Protein AF-A0A7C3DYE5-F1 (afdb_monomer)

Foldseek 3Di:
DPLVLLVLLVVLLVQLVVLLVVCVVVDDFFDPVLLVVLLVVLLVQLQPLVADQDPQGGDGLSVLSLLLCLVGHDLNSSLSSQLSNLVSNQVNVDPDDRPVSVSSSLSSLQSQLSVQLSVQLVVCCVVCVPCHLVVSLLRSLQSSLCSNVLSVLVSVCSVVVHDSVCSCVRGRPVCSVVSNVSSVVSVVVNVLVVDDPVVNCVPVVVVVVVVVVVVVVVVVVVVVVVVVVVVVVVVLVVVLVVLLVVCVVLVQDDPLLLLLLLLQLLVLCVVVPHDPLLNVLLSSLSSQLQSLCLLQDSCLSVPPDDDDPVSVVSVLCSLVSSLVVVVVVVPPHRNSLLSNCLQAFQQQPGDDRSDHHPSRPPSSLLSNLSVQLSVQQPDDPNDHHDDNVVSLVVSCVRDNTGHPVVSSVSCVVCVVVSVVVSVVDDDDDDPPPPDPPDPDPDDDPDDDDPPSVVVSVVVVVVVVLVVVLVVLCVPDPDPQSNVVVVVVSVCVVDPDQKDFDWDDDPQKTQGPDIDHDCCQLRHGQIAGQPWFPVNVCVNVVHDDDPGDNCRSPSVPRDPVPD

Sequence (562 aa):
MTNWATIYRIAILILGAGFALRQMIHWTGGNQAVFIVYLTLNTLTSLLRFGVPTAAGTISIGFVFILASIAQLTLSQTLVIGVAGVLAFHLREIKGRPDPLNLAFQAAVVVLGIESAHAVYERMIILLPAEGLAAALPMAATMLFLVTAFPVAATAALTEGELLRRVWQQRFLWSLPYYLAGSALAGLLVGVQQMPVWQTALMVVPMLFLVYRAYGLQIDFISSEKKHAEELASLQMGMIEALALTIERKDITGIDQLHRMAVYCVGLGRASGLSEEALKALRAAAVLHDIGQIAVPDHIIMKPGRLTPEEFDRLKLHPDVGAEIVERARFGYPVAPIIRAHHERWDGAGYPRGLAGEHIPLEARILAAVDTFVALTSNRHYRRALPLERAIEILREEAGRSLDPRVVHLLGEMYPALEQEALSTPPANQRLHWREPAAGSGEPALAQPPEFLSSIAAARREEQEVLEFSRILGNSLNLHESLSALARNLRKAIPFNTMVLYMMRDRRLEASFIEGDNYALFKGLELALGRGVTGRAVQERKPLINADPNEDGFGGRHPEKA

Mean predicted aligned error: 19.03 Å

pLDDT: mean 79.0, std 16.26, range [24.77, 98.19]

Structure (mmCIF, N/CA/C/O backbone):
data_AF-A0A7C3DYE5-F1
#
_entry.id   AF-A0A7C3DYE5-F1
#
loop_
_atom_site.group_PDB
_atom_site.id
_atom_site.type_symbol
_atom_site.label_atom_id
_atom_site.label_alt_id
_atom_site.label_comp_id
_atom_site.label_asym_id
_atom_site.label_entity_id
_atom_site.label_seq_id
_atom_site.pdbx_PDB_ins_code
_atom_site.Cartn_x
_atom_site.Cartn_y
_atom_site.Cartn_z
_atom_site.occupancy
_atom_site.B_iso_or_equiv
_atom_site.auth_seq_id
_atom_site.auth_comp_id
_atom_site.auth_asym_id
_atom_site.auth_atom_id
_atom_site.pdbx_PDB_model_num
ATOM 1 N N . MET A 1 1 ? -37.403 8.871 -5.510 1.00 43.56 1 MET A N 1
ATOM 2 C CA . MET A 1 1 ? -37.230 7.535 -4.901 1.00 43.56 1 MET A CA 1
ATOM 3 C C . MET A 1 1 ? -37.255 7.717 -3.395 1.00 43.56 1 MET A C 1
ATOM 5 O O . MET A 1 1 ? -36.415 8.439 -2.874 1.00 43.56 1 MET A O 1
ATOM 9 N N . THR A 1 2 ? -38.272 7.198 -2.714 1.00 51.72 2 THR A N 1
ATOM 10 C CA . THR A 1 2 ? -38.405 7.288 -1.253 1.00 51.72 2 THR A CA 1
ATOM 11 C C . THR A 1 2 ? -37.213 6.605 -0.594 1.00 51.72 2 THR A C 1
ATOM 13 O O . THR A 1 2 ? -36.991 5.413 -0.788 1.00 51.72 2 THR A O 1
ATOM 16 N N . ASN A 1 3 ? -36.419 7.371 0.152 1.00 82.00 3 ASN A N 1
ATOM 17 C CA . ASN A 1 3 ? -35.263 6.842 0.858 1.00 82.00 3 ASN A CA 1
ATOM 18 C C . ASN A 1 3 ? -35.772 6.035 2.064 1.00 82.00 3 ASN A C 1
ATOM 20 O O . ASN A 1 3 ? -36.046 6.595 3.127 1.00 82.00 3 ASN A O 1
ATOM 24 N N . TRP A 1 4 ? -35.990 4.730 1.873 1.00 85.00 4 TRP A N 1
ATOM 25 C CA . TRP A 1 4 ? -36.517 3.814 2.894 1.00 85.00 4 TRP A CA 1
ATOM 26 C C . TRP A 1 4 ? -35.721 3.879 4.206 1.00 85.00 4 TRP A C 1
ATOM 28 O O . TRP A 1 4 ? -36.308 3.772 5.281 1.00 85.00 4 TRP A O 1
ATOM 38 N N . ALA A 1 5 ? -34.415 4.163 4.135 1.00 84.69 5 ALA A N 1
ATOM 39 C CA . ALA A 1 5 ? -33.576 4.407 5.305 1.00 84.69 5 ALA A CA 1
ATOM 40 C C . ALA A 1 5 ? -34.018 5.647 6.106 1.00 84.69 5 ALA A C 1
ATOM 42 O O . ALA A 1 5 ? -34.065 5.605 7.333 1.00 84.69 5 ALA A O 1
ATOM 43 N N . THR A 1 6 ? -34.383 6.744 5.436 1.00 86.81 6 THR A N 1
ATOM 44 C CA . THR A 1 6 ? -34.881 7.968 6.084 1.00 86.81 6 THR A CA 1
ATOM 45 C C . THR A 1 6 ? -36.228 7.728 6.762 1.00 86.81 6 THR A C 1
ATOM 47 O O . THR A 1 6 ? -36.407 8.131 7.908 1.00 86.81 6 THR A O 1
ATOM 50 N N . ILE A 1 7 ? -37.150 7.023 6.096 1.00 88.69 7 ILE A N 1
ATOM 51 C CA . ILE A 1 7 ? -38.465 6.677 6.663 1.00 88.69 7 ILE A CA 1
ATOM 52 C C . ILE A 1 7 ? -38.290 5.809 7.915 1.00 88.69 7 ILE A C 1
ATOM 54 O O . ILE A 1 7 ? -38.891 6.088 8.951 1.00 88.69 7 ILE A O 1
ATOM 58 N N . TYR A 1 8 ? -37.416 4.802 7.845 1.00 90.50 8 TYR A N 1
ATOM 59 C CA . TYR A 1 8 ? -37.104 3.939 8.981 1.00 90.50 8 TYR A CA 1
ATOM 60 C C . TYR A 1 8 ? -36.507 4.722 10.163 1.00 90.50 8 TYR A C 1
ATOM 62 O O . TYR A 1 8 ? -36.966 4.568 11.295 1.00 90.50 8 TYR A O 1
ATOM 70 N N . ARG A 1 9 ? -35.544 5.623 9.915 1.00 89.69 9 ARG A N 1
ATOM 71 C CA . ARG A 1 9 ? -34.963 6.487 10.962 1.00 89.69 9 ARG A CA 1
ATOM 72 C C . ARG A 1 9 ? -36.016 7.372 11.630 1.00 89.69 9 ARG A C 1
ATOM 74 O O . ARG A 1 9 ? -36.008 7.491 12.851 1.00 89.69 9 ARG A O 1
ATOM 81 N N . ILE A 1 10 ? -36.932 7.955 10.853 1.00 90.50 10 ILE A N 1
ATOM 82 C CA . ILE A 1 10 ? -38.024 8.789 11.379 1.00 90.50 10 ILE A CA 1
ATOM 83 C C . ILE A 1 10 ? -38.993 7.954 12.229 1.00 90.50 10 ILE A C 1
ATOM 85 O O . ILE A 1 10 ? -39.403 8.406 13.294 1.00 90.50 10 ILE A O 1
ATOM 89 N N . ALA A 1 11 ? -39.322 6.727 11.816 1.00 90.94 11 ALA A N 1
ATOM 90 C CA . ALA A 1 11 ? -40.189 5.844 12.597 1.00 90.94 11 ALA A CA 1
ATOM 91 C C . ALA A 1 11 ? -39.584 5.512 13.976 1.00 90.94 11 ALA A C 1
ATOM 93 O O . ALA A 1 11 ? -40.268 5.617 14.995 1.00 90.94 11 ALA A O 1
ATOM 94 N N . ILE A 1 12 ? -38.287 5.184 14.018 1.00 91.88 12 ILE A N 1
ATOM 95 C CA . ILE A 1 12 ? -37.556 4.941 15.273 1.00 91.88 12 ILE A CA 1
ATOM 96 C C . ILE A 1 12 ? -37.462 6.215 16.122 1.00 91.88 12 ILE A C 1
ATOM 98 O O . ILE A 1 12 ? -37.624 6.150 17.340 1.00 91.88 12 ILE A O 1
ATOM 102 N N . LEU A 1 13 ? -37.262 7.376 15.491 1.00 92.12 13 LEU A N 1
ATOM 103 C CA . LEU A 1 13 ? -37.236 8.668 16.173 1.00 92.12 13 LEU A CA 1
ATOM 104 C C . LEU A 1 13 ? -38.566 8.976 16.872 1.00 92.12 13 LEU A C 1
ATOM 106 O O . LEU A 1 13 ? -38.554 9.355 18.040 1.00 92.12 13 LEU A O 1
ATOM 110 N N . ILE A 1 14 ? -39.701 8.791 16.189 1.00 90.69 14 ILE A N 1
ATOM 111 C CA . ILE A 1 14 ? -41.037 9.018 16.767 1.00 90.69 14 ILE A CA 1
ATOM 112 C C . ILE A 1 14 ? -41.262 8.090 17.964 1.00 90.69 14 ILE A C 1
ATOM 114 O O . ILE A 1 14 ? -41.725 8.541 19.013 1.00 90.69 14 ILE A O 1
ATOM 118 N N . LEU A 1 15 ? -40.891 6.813 17.825 1.00 91.62 15 LEU A N 1
ATOM 119 C CA . LEU A 1 15 ? -41.006 5.831 18.900 1.00 91.62 15 LEU A CA 1
ATOM 120 C C . LEU A 1 15 ? -40.176 6.257 20.124 1.00 91.62 15 LEU A C 1
ATOM 122 O O . LEU A 1 15 ? -40.716 6.378 21.222 1.00 91.62 15 LEU A O 1
ATOM 126 N N . GLY A 1 16 ? -38.883 6.537 19.935 1.00 88.44 16 GLY A N 1
ATOM 127 C CA . GLY A 1 16 ? -37.982 6.925 21.024 1.00 88.44 16 GLY A CA 1
ATOM 128 C C . GLY A 1 16 ? -38.358 8.258 21.676 1.00 88.44 16 GLY A C 1
ATOM 129 O O . GLY A 1 16 ? -38.327 8.366 22.901 1.00 88.44 16 GLY A O 1
ATOM 130 N N . ALA A 1 17 ? -38.786 9.252 20.892 1.00 88.44 17 ALA A N 1
ATOM 131 C CA . ALA A 1 17 ? -39.249 10.537 21.414 1.00 88.44 17 ALA A CA 1
ATOM 132 C C . ALA A 1 17 ? -40.505 10.386 22.289 1.00 88.44 17 ALA A C 1
ATOM 134 O O . ALA A 1 17 ? -40.601 11.032 23.332 1.00 88.44 17 ALA A O 1
ATOM 135 N N . GLY A 1 18 ? -41.437 9.503 21.908 1.00 88.44 18 GLY A N 1
ATOM 136 C CA . GLY A 1 18 ? -42.630 9.206 22.703 1.00 88.44 18 GLY A CA 1
ATOM 137 C C . GLY A 1 18 ? -42.297 8.625 24.082 1.00 88.44 18 GLY A C 1
ATOM 138 O O . GLY A 1 18 ? -42.839 9.083 25.089 1.00 88.44 18 GLY A O 1
ATOM 139 N N . PHE A 1 19 ? -41.366 7.667 24.144 1.00 87.56 19 PHE A N 1
ATOM 140 C CA . PHE A 1 19 ? -40.900 7.099 25.416 1.00 87.56 19 PHE A CA 1
ATOM 141 C C . PHE A 1 19 ? -40.144 8.126 26.268 1.00 87.56 19 PHE A C 1
ATOM 143 O O . PHE A 1 19 ? -40.462 8.287 27.446 1.00 87.56 19 PHE A O 1
ATOM 150 N N . ALA A 1 20 ? -39.220 8.887 25.673 1.00 86.75 20 ALA A N 1
ATOM 151 C CA . ALA A 1 20 ? -38.480 9.927 26.390 1.00 86.75 20 ALA A CA 1
ATOM 152 C C . ALA A 1 20 ? -39.413 10.982 27.006 1.00 86.75 20 ALA A C 1
ATOM 154 O O . ALA A 1 20 ? -39.268 11.330 28.179 1.00 86.75 20 ALA A O 1
ATOM 155 N N . LEU A 1 21 ? -40.403 11.460 26.241 1.00 88.12 21 LEU A N 1
ATOM 156 C CA . LEU A 1 21 ? -41.353 12.468 26.709 1.00 88.12 21 LEU A CA 1
ATOM 157 C C . LEU A 1 21 ? -42.190 11.946 27.883 1.00 88.12 21 LEU A C 1
ATOM 159 O O . LEU A 1 21 ? -42.371 12.658 28.870 1.00 88.12 21 LEU A O 1
ATOM 163 N N . ARG A 1 22 ? -42.639 10.685 27.817 1.00 88.62 22 ARG A N 1
ATOM 164 C CA . ARG A 1 22 ? -43.377 10.036 28.909 1.00 88.62 22 ARG A CA 1
ATOM 165 C C . ARG A 1 22 ? -42.577 10.034 30.216 1.00 88.62 22 ARG A C 1
ATOM 167 O O . ARG A 1 22 ? -43.141 10.357 31.259 1.00 88.62 22 ARG A O 1
ATOM 174 N N . GLN A 1 23 ? -41.283 9.719 30.167 1.00 84.94 23 GLN A N 1
ATOM 175 C CA . GLN A 1 23 ? -40.446 9.676 31.375 1.00 84.94 23 GLN A CA 1
ATOM 176 C C . GLN A 1 23 ? -40.004 11.047 31.880 1.00 84.94 23 GLN A C 1
ATOM 178 O O . GLN A 1 23 ? -39.732 11.203 33.071 1.00 84.94 23 GLN A O 1
ATOM 183 N N . MET A 1 24 ? -39.923 12.046 30.999 1.00 81.38 24 MET A N 1
ATOM 184 C CA . MET A 1 24 ? -39.644 13.425 31.402 1.00 81.38 24 MET A CA 1
ATOM 185 C C . MET A 1 24 ? -40.832 14.062 32.128 1.00 81.38 24 MET A C 1
ATOM 187 O O . MET A 1 24 ? -40.624 14.839 33.057 1.00 81.38 24 MET A O 1
ATOM 191 N N . ILE A 1 25 ? -42.065 13.705 31.753 1.00 83.94 25 ILE A N 1
ATOM 192 C CA . ILE A 1 25 ? -43.283 14.161 32.442 1.00 83.94 25 ILE A CA 1
ATOM 193 C C . ILE A 1 25 ? -43.351 13.596 33.870 1.00 83.94 25 ILE A C 1
ATOM 195 O O . ILE A 1 25 ? -43.770 14.292 34.793 1.00 83.94 25 ILE A O 1
ATOM 199 N N . HIS A 1 26 ? -42.898 12.358 34.069 1.00 80.75 26 HIS A N 1
ATOM 200 C CA . HIS A 1 26 ? -42.885 11.685 35.369 1.00 80.75 26 HIS A CA 1
ATOM 201 C C . HIS A 1 26 ? -41.478 11.636 35.974 1.00 80.75 26 HIS A C 1
ATOM 203 O O . HIS A 1 26 ? -40.981 10.573 36.340 1.00 80.75 26 HIS A O 1
ATOM 209 N N . TRP A 1 27 ? -40.817 12.792 36.074 1.00 83.56 27 TRP A N 1
ATOM 210 C CA . TRP A 1 27 ? -39.470 12.857 36.634 1.00 83.56 27 TRP A CA 1
ATOM 211 C C . TRP A 1 27 ? -39.446 12.466 38.116 1.00 83.56 27 TRP A C 1
ATOM 213 O O . TRP A 1 27 ? -39.925 13.197 38.985 1.00 83.56 27 TRP A O 1
ATOM 223 N N . THR A 1 28 ? -38.803 11.341 38.416 1.00 77.94 28 THR A N 1
ATOM 224 C CA . THR A 1 28 ? -38.507 10.910 39.786 1.00 77.94 28 THR A CA 1
ATOM 225 C C . THR A 1 28 ? -37.027 11.114 40.091 1.00 77.94 28 THR A C 1
ATOM 227 O O . THR A 1 28 ? -36.159 10.577 39.394 1.00 77.94 28 THR A O 1
ATOM 230 N N . GLY A 1 29 ? -36.725 11.883 41.140 1.00 74.31 29 GLY A N 1
ATOM 231 C CA . GLY A 1 29 ? -35.354 12.102 41.598 1.00 74.31 29 GLY A CA 1
ATOM 232 C C . GLY A 1 29 ? -34.809 10.890 42.354 1.00 74.31 29 GLY A C 1
ATOM 233 O O . GLY A 1 29 ? -35.368 10.508 43.376 1.00 74.31 29 GLY A O 1
ATOM 234 N N . GLY A 1 30 ? -33.717 10.304 41.856 1.00 81.25 30 GLY A N 1
ATOM 235 C CA . GLY A 1 30 ? -32.919 9.305 42.572 1.00 81.25 30 GLY A CA 1
ATOM 236 C C . GLY A 1 30 ? -31.729 9.932 43.304 1.00 81.25 30 GLY A C 1
ATOM 237 O O . GLY A 1 30 ? -31.689 11.140 43.549 1.00 81.25 30 GLY A O 1
ATOM 238 N N . ASN A 1 31 ? -30.715 9.122 43.611 1.00 86.38 31 ASN A N 1
ATOM 239 C CA . ASN A 1 31 ? -29.495 9.580 44.277 1.00 86.38 31 ASN A CA 1
ATOM 240 C C . ASN A 1 31 ? -28.721 10.595 43.407 1.00 86.38 31 ASN A C 1
ATOM 242 O O . ASN A 1 31 ? -28.091 10.239 42.410 1.00 86.38 31 ASN A O 1
ATOM 246 N N . GLN A 1 32 ? -28.763 11.873 43.796 1.00 87.94 32 GLN A N 1
ATOM 247 C CA . GLN A 1 32 ? -28.198 12.974 43.007 1.00 87.94 32 GLN A CA 1
ATOM 248 C C . GLN A 1 32 ? -26.670 12.917 42.893 1.00 87.94 32 GLN A C 1
ATOM 250 O O . GLN A 1 32 ? -26.127 13.254 41.843 1.00 87.94 32 GLN A O 1
ATOM 255 N N . ALA A 1 33 ? -25.972 12.456 43.934 1.00 84.44 33 ALA A N 1
ATOM 256 C CA . ALA A 1 33 ? -24.514 12.365 43.914 1.00 84.44 33 ALA A CA 1
ATOM 257 C C . ALA A 1 33 ? -24.040 11.316 42.897 1.00 84.44 33 ALA A C 1
ATOM 259 O O . ALA A 1 33 ? -23.178 11.596 42.064 1.00 84.44 33 ALA A O 1
ATOM 260 N N . VAL A 1 34 ? -24.661 10.132 42.913 1.00 84.88 34 VAL A N 1
ATOM 261 C CA . VAL A 1 34 ? -24.348 9.040 41.975 1.00 84.88 34 VAL A CA 1
ATOM 262 C C . VAL A 1 34 ? -24.695 9.440 40.541 1.00 84.88 34 VAL A C 1
ATOM 264 O O . VAL A 1 34 ? -23.907 9.199 39.627 1.00 84.88 34 VAL A O 1
ATOM 267 N N . PHE A 1 35 ? -25.822 10.130 40.350 1.00 89.00 35 PHE A N 1
ATOM 268 C CA . PHE A 1 35 ? -26.224 10.661 39.049 1.00 89.00 35 PHE A CA 1
ATOM 269 C C . PHE A 1 35 ? -25.181 11.615 38.447 1.00 89.00 35 PHE A C 1
ATOM 271 O O . PHE A 1 35 ? -24.786 11.428 37.297 1.00 89.00 35 PHE A O 1
ATOM 278 N N . ILE A 1 36 ? -24.686 12.592 39.216 1.00 87.88 36 ILE A N 1
ATOM 279 C CA . ILE A 1 36 ? -23.673 13.551 38.737 1.00 87.88 36 ILE A CA 1
ATOM 280 C C . ILE A 1 36 ? -22.367 12.832 38.375 1.00 87.88 36 ILE A C 1
ATOM 282 O O . ILE A 1 36 ? -21.772 13.119 37.332 1.00 87.88 36 ILE A O 1
ATOM 286 N N . VAL A 1 37 ? -21.931 11.872 39.196 1.00 86.62 37 VAL A N 1
ATOM 287 C CA . VAL A 1 37 ? -20.701 11.106 38.945 1.00 86.62 37 VAL A CA 1
ATOM 288 C C . VAL A 1 37 ? -20.821 10.288 37.660 1.00 86.62 37 VAL A C 1
ATOM 290 O O . VAL A 1 37 ? -19.960 10.398 36.789 1.00 86.62 37 VAL A O 1
ATOM 293 N N . TYR A 1 38 ? -21.892 9.509 37.493 1.00 89.19 38 TYR A N 1
ATOM 294 C CA . TYR A 1 38 ? -22.072 8.676 36.299 1.00 89.19 38 TYR A CA 1
ATOM 295 C C . TYR A 1 38 ? -22.304 9.498 35.031 1.00 89.19 38 TYR A C 1
ATOM 297 O O . TYR A 1 38 ? -21.766 9.145 33.982 1.00 89.19 38 TYR A O 1
ATOM 305 N N . LEU A 1 39 ? -23.006 10.631 35.118 1.00 90.31 39 LEU A N 1
ATOM 306 C CA . LEU A 1 39 ? -23.129 11.577 34.009 1.00 90.31 39 LEU A CA 1
ATOM 307 C C . LEU A 1 39 ? -21.758 12.118 33.579 1.00 90.31 39 LEU A C 1
ATOM 309 O O . LEU A 1 39 ? -21.441 12.131 32.388 1.00 90.31 39 LEU A O 1
ATOM 313 N N . THR A 1 40 ? -20.922 12.516 34.541 1.00 84.81 40 THR A N 1
ATOM 314 C CA . THR A 1 40 ? -19.580 13.056 34.270 1.00 84.81 40 THR A CA 1
ATOM 315 C C . THR A 1 40 ? -18.660 11.990 33.678 1.00 84.81 40 THR A C 1
ATOM 317 O O . THR A 1 40 ? -17.999 12.227 32.671 1.00 84.81 40 THR A O 1
ATOM 320 N N . LEU A 1 41 ? -18.643 10.783 34.247 1.00 85.56 41 LEU A N 1
ATOM 321 C CA . LEU A 1 41 ? -17.814 9.685 33.746 1.00 85.56 41 LEU A CA 1
ATOM 322 C C . LEU A 1 41 ? -18.254 9.214 32.351 1.00 85.56 41 LEU A C 1
ATOM 324 O O . LEU A 1 41 ? -17.406 8.982 31.486 1.00 85.56 41 LEU A O 1
ATOM 328 N N . ASN A 1 42 ? -19.560 9.120 32.089 1.00 87.44 42 ASN A N 1
ATOM 329 C CA . ASN A 1 42 ? -20.081 8.730 30.777 1.00 87.44 42 ASN A CA 1
ATOM 330 C C . ASN A 1 42 ? -19.771 9.771 29.689 1.00 87.44 42 ASN A C 1
ATOM 332 O O . ASN A 1 42 ? -19.350 9.427 28.582 1.00 87.44 42 ASN A O 1
ATOM 336 N N . THR A 1 43 ? -19.939 11.056 30.003 1.00 86.25 43 THR A N 1
ATOM 337 C CA . THR A 1 43 ? -19.609 12.139 29.066 1.00 86.25 43 THR A CA 1
ATOM 338 C C . THR A 1 43 ? -18.104 12.208 28.808 1.00 86.25 43 THR A C 1
ATOM 340 O O . THR A 1 43 ? -17.687 12.269 27.652 1.00 86.25 43 THR A O 1
ATOM 343 N N . LEU A 1 44 ? -17.273 12.088 29.849 1.00 81.31 44 LEU A N 1
ATOM 344 C CA . LEU A 1 44 ? -15.815 12.108 29.726 1.00 81.31 44 LEU A CA 1
ATOM 345 C C . LEU A 1 44 ? -15.278 10.923 28.909 1.00 81.31 44 LEU A C 1
ATOM 347 O O . LEU A 1 44 ? -14.459 11.114 28.011 1.00 81.31 44 LEU A O 1
ATOM 351 N N . THR A 1 45 ? -15.759 9.704 29.168 1.00 78.12 45 THR A N 1
ATOM 352 C CA . THR A 1 45 ? -15.350 8.514 28.395 1.00 78.12 45 THR A CA 1
ATOM 353 C C . THR A 1 45 ? -15.753 8.610 26.924 1.00 78.12 45 THR A C 1
ATOM 355 O O . THR A 1 45 ? -14.973 8.222 26.053 1.00 78.12 45 THR A O 1
ATOM 358 N N . SER A 1 46 ? -16.905 9.217 26.630 1.00 79.50 46 SER A N 1
ATOM 359 C CA . SER A 1 46 ? -17.356 9.471 25.256 1.00 79.50 46 SER A CA 1
ATOM 360 C C . SER A 1 46 ? -16.483 10.516 24.529 1.00 79.50 46 SER A C 1
ATOM 362 O O . SER A 1 46 ? -16.201 10.369 23.334 1.00 79.50 46 SER A O 1
ATOM 364 N N . LEU A 1 47 ? -15.960 11.518 25.251 1.00 75.75 47 LEU A N 1
ATOM 365 C CA . LEU A 1 47 ? -15.062 12.555 24.717 1.00 75.75 47 LEU A CA 1
ATOM 366 C C . LEU A 1 47 ? -13.604 12.091 24.531 1.00 75.75 47 LEU A C 1
ATOM 368 O O . LEU A 1 47 ? -12.957 12.485 23.564 1.00 75.75 47 LEU A O 1
ATOM 372 N N . LEU A 1 48 ? -13.067 11.250 25.420 1.00 65.62 48 LEU A N 1
ATOM 373 C CA . LEU A 1 48 ? -11.625 10.945 25.483 1.00 65.62 48 LEU A CA 1
ATOM 374 C C . LEU A 1 48 ? -11.128 9.825 24.549 1.00 65.62 48 LEU A C 1
ATOM 376 O O . LEU A 1 48 ? -9.972 9.425 24.633 1.00 65.62 48 LEU A O 1
ATOM 380 N N . ARG A 1 49 ? -11.954 9.314 23.630 1.00 62.34 49 ARG A N 1
ATOM 381 C CA . ARG A 1 49 ? -11.598 8.168 22.759 1.00 62.34 49 ARG A CA 1
ATOM 382 C C . ARG A 1 49 ? -11.286 6.858 23.488 1.00 62.34 49 ARG A C 1
ATOM 384 O O . ARG A 1 49 ? -10.683 5.977 22.884 1.00 62.34 49 ARG A O 1
ATOM 391 N N . PHE A 1 50 ? -11.740 6.684 24.728 1.00 57.47 50 PHE A N 1
ATOM 392 C CA . PHE A 1 50 ? -11.657 5.389 25.401 1.00 57.47 50 PHE A CA 1
ATOM 393 C C . PHE A 1 50 ? -12.679 4.425 24.794 1.00 57.47 50 PHE A C 1
ATOM 395 O O . PHE A 1 50 ? -13.851 4.403 25.172 1.00 57.47 50 PHE A O 1
ATOM 402 N N . GLY A 1 51 ? -12.230 3.654 23.808 1.00 51.53 51 GLY A N 1
ATOM 403 C CA . GLY A 1 51 ? -13.045 2.661 23.133 1.00 51.53 51 GLY A CA 1
ATOM 404 C C . GLY A 1 51 ? -12.207 1.641 22.383 1.00 51.53 51 GLY A C 1
ATOM 405 O O . GLY A 1 51 ? -11.107 1.945 21.927 1.00 51.53 51 GLY A O 1
ATOM 406 N N . VAL A 1 52 ? -12.728 0.423 22.265 1.00 54.53 52 VAL A N 1
ATOM 407 C CA . VAL A 1 52 ? -12.059 -0.646 21.518 1.00 54.53 52 VAL A CA 1
ATOM 408 C C . VAL A 1 52 ? -12.184 -0.323 20.024 1.00 54.53 52 VAL A C 1
ATOM 410 O O . VAL A 1 52 ? -13.313 -0.115 19.559 1.00 54.53 52 VAL A O 1
ATOM 413 N N . PRO A 1 53 ? -11.076 -0.220 19.266 1.00 50.34 53 PRO A N 1
ATOM 414 C CA . PRO A 1 53 ? -11.152 -0.035 17.826 1.00 50.34 53 PRO A CA 1
ATOM 415 C C . PRO A 1 53 ? -11.700 -1.311 17.191 1.00 50.34 53 PRO A C 1
ATOM 417 O O . PRO A 1 53 ? -11.171 -2.403 17.388 1.00 50.34 53 PRO A O 1
ATOM 420 N N . THR A 1 54 ? -12.786 -1.165 16.443 1.00 51.53 54 THR A N 1
ATOM 421 C CA . THR A 1 54 ? -13.413 -2.246 15.680 1.00 51.53 54 THR A CA 1
ATOM 422 C C . THR A 1 54 ? -13.436 -1.889 14.199 1.00 51.53 54 THR A C 1
ATOM 424 O O . THR A 1 54 ? -13.294 -0.721 13.833 1.00 51.53 54 THR A O 1
ATOM 427 N N . ALA A 1 55 ? -13.676 -2.883 13.342 1.00 41.78 55 ALA A N 1
ATOM 428 C CA . ALA A 1 55 ? -13.792 -2.702 11.893 1.00 41.78 55 ALA A CA 1
ATOM 429 C C . ALA A 1 55 ? -14.888 -1.696 11.468 1.00 41.78 55 ALA A C 1
ATOM 431 O O . ALA A 1 55 ? -14.869 -1.223 10.336 1.00 41.78 55 ALA A O 1
ATOM 432 N N . ALA A 1 56 ? -15.827 -1.354 12.362 1.00 39.97 56 ALA A N 1
ATOM 433 C CA . ALA A 1 56 ? -16.922 -0.412 12.117 1.00 39.97 56 ALA A CA 1
ATOM 434 C C . ALA A 1 56 ? -16.810 0.914 12.907 1.00 39.97 56 ALA A C 1
ATOM 436 O O . ALA A 1 56 ? -17.696 1.757 12.786 1.00 39.97 56 ALA A O 1
ATOM 437 N N . GLY A 1 57 ? -15.755 1.112 13.715 1.00 53.81 57 GLY A N 1
ATOM 438 C CA . GLY A 1 57 ? -15.549 2.325 14.524 1.00 53.81 57 GLY A CA 1
ATOM 439 C C . GLY A 1 57 ? -15.089 2.062 15.966 1.00 53.81 57 GLY A C 1
ATOM 440 O O . GLY A 1 57 ? -14.760 0.936 16.339 1.00 53.81 57 GLY A O 1
ATOM 441 N N . THR A 1 58 ? -15.046 3.105 16.803 1.00 59.12 58 THR A N 1
ATOM 442 C CA . THR A 1 58 ? -14.690 2.988 18.232 1.00 59.12 58 THR A CA 1
ATOM 443 C C . THR A 1 58 ? -15.937 2.826 19.100 1.00 59.12 58 THR A C 1
ATOM 445 O O . THR A 1 58 ? -16.768 3.733 19.134 1.00 59.12 58 THR A O 1
ATOM 448 N N . ILE A 1 59 ? -16.048 1.726 19.850 1.00 63.22 59 ILE A N 1
ATOM 449 C CA . ILE A 1 59 ? -17.145 1.521 20.813 1.00 63.22 59 ILE A CA 1
ATOM 450 C C . ILE A 1 59 ? -16.803 2.240 22.120 1.00 63.22 59 ILE A C 1
ATOM 452 O O . ILE A 1 59 ? -15.819 1.887 22.764 1.00 63.22 59 ILE A O 1
ATOM 456 N N . SER A 1 60 ? -17.602 3.234 22.522 1.00 72.62 60 SER A N 1
ATOM 457 C CA . SER A 1 60 ? -17.429 3.931 23.808 1.00 72.62 60 SER A CA 1
ATOM 458 C C . SER A 1 60 ? -17.683 2.987 24.984 1.00 72.62 60 SER A C 1
ATOM 460 O O . SER A 1 60 ? -18.679 2.272 24.988 1.00 72.62 60 SER A O 1
ATOM 462 N N . ILE A 1 61 ? -16.841 3.036 26.020 1.00 77.25 61 ILE A N 1
ATOM 463 C CA . ILE A 1 61 ? -17.042 2.294 27.285 1.00 77.25 61 ILE A CA 1
ATOM 464 C C . ILE A 1 61 ? -18.229 2.864 28.099 1.00 77.25 61 ILE A C 1
ATOM 466 O O . ILE A 1 61 ? -18.677 2.259 29.071 1.00 77.25 61 ILE A O 1
ATOM 470 N N . GLY A 1 62 ? -18.808 3.994 27.674 1.00 81.88 62 GLY A N 1
ATOM 471 C CA . GLY A 1 62 ? -19.912 4.680 28.350 1.00 81.88 62 GLY A CA 1
ATOM 472 C C . GLY A 1 62 ? -21.130 3.807 28.697 1.00 81.88 62 GLY A C 1
ATOM 473 O O . GLY A 1 62 ? -21.779 4.022 29.723 1.00 81.88 62 GLY A O 1
ATOM 474 N N . PHE A 1 63 ? -21.404 2.751 27.918 1.00 86.88 63 PHE A N 1
ATOM 475 C CA . PHE A 1 63 ? -22.510 1.823 28.195 1.00 86.88 63 PHE A CA 1
ATOM 476 C C . PHE A 1 63 ? -22.392 1.117 29.559 1.00 86.88 63 PHE A C 1
ATOM 478 O O . PHE A 1 63 ? -23.410 0.725 30.127 1.00 86.88 63 PHE A O 1
ATOM 485 N N . VAL A 1 64 ? -21.186 1.000 30.126 1.00 89.31 64 VAL A N 1
ATOM 486 C CA . VAL A 1 64 ? -20.963 0.473 31.484 1.00 89.31 64 VAL A CA 1
ATOM 487 C C . VAL A 1 64 ? -21.664 1.344 32.525 1.00 89.31 64 VAL A C 1
ATOM 489 O O . VAL A 1 64 ? -22.324 0.826 33.425 1.00 89.31 64 VAL A O 1
ATOM 492 N N . PHE A 1 65 ? -21.575 2.670 32.389 1.00 90.94 65 PHE A N 1
ATOM 493 C CA . PHE A 1 65 ? -22.242 3.600 33.301 1.00 90.94 65 PHE A CA 1
ATOM 494 C C . PHE A 1 65 ? -23.751 3.602 33.093 1.00 90.94 65 PHE A C 1
ATOM 496 O O . PHE A 1 65 ? -24.486 3.753 34.063 1.00 90.94 65 PHE A O 1
ATOM 503 N N . ILE A 1 66 ? -24.225 3.376 31.864 1.00 92.25 66 ILE A N 1
ATOM 504 C CA . ILE A 1 66 ? -25.654 3.180 31.585 1.00 92.25 66 ILE A CA 1
ATOM 505 C C . ILE A 1 66 ? -26.165 1.936 32.328 1.00 92.25 66 ILE A C 1
ATOM 507 O O . ILE A 1 66 ? -27.155 2.024 33.047 1.00 92.25 66 ILE A O 1
ATOM 511 N N . LEU A 1 67 ? -25.462 0.803 32.233 1.00 92.62 67 LEU A N 1
ATOM 512 C CA . LEU A 1 67 ? -25.827 -0.433 32.938 1.00 92.62 67 LEU A CA 1
ATOM 513 C C . LEU A 1 67 ? -25.768 -0.278 34.465 1.00 92.62 67 LEU A C 1
ATOM 515 O O . LEU A 1 67 ? -26.676 -0.726 35.161 1.00 92.62 67 LEU A O 1
ATOM 519 N N . ALA A 1 68 ? -24.748 0.400 34.995 1.00 90.94 68 ALA A N 1
ATOM 520 C CA . ALA A 1 68 ? -24.652 0.685 36.428 1.00 90.94 68 ALA A CA 1
ATOM 521 C C . ALA A 1 68 ? -25.766 1.634 36.907 1.00 90.94 68 ALA A C 1
ATOM 523 O O . ALA A 1 68 ? -26.241 1.503 38.037 1.00 90.94 68 ALA A O 1
ATOM 524 N N . SER A 1 69 ? -26.197 2.562 36.045 1.00 91.69 69 SER A N 1
ATOM 525 C CA . SER A 1 69 ? -27.303 3.490 36.308 1.00 91.69 69 SER A CA 1
ATOM 526 C C . SER A 1 69 ? -28.650 2.776 36.336 1.00 91.69 69 SER A C 1
ATOM 528 O O . SER A 1 69 ? -29.430 3.048 37.240 1.00 91.69 69 SER A O 1
ATOM 530 N N . ILE A 1 70 ? -28.892 1.804 35.444 1.00 93.19 70 ILE A N 1
ATOM 531 C CA . ILE A 1 70 ? -30.113 0.972 35.459 1.00 93.19 70 ILE A CA 1
ATOM 532 C C . ILE A 1 70 ? -30.333 0.320 36.832 1.00 93.19 70 ILE A C 1
ATOM 534 O O . ILE A 1 70 ? -31.474 0.174 37.260 1.00 93.19 70 ILE A O 1
ATOM 538 N N . ALA A 1 71 ? -29.251 -0.047 37.523 1.00 90.12 71 ALA A N 1
ATOM 539 C CA . ALA A 1 71 ? -29.311 -0.716 38.816 1.00 90.12 71 ALA A CA 1
ATOM 540 C C . ALA A 1 71 ? -29.491 0.214 40.030 1.00 90.12 71 ALA A C 1
ATOM 542 O O . ALA A 1 71 ? -29.909 -0.260 41.084 1.00 90.12 71 ALA A O 1
ATOM 543 N N . GLN A 1 72 ? -29.142 1.500 39.919 1.00 89.00 72 GLN A N 1
ATOM 544 C CA . GLN A 1 72 ? -28.987 2.402 41.077 1.00 89.00 72 GLN A CA 1
ATOM 545 C C . GLN A 1 72 ? -29.742 3.728 40.959 1.00 89.00 72 GLN A C 1
ATOM 547 O O . GLN A 1 72 ? -29.939 4.420 41.958 1.00 89.00 72 GLN A O 1
ATOM 552 N N . LEU A 1 73 ? -30.110 4.120 39.744 1.00 91.00 73 LEU A N 1
ATOM 553 C CA . LEU A 1 73 ? -30.745 5.392 39.436 1.00 91.00 73 LEU A CA 1
ATOM 554 C C . LEU A 1 73 ? -32.135 5.154 38.861 1.00 91.00 73 LEU A C 1
ATOM 556 O O . LEU A 1 73 ? -32.485 4.059 38.425 1.00 91.00 73 LEU A O 1
ATOM 560 N N . THR A 1 74 ? -32.934 6.215 38.842 1.00 91.81 74 THR A N 1
ATOM 561 C CA . THR A 1 74 ? -34.240 6.162 38.192 1.00 91.81 74 THR A CA 1
ATOM 562 C C . THR A 1 74 ? -34.072 6.077 36.675 1.00 91.81 74 THR A C 1
ATOM 564 O O . THR A 1 74 ? -33.053 6.488 36.103 1.00 91.81 74 THR A O 1
ATOM 567 N N . LEU A 1 75 ? -35.094 5.561 35.996 1.00 92.00 75 LEU A N 1
ATOM 568 C CA . LEU A 1 75 ? -35.111 5.466 34.540 1.00 92.00 75 LEU A CA 1
ATOM 569 C C . LEU A 1 75 ? -34.882 6.834 33.875 1.00 92.00 75 LEU A C 1
ATOM 571 O O . LEU A 1 75 ? -34.034 6.949 32.992 1.00 92.00 75 LEU A O 1
ATOM 575 N N . SER A 1 76 ? -35.530 7.896 34.368 1.00 91.75 76 SER A N 1
ATOM 576 C CA . SER A 1 76 ? -35.355 9.264 33.856 1.00 91.75 76 SER A CA 1
ATOM 577 C C . SER A 1 76 ? -33.902 9.752 33.964 1.00 91.75 76 SER A C 1
ATOM 579 O O . SER A 1 76 ? -33.375 10.337 33.018 1.00 91.75 76 SER A O 1
ATOM 581 N N . GLN A 1 77 ? -33.217 9.465 35.077 1.00 92.50 77 GLN A N 1
ATOM 582 C CA . GLN A 1 77 ? -31.797 9.794 35.253 1.00 92.50 77 GLN A CA 1
ATOM 583 C C . GLN A 1 77 ? -30.903 8.996 34.294 1.00 92.50 77 GLN A C 1
ATOM 585 O O . GLN A 1 77 ? -29.999 9.557 33.672 1.00 92.50 77 GLN A O 1
ATOM 590 N N . THR A 1 78 ? -31.183 7.705 34.121 1.00 93.38 78 THR A N 1
ATOM 591 C CA . THR A 1 78 ? -30.432 6.831 33.209 1.00 93.38 78 THR A CA 1
ATOM 592 C C . THR A 1 78 ? -30.562 7.287 31.753 1.00 93.38 78 THR A C 1
ATOM 594 O O . THR A 1 78 ? -29.566 7.326 31.026 1.00 93.38 78 THR A O 1
ATOM 597 N N . LEU A 1 79 ? -31.760 7.708 31.335 1.00 93.56 79 LEU A N 1
ATOM 598 C CA . LEU A 1 79 ? -32.001 8.264 30.002 1.00 93.56 79 LEU A CA 1
ATOM 599 C C . LEU A 1 79 ? -31.170 9.526 29.748 1.00 93.56 79 LEU A C 1
ATOM 601 O O . LEU A 1 79 ? -30.549 9.642 28.691 1.00 93.56 79 LEU A O 1
ATOM 605 N N . VAL A 1 80 ? -31.098 10.440 30.722 1.00 93.12 80 VAL A N 1
ATOM 606 C CA . VAL A 1 80 ? -30.267 11.651 30.608 1.00 93.12 80 VAL A CA 1
ATOM 607 C C . VAL A 1 80 ? -28.789 11.295 30.455 1.00 93.12 80 VAL A C 1
ATOM 609 O O . VAL A 1 80 ? -28.120 11.862 29.591 1.00 93.12 80 VAL A O 1
ATOM 612 N N . ILE A 1 81 ? -28.286 10.328 31.231 1.00 92.31 81 ILE A N 1
ATOM 613 C CA . ILE A 1 81 ? -26.901 9.849 31.110 1.00 92.31 81 ILE A CA 1
ATOM 614 C C . ILE A 1 81 ? -26.644 9.314 29.697 1.00 92.31 81 ILE A C 1
ATOM 616 O O . ILE A 1 81 ? -25.667 9.721 29.066 1.00 92.31 81 ILE A O 1
ATOM 620 N N . GLY A 1 82 ? -27.526 8.456 29.177 1.00 91.06 82 GLY A N 1
ATOM 621 C CA . GLY A 1 82 ? -27.398 7.885 27.835 1.00 91.06 82 GLY A CA 1
ATOM 622 C C . GLY A 1 82 ? -27.388 8.938 26.725 1.00 91.06 82 GLY A C 1
ATOM 623 O O . GLY A 1 82 ? -26.477 8.951 25.896 1.00 91.06 82 GLY A O 1
ATOM 624 N N . VAL A 1 83 ? -28.357 9.859 26.736 1.00 92.12 83 VAL A N 1
ATOM 625 C CA . VAL A 1 83 ? -28.475 10.926 25.726 1.00 92.12 83 VAL A CA 1
ATOM 626 C C . VAL A 1 83 ? -27.284 11.887 25.779 1.00 92.12 83 VAL A C 1
ATOM 628 O O . VAL A 1 83 ? -26.756 12.262 24.731 1.00 92.12 83 VAL A O 1
ATOM 631 N N . ALA A 1 84 ? -26.804 12.242 26.975 1.00 91.31 84 ALA A N 1
ATOM 632 C CA . ALA A 1 84 ? -25.607 13.069 27.129 1.00 91.31 84 ALA A CA 1
ATOM 633 C C . ALA A 1 84 ? -24.357 12.395 26.536 1.00 91.31 84 ALA A C 1
ATOM 635 O O . ALA A 1 84 ? -23.526 13.071 25.930 1.00 91.31 84 ALA A O 1
ATOM 636 N N . GLY A 1 85 ? -24.244 11.067 26.657 1.00 88.19 85 GLY A N 1
ATOM 637 C CA . GLY A 1 85 ? -23.174 10.287 26.028 1.00 88.19 85 GLY A CA 1
ATOM 638 C C . GLY A 1 85 ? -23.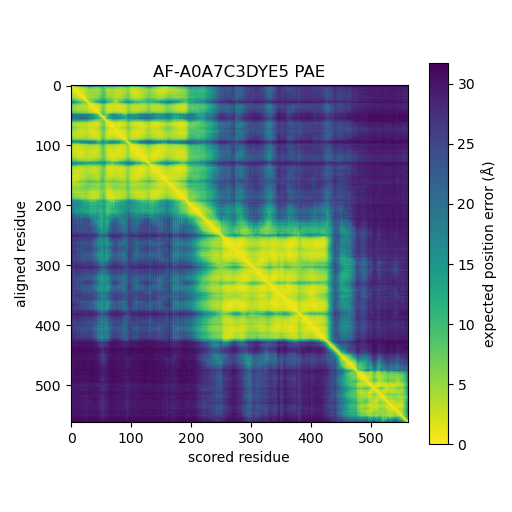201 10.362 24.500 1.00 88.19 85 GLY A C 1
ATOM 639 O O . GLY A 1 85 ? -22.167 10.617 23.886 1.00 88.19 85 GLY A O 1
ATOM 640 N N . VAL A 1 86 ? -24.382 10.217 23.887 1.00 88.19 86 VAL A N 1
ATOM 641 C CA . VAL A 1 86 ? -24.558 10.348 22.425 1.00 88.19 86 VAL A CA 1
ATOM 642 C C . VAL A 1 86 ? -24.187 11.753 21.954 1.00 88.19 86 VAL A C 1
ATOM 644 O O . VAL A 1 86 ? -23.444 11.905 20.986 1.00 88.19 86 VAL A O 1
ATOM 647 N N . LEU A 1 87 ? -24.650 12.788 22.661 1.00 88.25 87 LEU A N 1
ATOM 648 C CA . LEU A 1 87 ? -24.323 14.172 22.325 1.00 88.25 87 LEU A CA 1
ATOM 649 C C . LEU A 1 87 ? -22.810 14.426 22.401 1.00 88.25 87 LEU A C 1
ATOM 651 O O . LEU A 1 87 ? -22.234 15.011 21.486 1.00 88.25 87 LEU A O 1
ATOM 655 N N . ALA A 1 88 ? -22.158 13.948 23.463 1.00 85.62 88 ALA A N 1
ATOM 656 C CA . ALA A 1 88 ? -20.715 14.063 23.646 1.00 85.62 88 ALA A CA 1
ATOM 657 C C . ALA A 1 88 ? -19.921 13.326 22.552 1.00 85.62 88 ALA A C 1
ATOM 659 O O . ALA A 1 88 ? -18.930 13.856 22.046 1.00 85.62 88 ALA A O 1
ATOM 660 N N . PHE A 1 89 ? -20.369 12.130 22.158 1.00 81.25 89 PHE A N 1
ATOM 661 C CA . PHE A 1 89 ? -19.768 11.362 21.069 1.00 81.25 89 PHE A CA 1
ATOM 662 C C . PHE A 1 89 ? -19.851 12.120 19.734 1.00 81.25 89 PHE A C 1
ATOM 664 O O . PHE A 1 89 ? -18.829 12.308 19.071 1.00 81.25 89 PHE A O 1
ATOM 671 N N . HIS A 1 90 ? -21.028 12.650 19.387 1.00 78.69 90 HIS A N 1
ATOM 672 C CA . HIS A 1 90 ? -21.222 13.414 18.149 1.00 78.69 90 HIS A CA 1
ATOM 673 C C . HIS A 1 90 ? -20.432 14.717 18.114 1.00 78.69 90 HIS A C 1
ATOM 675 O O . HIS A 1 90 ? -19.885 15.046 17.067 1.00 78.69 90 HIS A O 1
ATOM 681 N N . LEU A 1 91 ? -20.330 15.445 19.233 1.00 78.31 91 LEU A N 1
ATOM 682 C CA . LEU A 1 91 ? -19.545 16.688 19.320 1.00 78.31 91 LEU A CA 1
ATOM 683 C C . LEU A 1 91 ? -18.059 16.471 19.007 1.00 78.31 91 LEU A C 1
ATOM 685 O O . LEU A 1 91 ? -17.401 17.358 18.465 1.00 78.31 91 LEU A O 1
ATOM 689 N N . ARG A 1 92 ? -17.528 15.288 19.317 1.00 75.38 92 ARG A N 1
ATOM 690 C CA . ARG A 1 92 ? -16.137 14.919 19.039 1.00 75.38 92 ARG A CA 1
ATOM 691 C C . ARG A 1 92 ? -15.890 14.569 17.568 1.00 75.38 92 ARG A C 1
ATOM 693 O O . ARG A 1 92 ? -14.781 14.776 17.076 1.00 75.38 92 ARG A O 1
ATOM 700 N N . GLU A 1 93 ? -16.867 13.986 16.881 1.00 66.75 93 GLU A N 1
ATOM 701 C CA . GLU A 1 93 ? -16.700 13.425 15.530 1.00 66.75 93 GLU A CA 1
ATOM 702 C C . GLU A 1 93 ? -16.834 14.478 14.406 1.00 66.75 93 GLU A C 1
ATOM 704 O O . GLU A 1 93 ? -16.665 14.183 13.223 1.00 66.75 93 GLU A O 1
ATOM 709 N N . ILE A 1 94 ? -17.079 15.743 14.767 1.00 60.38 94 ILE A N 1
ATOM 710 C CA . ILE A 1 94 ? -17.305 16.849 13.832 1.00 60.38 94 ILE A CA 1
ATOM 711 C C . ILE A 1 94 ? -16.015 17.217 13.075 1.00 60.38 94 ILE A C 1
ATOM 713 O O . ILE A 1 94 ? -15.222 18.048 13.511 1.00 60.38 94 ILE A O 1
ATOM 717 N N . LYS A 1 95 ? -15.842 16.650 11.875 1.00 50.22 95 LYS A N 1
ATOM 718 C CA . LYS A 1 95 ? -15.023 17.224 10.785 1.00 50.22 95 LYS A CA 1
ATOM 719 C C . LYS A 1 95 ? -15.874 17.949 9.715 1.00 50.22 95 LYS A C 1
ATOM 721 O O . LYS A 1 95 ? -15.356 18.284 8.656 1.00 50.22 95 LYS A O 1
ATOM 726 N N . GLY A 1 96 ? -17.166 18.207 9.966 1.00 60.03 96 GLY A N 1
ATOM 727 C CA . GLY A 1 96 ? -18.109 18.787 8.987 1.00 60.03 96 GLY A CA 1
ATOM 728 C C . GLY A 1 96 ? -19.409 19.331 9.604 1.00 60.03 96 GLY A C 1
ATOM 729 O O . GLY A 1 96 ? -19.460 19.592 10.798 1.00 60.03 96 GLY A O 1
ATOM 730 N N . ARG A 1 97 ? -20.479 19.529 8.813 1.00 59.19 97 ARG A N 1
ATOM 731 C CA . ARG A 1 97 ? -21.794 19.950 9.349 1.00 59.19 97 ARG A CA 1
ATOM 732 C C . ARG A 1 97 ? -22.472 18.782 10.087 1.00 59.19 97 ARG A C 1
ATOM 734 O O . ARG A 1 97 ? -22.510 17.689 9.524 1.00 59.19 97 ARG A O 1
ATOM 741 N N . PRO A 1 98 ? -23.023 18.987 11.298 1.00 65.94 98 PRO A N 1
ATOM 742 C CA . PRO A 1 98 ? -23.730 17.930 12.015 1.00 65.94 98 PRO A CA 1
ATOM 743 C C . PRO A 1 98 ? -24.979 17.513 11.229 1.00 65.94 98 PRO A C 1
ATOM 745 O O . PRO A 1 98 ? -25.757 18.376 10.830 1.00 65.94 98 PRO A O 1
ATOM 748 N N . ASP A 1 99 ? -25.176 16.208 11.014 1.00 80.88 99 ASP A N 1
ATOM 749 C CA . ASP A 1 99 ? -26.447 15.668 10.518 1.00 80.88 99 ASP A CA 1
ATOM 750 C C . ASP A 1 99 ? -27.426 15.557 11.705 1.00 80.88 99 ASP A C 1
ATOM 752 O O . ASP A 1 99 ? -27.289 14.642 12.532 1.00 80.88 99 ASP A O 1
ATOM 756 N N . PRO A 1 100 ? -28.404 16.477 11.827 1.00 84.94 100 PRO A N 1
ATOM 757 C CA . PRO A 1 100 ? -29.312 16.500 12.967 1.00 84.94 100 PRO A CA 1
ATOM 758 C C . PRO A 1 100 ? -30.220 15.267 13.002 1.00 84.94 100 PRO A C 1
ATOM 760 O O . PRO A 1 100 ? -30.615 14.835 14.084 1.00 84.94 100 PRO A O 1
ATOM 763 N N . LEU A 1 101 ? -30.526 14.669 11.844 1.00 86.25 101 LEU A N 1
ATOM 764 C CA . LEU A 1 101 ? -31.370 13.481 11.774 1.00 86.25 101 LEU A CA 1
ATOM 765 C C . LEU A 1 101 ? -30.636 12.265 12.339 1.00 86.25 101 LEU A C 1
ATOM 767 O O . LEU A 1 101 ? -31.231 11.485 13.079 1.00 86.25 101 LEU A O 1
ATOM 771 N N . ASN A 1 102 ? -29.349 12.108 12.020 1.00 85.75 102 ASN A N 1
ATOM 772 C CA . ASN A 1 102 ? -28.541 11.013 12.551 1.00 85.75 102 ASN A CA 1
ATOM 773 C C . ASN A 1 102 ? -28.345 11.135 14.071 1.00 85.75 102 ASN A C 1
ATOM 775 O O . ASN A 1 102 ? -28.480 10.142 14.781 1.00 85.75 102 ASN A O 1
ATOM 779 N N . LEU A 1 103 ? -28.097 12.347 14.583 1.00 88.25 103 LEU A N 1
ATOM 780 C CA . LEU A 1 103 ? -28.011 12.589 16.029 1.00 88.25 103 LEU A CA 1
ATOM 781 C C . LEU A 1 103 ? -29.322 12.224 16.739 1.00 88.25 103 LEU A C 1
ATOM 783 O O . LEU A 1 103 ? -29.315 11.476 17.717 1.00 88.25 103 LEU A O 1
ATOM 787 N N . ALA A 1 104 ? -30.448 12.731 16.232 1.00 90.25 104 ALA A N 1
ATOM 788 C CA . ALA A 1 104 ? -31.762 12.475 16.811 1.00 90.25 104 ALA A CA 1
ATOM 789 C C . ALA A 1 104 ? -32.116 10.979 16.769 1.00 90.25 104 ALA A C 1
ATOM 791 O O . ALA A 1 104 ? -32.625 10.429 17.745 1.00 90.25 104 ALA A O 1
ATOM 792 N N . PHE A 1 105 ? -31.793 10.302 15.663 1.00 91.44 105 PHE A N 1
ATOM 793 C CA . PHE A 1 105 ? -31.956 8.859 15.522 1.00 91.44 105 PHE A CA 1
ATOM 794 C C . PHE A 1 105 ? -31.132 8.082 16.556 1.00 91.44 105 PHE A C 1
ATOM 796 O O . PHE A 1 105 ? -31.684 7.229 17.247 1.00 91.44 105 PHE A O 1
ATOM 803 N N . GLN A 1 106 ? -29.841 8.388 16.719 1.00 89.81 106 GLN A N 1
ATOM 804 C CA . GLN A 1 106 ? -28.996 7.699 17.701 1.00 89.81 106 GLN A CA 1
ATOM 805 C C . GLN A 1 106 ? -29.461 7.938 19.142 1.00 89.81 106 GLN A C 1
ATOM 807 O O . GLN A 1 106 ? -29.482 7.000 19.940 1.00 89.81 106 GLN A O 1
ATOM 812 N N . ALA A 1 107 ? -29.906 9.155 19.467 1.00 91.81 107 ALA A N 1
ATOM 813 C CA . ALA A 1 107 ? -30.501 9.449 20.767 1.00 91.81 107 ALA A CA 1
ATOM 814 C C . ALA A 1 107 ? -31.769 8.610 21.010 1.00 91.81 107 ALA A C 1
ATOM 816 O O . ALA A 1 107 ? -31.906 8.000 22.068 1.00 91.81 107 ALA A O 1
ATOM 817 N N . ALA A 1 108 ? -32.660 8.509 20.017 1.00 93.50 108 ALA A N 1
ATOM 818 C CA . ALA A 1 108 ? -33.869 7.688 20.104 1.00 93.50 108 ALA A CA 1
ATOM 819 C C . ALA A 1 108 ? -33.558 6.193 20.279 1.00 93.50 108 ALA A C 1
ATOM 821 O O . ALA A 1 108 ? -34.189 5.522 21.094 1.00 93.50 108 ALA A O 1
ATOM 822 N N . VAL A 1 109 ? -32.558 5.674 19.562 1.00 93.56 109 VAL A N 1
ATOM 823 C CA . VAL A 1 109 ? -32.100 4.283 19.691 1.00 93.56 109 VAL A CA 1
ATOM 824 C C . VAL A 1 109 ? -31.578 3.996 21.103 1.00 93.56 109 VAL A C 1
ATOM 826 O O . VAL A 1 109 ? -31.933 2.973 21.688 1.00 93.56 109 VAL A O 1
ATOM 829 N N . VAL A 1 110 ? -30.785 4.903 21.682 1.00 92.75 110 VAL A N 1
ATOM 830 C CA . VAL A 1 110 ? -30.292 4.760 23.062 1.00 92.75 110 VAL A CA 1
ATOM 831 C C . VAL A 1 110 ? -31.433 4.814 24.077 1.00 92.75 110 VAL A C 1
ATOM 833 O O . VAL A 1 110 ? -31.449 3.992 24.990 1.00 92.75 110 VAL A O 1
ATOM 836 N N . VAL A 1 111 ? -32.415 5.704 23.900 1.00 94.56 111 VAL A N 1
ATOM 837 C CA . VAL A 1 111 ? -33.614 5.762 24.758 1.00 94.56 111 VAL A CA 1
ATOM 838 C C . VAL A 1 111 ? -34.354 4.423 24.754 1.00 94.56 111 VAL A C 1
ATOM 840 O O . VAL A 1 111 ? -34.604 3.858 25.816 1.00 94.56 111 VAL A O 1
ATOM 843 N N . LEU A 1 112 ? -34.648 3.877 23.571 1.00 94.62 112 LEU A N 1
ATOM 844 C CA . LEU A 1 112 ? -35.337 2.589 23.432 1.00 94.62 112 LEU A CA 1
ATOM 845 C C . LEU A 1 112 ? -34.532 1.436 24.039 1.00 94.62 112 LEU A C 1
ATOM 847 O O . LEU A 1 112 ? -35.105 0.535 24.658 1.00 94.62 112 LEU A O 1
ATOM 851 N N . GLY A 1 113 ? -33.209 1.470 23.873 1.00 94.38 113 GLY A N 1
ATOM 852 C CA . GLY A 1 113 ? -32.298 0.496 24.460 1.00 94.38 113 GLY A CA 1
ATOM 853 C C . GLY A 1 113 ? -32.324 0.515 25.985 1.00 94.38 113 GLY A C 1
ATOM 854 O O . GLY A 1 113 ? -32.454 -0.541 26.599 1.00 94.38 113 GLY A O 1
ATOM 855 N N . ILE A 1 114 ? -32.252 1.703 26.590 1.00 95.12 114 ILE A N 1
ATOM 856 C CA . ILE A 1 114 ? -32.285 1.886 28.047 1.00 95.12 114 ILE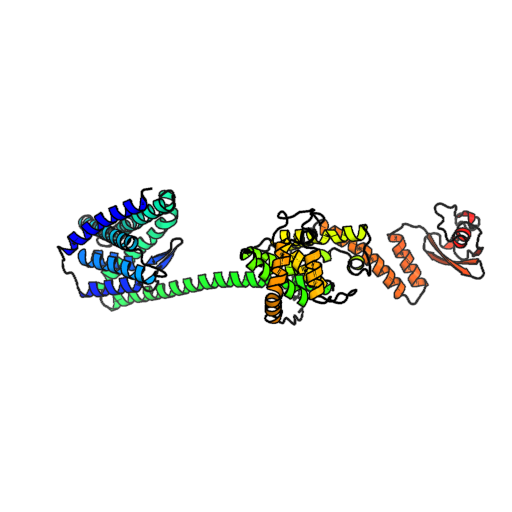 A CA 1
ATOM 857 C C . ILE A 1 114 ? -33.629 1.446 28.627 1.00 95.12 114 ILE A C 1
ATOM 859 O O . ILE A 1 114 ? -33.640 0.682 29.586 1.00 95.12 114 ILE A O 1
ATOM 863 N N . GLU A 1 115 ? -34.743 1.873 28.030 1.00 94.56 115 GLU A N 1
ATOM 864 C CA . GLU A 1 115 ? -36.101 1.468 28.429 1.00 94.56 115 GLU A CA 1
ATOM 865 C C . GLU A 1 115 ? -36.251 -0.056 28.442 1.00 94.56 115 GLU A C 1
ATOM 867 O O . GLU A 1 115 ? -36.652 -0.660 29.438 1.00 94.56 115 GLU A O 1
ATOM 872 N N . SER A 1 116 ? -35.854 -0.695 27.341 1.00 94.75 116 SER A N 1
ATOM 873 C CA . SER A 1 116 ? -35.956 -2.145 27.189 1.00 94.75 116 SER A CA 1
ATOM 874 C C . SER A 1 116 ? -35.062 -2.889 28.182 1.00 94.75 116 SER A C 1
ATOM 876 O O . SER A 1 116 ? -35.484 -3.876 28.784 1.00 94.75 116 SER A O 1
ATOM 878 N N . ALA A 1 117 ? -33.828 -2.417 28.373 1.00 95.69 117 ALA A N 1
ATOM 879 C CA . ALA A 1 117 ? -32.881 -3.007 29.311 1.00 95.69 117 ALA A CA 1
ATOM 880 C C . ALA A 1 117 ? -33.331 -2.842 30.769 1.00 95.69 117 ALA A C 1
ATOM 882 O O . ALA A 1 117 ? -33.212 -3.787 31.548 1.00 95.69 117 ALA A O 1
ATOM 883 N N . HIS A 1 118 ? -33.892 -1.686 31.129 1.00 94.81 118 HIS A N 1
ATOM 884 C CA . HIS A 1 118 ? -34.430 -1.424 32.463 1.00 94.81 118 HIS A CA 1
ATOM 885 C C . HIS A 1 118 ? -35.651 -2.302 32.762 1.00 94.81 118 HIS A C 1
ATOM 887 O O . HIS A 1 118 ? -35.699 -2.941 33.810 1.00 94.81 118 HIS A O 1
ATOM 893 N N . ALA A 1 119 ? -36.575 -2.443 31.807 1.00 94.00 119 ALA A N 1
ATOM 894 C CA . ALA A 1 119 ? -37.722 -3.338 31.949 1.00 94.00 119 ALA A CA 1
ATOM 895 C C . ALA A 1 119 ? -37.302 -4.809 32.131 1.00 94.00 119 ALA A C 1
ATOM 897 O O . ALA A 1 119 ? -37.892 -5.532 32.935 1.00 94.00 119 ALA A O 1
ATOM 898 N N . VAL A 1 120 ? -36.272 -5.266 31.406 1.00 94.19 120 VAL A N 1
ATOM 899 C CA . VAL A 1 120 ? -35.699 -6.609 31.601 1.00 94.19 120 VAL A CA 1
ATOM 900 C C . VAL A 1 120 ? -35.060 -6.729 32.983 1.00 94.19 120 VAL A C 1
ATOM 902 O O . VAL A 1 120 ? -35.300 -7.720 33.668 1.00 94.19 120 VAL A O 1
ATOM 905 N N . TYR A 1 121 ? -34.294 -5.726 33.413 1.00 93.88 121 TYR A N 1
ATOM 906 C CA . TYR A 1 121 ? -33.637 -5.708 34.718 1.00 93.88 121 TYR A CA 1
ATOM 907 C C . TYR A 1 121 ? -34.638 -5.825 35.878 1.00 93.88 121 TYR A C 1
ATOM 909 O O . TYR A 1 121 ? -34.506 -6.732 36.702 1.00 93.88 121 TYR A O 1
ATOM 917 N N . GLU A 1 122 ? -35.679 -4.985 35.907 1.00 91.69 122 GLU A N 1
ATOM 918 C CA . GLU A 1 122 ? -36.715 -5.035 36.950 1.00 91.69 122 GLU A CA 1
ATOM 919 C C . GLU A 1 122 ? -37.422 -6.392 36.977 1.00 91.69 122 GLU A C 1
ATOM 921 O O . GLU A 1 122 ? -37.604 -7.001 38.035 1.00 91.69 122 GLU A O 1
ATOM 926 N N . ARG A 1 123 ? -37.775 -6.915 35.797 1.00 91.88 123 ARG A N 1
ATOM 927 C CA . ARG A 1 123 ? -38.476 -8.195 35.685 1.00 91.88 123 ARG A CA 1
ATOM 928 C C . ARG A 1 123 ? -37.608 -9.361 36.157 1.00 91.88 123 ARG A C 1
ATOM 930 O O . ARG A 1 123 ? -38.124 -10.265 36.808 1.00 91.88 123 ARG A O 1
ATOM 937 N N . MET A 1 124 ? -36.308 -9.336 35.866 1.00 88.75 124 MET A N 1
ATOM 938 C CA . MET A 1 124 ? -35.356 -10.360 36.309 1.00 88.75 124 MET A CA 1
ATOM 939 C C . MET A 1 124 ? -35.118 -10.330 37.816 1.00 88.75 124 MET A C 1
ATOM 941 O O . MET A 1 124 ? -35.083 -11.395 38.423 1.00 88.75 124 MET A O 1
ATOM 945 N N . ILE A 1 125 ? -35.036 -9.150 38.436 1.00 87.50 125 ILE A N 1
ATOM 946 C CA . ILE A 1 125 ? -34.921 -9.047 39.900 1.00 87.50 125 ILE A CA 1
ATOM 947 C C . ILE A 1 125 ? -36.138 -9.653 40.602 1.00 87.50 125 ILE A C 1
ATOM 949 O O . ILE A 1 125 ? -35.986 -10.324 41.621 1.00 87.50 125 ILE A O 1
ATOM 953 N N . ILE A 1 126 ? -37.337 -9.454 40.047 1.00 87.25 126 ILE A N 1
ATOM 954 C CA . ILE A 1 126 ? -38.575 -10.022 40.597 1.00 87.25 126 ILE A CA 1
ATOM 955 C C . ILE A 1 126 ? -38.629 -11.545 40.395 1.00 87.25 126 ILE A C 1
ATOM 957 O O . ILE A 1 126 ? -39.057 -12.269 41.291 1.00 87.25 126 ILE A O 1
ATOM 961 N N . LEU A 1 127 ? -38.213 -12.039 39.223 1.00 86.56 127 LEU A N 1
ATOM 962 C CA . LEU A 1 127 ? -38.275 -13.463 38.864 1.00 86.56 127 LEU A CA 1
ATOM 963 C C . LEU A 1 127 ? -37.185 -14.314 39.535 1.00 86.56 127 LEU A C 1
ATOM 965 O O . LEU A 1 127 ? -37.437 -15.477 39.846 1.00 86.56 127 LEU A O 1
ATOM 969 N N . LEU A 1 128 ? -35.987 -13.761 39.747 1.00 84.00 128 LEU A N 1
ATOM 970 C CA . LEU A 1 128 ? -34.811 -14.466 40.273 1.00 84.00 128 LEU A CA 1
ATOM 971 C C . LEU A 1 128 ? -34.190 -13.719 41.470 1.00 84.00 128 LEU A C 1
ATOM 973 O O . LEU A 1 128 ? -33.032 -13.297 41.411 1.00 84.00 128 LEU A O 1
ATOM 977 N N . PRO A 1 129 ? -34.911 -13.584 42.598 1.00 76.44 129 PRO A N 1
ATOM 978 C CA . PRO A 1 129 ? -34.419 -12.840 43.759 1.00 76.44 129 PRO A CA 1
ATOM 979 C C . PRO A 1 129 ? -33.157 -13.457 44.390 1.00 76.44 129 PRO A C 1
ATOM 981 O O . PRO A 1 129 ? -32.385 -12.742 45.021 1.00 76.44 129 PRO A O 1
ATOM 984 N N . ALA A 1 130 ? -32.920 -14.763 44.196 1.00 67.44 130 ALA A N 1
ATOM 985 C CA . ALA A 1 130 ? -31.734 -15.462 44.700 1.00 67.44 130 ALA A CA 1
ATOM 986 C C . ALA A 1 130 ? -30.452 -15.169 43.895 1.00 67.44 130 ALA A C 1
ATOM 988 O O . ALA A 1 130 ? -29.365 -15.173 44.467 1.00 67.44 130 ALA A O 1
ATOM 989 N N . GLU A 1 131 ? -30.565 -14.901 42.589 1.00 71.12 131 GLU A N 1
ATOM 990 C CA . GLU A 1 131 ? -29.417 -14.573 41.723 1.00 71.12 131 GLU A CA 1
ATOM 991 C C . GLU A 1 131 ? -29.209 -13.054 41.568 1.00 71.12 131 GLU A C 1
ATOM 993 O O . GLU A 1 131 ? -28.121 -12.599 41.203 1.00 71.12 131 GLU A O 1
ATOM 998 N N . GLY A 1 132 ? -30.234 -12.256 41.896 1.00 77.56 132 GLY A N 1
ATOM 999 C CA . GLY A 1 132 ? -30.167 -10.805 42.053 1.00 77.56 132 GLY A CA 1
ATOM 1000 C C . GLY A 1 132 ? -29.519 -10.084 40.866 1.00 77.56 132 GLY A C 1
ATOM 1001 O O . GLY A 1 132 ? -29.947 -10.199 39.718 1.00 77.56 132 GLY A O 1
ATOM 1002 N N . LEU A 1 133 ? -28.459 -9.325 41.156 1.00 79.50 133 LEU A N 1
ATOM 1003 C CA . LEU A 1 133 ? -27.701 -8.529 40.184 1.00 79.50 133 LEU A CA 1
ATOM 1004 C C . LEU A 1 133 ? -26.922 -9.372 39.159 1.00 79.50 133 LEU A C 1
ATOM 1006 O O . LEU A 1 133 ? -26.708 -8.903 38.039 1.00 79.50 133 LEU A O 1
ATOM 1010 N N . ALA A 1 134 ? -26.509 -10.593 39.518 1.00 81.50 134 ALA A N 1
ATOM 1011 C CA . ALA A 1 134 ? -25.632 -11.421 38.688 1.00 81.50 134 ALA A CA 1
ATOM 1012 C C . ALA A 1 134 ? -26.340 -11.971 37.440 1.00 81.50 134 ALA A C 1
ATOM 1014 O O . ALA A 1 134 ? -25.707 -12.103 36.395 1.00 81.50 134 ALA A O 1
ATOM 1015 N N . ALA A 1 135 ? -27.649 -12.225 37.524 1.00 83.69 135 ALA A N 1
ATOM 1016 C CA . ALA A 1 135 ? -28.468 -12.635 36.383 1.00 83.69 135 ALA A CA 1
ATOM 1017 C C . ALA A 1 135 ? -29.109 -11.439 35.657 1.00 83.69 135 ALA A C 1
ATOM 1019 O O . ALA A 1 135 ? -29.209 -11.434 34.428 1.00 83.69 135 ALA A O 1
ATOM 1020 N N . ALA A 1 136 ? -29.516 -10.399 36.394 1.00 89.56 136 ALA A N 1
ATOM 1021 C CA . ALA A 1 136 ? -30.258 -9.274 35.827 1.00 89.56 136 ALA A CA 1
ATOM 1022 C C . ALA A 1 136 ? -29.401 -8.371 34.918 1.00 89.56 136 ALA A C 1
ATOM 1024 O O . ALA A 1 136 ? -29.865 -7.961 33.851 1.00 89.56 136 ALA A O 1
ATOM 1025 N N . LEU A 1 137 ? -28.148 -8.076 35.293 1.00 90.75 137 LEU A N 1
ATOM 1026 C CA . LEU A 1 137 ? -27.283 -7.172 34.520 1.00 90.75 137 LEU A CA 1
ATOM 1027 C C . LEU A 1 137 ? -26.822 -7.740 33.167 1.00 90.75 137 LEU A C 1
ATOM 1029 O O . LEU A 1 137 ? -26.909 -7.002 32.183 1.00 90.75 137 LEU A O 1
ATOM 1033 N N . PRO A 1 138 ? -26.374 -9.006 33.044 1.00 93.00 138 PRO A N 1
ATOM 1034 C CA . PRO A 1 138 ? -26.033 -9.581 31.740 1.00 93.00 138 PRO A CA 1
ATOM 1035 C C . PRO A 1 138 ? -27.233 -9.642 30.787 1.00 93.00 138 PRO A C 1
ATOM 1037 O O . PRO A 1 138 ? -27.092 -9.394 29.585 1.00 93.00 138 PRO A O 1
ATOM 1040 N N . MET A 1 139 ? -28.432 -9.909 31.317 1.00 92.81 139 MET A N 1
ATOM 1041 C CA . MET A 1 139 ? -29.670 -9.909 30.533 1.00 92.81 139 MET A CA 1
ATOM 1042 C C . MET A 1 139 ? -30.020 -8.496 30.049 1.00 92.81 139 MET A C 1
ATOM 1044 O O . MET A 1 139 ? -30.316 -8.297 28.869 1.00 92.81 139 MET A O 1
ATOM 1048 N N . ALA A 1 140 ? -29.910 -7.499 30.934 1.00 94.12 140 ALA A N 1
ATOM 1049 C CA . ALA A 1 140 ? -30.088 -6.092 30.589 1.00 94.12 140 ALA A CA 1
ATOM 1050 C C . ALA A 1 140 ? -29.053 -5.621 29.553 1.00 94.12 140 ALA A C 1
ATOM 1052 O O . ALA A 1 140 ? -29.410 -4.926 28.606 1.00 94.12 140 ALA A O 1
ATOM 1053 N N . ALA A 1 141 ? -27.793 -6.049 29.665 1.00 93.06 141 ALA A N 1
ATOM 1054 C CA . ALA A 1 141 ? -26.738 -5.743 28.699 1.00 93.06 141 ALA A CA 1
ATOM 1055 C C . ALA A 1 141 ? -26.989 -6.371 27.326 1.00 93.06 141 ALA A C 1
ATOM 1057 O O . ALA A 1 141 ? -26.792 -5.713 26.304 1.00 93.06 141 ALA A O 1
ATOM 1058 N N . THR A 1 142 ? -27.483 -7.609 27.298 1.00 94.00 142 THR A N 1
ATOM 1059 C CA . THR A 1 142 ? -27.890 -8.281 26.058 1.00 94.00 142 THR A CA 1
ATOM 1060 C C . THR A 1 142 ? -29.053 -7.540 25.403 1.00 94.00 142 THR A C 1
ATOM 1062 O O . THR A 1 142 ? -29.018 -7.279 24.201 1.00 94.00 142 THR A O 1
ATOM 1065 N N . MET A 1 143 ? -30.058 -7.139 26.188 1.00 95.50 143 MET A N 1
ATOM 1066 C CA . MET A 1 143 ? -31.195 -6.371 25.678 1.00 95.50 143 MET A CA 1
ATOM 1067 C C . MET A 1 143 ? -30.766 -4.993 25.161 1.00 95.50 143 MET A C 1
ATOM 1069 O O . MET A 1 143 ? -31.163 -4.593 24.066 1.00 95.50 143 MET A O 1
ATOM 1073 N N . LEU A 1 144 ? -29.903 -4.296 25.906 1.00 93.69 144 LEU A N 1
ATOM 1074 C CA . LEU A 1 144 ? -29.329 -3.016 25.501 1.00 93.69 144 LEU A CA 1
ATOM 1075 C C . LEU A 1 144 ? -28.581 -3.154 24.171 1.00 93.69 144 LEU A C 1
ATOM 1077 O O . LEU A 1 144 ? -28.807 -2.357 23.264 1.00 93.69 144 LEU A O 1
ATOM 1081 N N . PHE A 1 145 ? -27.737 -4.178 24.021 1.00 92.81 145 PHE A N 1
ATOM 1082 C CA . PHE A 1 145 ? -27.036 -4.468 22.770 1.00 92.81 145 PHE A CA 1
ATOM 1083 C C . PHE A 1 145 ? -28.008 -4.725 21.614 1.00 92.81 145 PHE A C 1
ATOM 1085 O O . PHE A 1 145 ? -27.893 -4.080 20.578 1.00 92.81 145 PHE A O 1
ATOM 1092 N N . LEU A 1 146 ? -28.985 -5.622 21.776 1.00 93.88 146 LEU A N 1
ATOM 1093 C CA . LEU A 1 146 ? -29.904 -5.985 20.692 1.00 93.88 146 LEU A CA 1
ATOM 1094 C C . LEU A 1 146 ? -30.701 -4.775 20.193 1.00 93.88 146 LEU A C 1
ATOM 1096 O O . LEU A 1 146 ? -30.783 -4.542 18.987 1.00 93.88 146 LEU A O 1
ATOM 1100 N N . VAL A 1 147 ? -31.244 -3.979 21.115 1.00 93.75 147 VAL A N 1
ATOM 1101 C CA . VAL A 1 147 ? -32.090 -2.826 20.777 1.00 93.75 147 VAL A CA 1
ATOM 1102 C C . VAL A 1 147 ? -31.273 -1.646 20.255 1.00 93.75 147 VAL A C 1
ATOM 1104 O O . VAL A 1 147 ? -31.786 -0.875 19.449 1.00 93.75 147 VAL A O 1
ATOM 1107 N N . THR A 1 148 ? -30.003 -1.511 20.644 1.00 91.25 148 THR A N 1
ATOM 1108 C CA . THR A 1 148 ? -29.146 -0.437 20.117 1.00 91.25 148 THR A CA 1
ATOM 1109 C C . THR A 1 148 ? -28.467 -0.807 18.800 1.00 91.25 148 THR A C 1
ATOM 1111 O O . THR A 1 148 ? -28.426 0.006 17.878 1.00 91.25 148 THR A O 1
ATOM 1114 N N . ALA A 1 149 ? -27.984 -2.040 18.659 1.00 89.75 149 ALA A N 1
ATOM 1115 C CA . ALA A 1 149 ? -27.261 -2.484 17.475 1.00 89.75 149 ALA A CA 1
ATOM 1116 C C . ALA A 1 149 ? -28.189 -2.767 16.285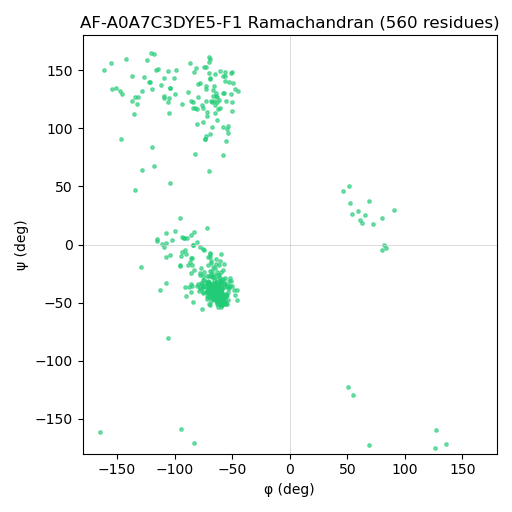 1.00 89.75 149 ALA A C 1
ATOM 1118 O O . ALA A 1 149 ? -27.828 -2.467 15.147 1.00 89.75 149 ALA A O 1
ATOM 1119 N N . PHE A 1 150 ? -29.383 -3.331 16.511 1.00 92.06 150 PHE A N 1
ATOM 1120 C CA . PHE A 1 150 ? -30.255 -3.764 15.413 1.00 92.06 150 PHE A CA 1
ATOM 1121 C C . PHE A 1 150 ? -30.774 -2.600 14.551 1.00 92.06 150 PHE A C 1
ATOM 1123 O O . PHE A 1 150 ? -30.650 -2.692 13.328 1.00 92.06 150 PHE A O 1
ATOM 1130 N N . PRO A 1 151 ? -31.280 -1.480 15.111 1.00 92.00 151 PRO A N 1
ATOM 1131 C CA . PRO A 1 151 ? -31.714 -0.342 14.302 1.00 92.00 151 PRO A CA 1
ATOM 1132 C C . PRO A 1 151 ? -30.570 0.285 13.508 1.00 92.00 151 PRO A C 1
ATOM 1134 O O . PRO A 1 151 ? -30.755 0.660 12.351 1.00 92.00 151 PRO A O 1
ATOM 1137 N N . VAL A 1 152 ? -29.372 0.357 14.093 1.00 89.44 152 VAL A N 1
ATOM 1138 C CA . VAL A 1 152 ? -28.186 0.880 13.403 1.00 89.44 152 VAL A CA 1
ATOM 1139 C C . VAL A 1 152 ? -27.791 -0.052 12.252 1.00 89.44 152 VAL A C 1
ATOM 1141 O O . VAL A 1 152 ? -27.626 0.413 11.123 1.00 89.44 152 VAL A O 1
ATOM 1144 N N . ALA A 1 153 ? -27.753 -1.366 12.481 1.00 88.88 153 ALA A N 1
ATOM 1145 C CA . ALA A 1 153 ? -27.487 -2.360 11.440 1.00 88.88 153 ALA A CA 1
ATOM 1146 C C . ALA A 1 153 ? -28.537 -2.331 10.315 1.00 88.88 153 ALA A C 1
ATOM 1148 O O . ALA A 1 153 ? -28.181 -2.404 9.139 1.00 88.88 153 ALA A O 1
ATOM 1149 N N . ALA A 1 154 ? -29.820 -2.168 10.655 1.00 90.00 154 ALA A N 1
ATOM 1150 C CA . ALA A 1 154 ? -30.907 -2.029 9.689 1.00 90.00 154 ALA A CA 1
ATOM 1151 C C . ALA A 1 154 ? -30.748 -0.770 8.830 1.00 90.00 154 ALA A C 1
ATOM 1153 O O . ALA A 1 154 ? -30.908 -0.837 7.612 1.00 90.00 154 ALA A O 1
ATOM 1154 N N . THR A 1 155 ? -30.369 0.363 9.431 1.00 89.31 155 THR A N 1
ATOM 1155 C CA . THR A 1 155 ? -30.090 1.574 8.650 1.00 89.31 155 THR A CA 1
ATOM 1156 C C . THR A 1 155 ? -28.906 1.403 7.710 1.00 89.31 155 THR A C 1
ATOM 1158 O O . THR A 1 155 ? -29.028 1.811 6.561 1.00 89.31 155 THR A O 1
ATOM 1161 N N . ALA A 1 156 ? -27.814 0.777 8.161 1.00 85.81 156 ALA A N 1
ATOM 1162 C CA . ALA A 1 156 ? -26.633 0.527 7.336 1.00 85.81 156 ALA A CA 1
ATOM 1163 C C . ALA A 1 156 ? -26.958 -0.399 6.152 1.00 85.81 156 ALA A C 1
ATOM 1165 O O . ALA A 1 156 ? -26.625 -0.087 5.011 1.00 85.81 156 ALA A O 1
ATOM 1166 N N . ALA A 1 157 ? -27.700 -1.483 6.401 1.00 88.31 157 ALA A N 1
ATOM 1167 C CA . ALA A 1 157 ? -28.160 -2.399 5.359 1.00 88.31 157 ALA A CA 1
ATOM 1168 C C . ALA A 1 157 ? -29.028 -1.690 4.302 1.00 88.31 157 ALA A C 1
ATOM 1170 O O . ALA A 1 157 ? -28.837 -1.891 3.105 1.00 88.31 157 ALA A O 1
ATOM 1171 N N . LEU A 1 158 ? -29.946 -0.813 4.731 1.00 88.81 158 LEU A N 1
ATOM 1172 C CA . LEU A 1 158 ? -30.806 -0.042 3.825 1.00 88.81 158 LEU A CA 1
ATOM 1173 C C . LEU A 1 158 ? -30.047 1.031 3.031 1.00 88.81 158 LEU A C 1
ATOM 1175 O O . LEU A 1 158 ? -30.441 1.324 1.905 1.00 88.81 158 LEU A O 1
ATOM 1179 N N . THR A 1 159 ? -28.998 1.635 3.596 1.00 86.25 159 THR A N 1
ATOM 1180 C CA . THR A 1 159 ? -28.198 2.655 2.896 1.00 86.25 159 THR A CA 1
ATOM 1181 C C . THR A 1 159 ? -27.180 2.063 1.934 1.00 86.25 159 THR A C 1
ATOM 1183 O O . THR A 1 159 ? -26.939 2.650 0.885 1.00 86.25 159 THR A O 1
ATOM 1186 N N . GLU A 1 160 ? -26.584 0.924 2.281 1.00 85.44 160 GLU A N 1
ATOM 1187 C CA . GLU A 1 160 ? -25.513 0.291 1.501 1.00 85.44 160 GLU A CA 1
ATOM 1188 C C . GLU A 1 160 ? -26.038 -0.783 0.533 1.00 85.44 160 GLU A C 1
ATOM 1190 O O . GLU A 1 160 ? -25.297 -1.266 -0.317 1.00 85.44 160 GLU A O 1
ATOM 1195 N N . GLY A 1 161 ? -27.318 -1.162 0.638 1.00 85.06 161 GLY A N 1
ATOM 1196 C CA . GLY A 1 161 ? -27.917 -2.213 -0.191 1.00 85.06 161 GLY A CA 1
ATOM 1197 C C . GLY A 1 161 ? -27.442 -3.627 0.166 1.00 85.06 161 GLY A C 1
ATOM 1198 O O . GLY A 1 161 ? -27.598 -4.552 -0.632 1.00 85.06 161 GLY A O 1
ATOM 1199 N N . GLU A 1 162 ? -26.860 -3.815 1.352 1.00 88.44 162 GLU A N 1
ATOM 1200 C CA . GLU A 1 162 ? -26.379 -5.111 1.830 1.00 88.44 162 GLU A CA 1
ATOM 1201 C C . GLU A 1 162 ? -27.475 -5.926 2.537 1.00 88.44 162 GLU A C 1
ATOM 1203 O O . GLU A 1 162 ? -28.435 -5.405 3.106 1.00 88.44 162 GLU A O 1
ATOM 1208 N N . LEU A 1 163 ? -27.305 -7.252 2.570 1.00 89.62 163 LEU A N 1
ATOM 1209 C CA . LEU A 1 163 ? -28.158 -8.132 3.368 1.00 89.62 163 LEU A CA 1
ATOM 1210 C C . LEU A 1 163 ? -27.952 -7.853 4.865 1.00 89.62 163 LEU A C 1
ATOM 1212 O O . LEU A 1 163 ? -26.851 -8.053 5.379 1.00 89.62 163 LEU A O 1
ATOM 1216 N N . LEU A 1 164 ? -29.030 -7.526 5.592 1.00 89.81 164 LEU A N 1
ATOM 1217 C CA . LEU A 1 164 ? -29.007 -7.260 7.042 1.00 89.81 164 LEU A CA 1
ATOM 1218 C C . LEU A 1 164 ? -28.262 -8.339 7.842 1.00 89.81 164 LEU A C 1
ATOM 1220 O O . LEU A 1 164 ? -27.506 -8.028 8.758 1.00 89.81 164 LEU A O 1
ATOM 1224 N N . ARG A 1 165 ? -28.422 -9.614 7.464 1.00 89.75 165 ARG A N 1
ATOM 1225 C CA . ARG A 1 165 ? -27.721 -10.733 8.109 1.00 89.75 165 ARG A CA 1
ATOM 1226 C C . ARG A 1 165 ? -26.197 -10.607 8.013 1.00 89.75 165 ARG A C 1
ATOM 1228 O O . ARG A 1 165 ? -25.522 -10.910 8.992 1.00 89.75 165 ARG A O 1
ATOM 1235 N N . ARG A 1 166 ? -25.658 -10.168 6.868 1.00 86.62 166 ARG A N 1
ATOM 1236 C CA . ARG A 1 166 ? -24.208 -9.979 6.691 1.00 86.62 166 ARG A CA 1
ATOM 1237 C C . ARG A 1 166 ? -23.709 -8.818 7.538 1.00 86.62 166 ARG A C 1
ATOM 1239 O O . ARG A 1 166 ? -22.780 -9.015 8.311 1.00 86.62 166 ARG A O 1
ATOM 1246 N N . VAL A 1 167 ? -24.384 -7.668 7.467 1.00 85.75 167 VAL A N 1
ATOM 1247 C CA . VAL A 1 167 ? -24.051 -6.478 8.268 1.00 85.75 167 VAL A CA 1
ATOM 1248 C C . VAL A 1 167 ? -24.047 -6.815 9.762 1.00 85.75 167 VAL A C 1
ATOM 1250 O O . VAL A 1 167 ? -23.082 -6.523 10.467 1.00 85.75 167 VAL A O 1
ATOM 1253 N N . TRP A 1 168 ? -25.086 -7.503 10.241 1.00 86.94 168 TRP A N 1
ATOM 1254 C CA . TRP A 1 168 ? -25.206 -7.934 11.633 1.00 86.94 168 TRP A CA 1
ATOM 1255 C C . TRP A 1 168 ? -24.054 -8.849 12.069 1.00 86.94 168 TRP A C 1
ATOM 1257 O O . TRP A 1 168 ? -23.402 -8.578 13.075 1.00 86.94 168 TRP A O 1
ATOM 1267 N N . GLN A 1 169 ? -23.770 -9.908 11.302 1.00 86.56 169 GLN A N 1
ATOM 1268 C CA . GLN A 1 169 ? -22.742 -10.896 11.649 1.00 86.56 169 GLN A CA 1
ATOM 1269 C C . GLN A 1 169 ? -21.316 -10.340 11.549 1.00 86.56 169 GLN A C 1
ATOM 1271 O O . GLN A 1 169 ? -20.482 -10.660 12.391 1.00 86.56 169 GLN A O 1
ATOM 1276 N N . GLN A 1 170 ? -21.029 -9.520 10.538 1.00 80.62 170 GLN A N 1
ATOM 1277 C CA . GLN A 1 170 ? -19.671 -9.042 10.269 1.00 80.62 170 GLN A CA 1
ATOM 1278 C C . GLN A 1 170 ? -19.310 -7.791 11.073 1.00 80.62 170 GLN A C 1
ATOM 1280 O O . GLN A 1 170 ? -18.156 -7.653 11.467 1.00 80.62 170 GLN A O 1
ATOM 1285 N N . ARG A 1 171 ? -20.270 -6.892 11.338 1.00 80.12 171 ARG A N 1
ATOM 1286 C CA . ARG A 1 171 ? -19.981 -5.576 11.940 1.00 80.12 171 ARG A CA 1
ATOM 1287 C C . ARG A 1 171 ? -20.419 -5.440 13.398 1.00 80.12 171 ARG A C 1
ATOM 1289 O O . ARG A 1 171 ? -19.747 -4.747 14.152 1.00 80.12 171 ARG A O 1
ATOM 1296 N N . PHE A 1 172 ? -21.515 -6.088 13.808 1.00 82.38 172 PHE A N 1
ATOM 1297 C CA . PHE A 1 172 ? -22.130 -5.840 15.122 1.00 82.38 172 PHE A CA 1
ATOM 1298 C C . PHE A 1 172 ? -22.030 -7.014 16.098 1.00 82.38 172 PHE A C 1
ATOM 1300 O O . PHE A 1 172 ? -21.788 -6.785 17.275 1.00 82.38 172 PHE A O 1
ATOM 1307 N N . LEU A 1 173 ? -22.176 -8.267 15.656 1.00 84.44 173 LEU A N 1
ATOM 1308 C CA . LEU A 1 173 ? -22.237 -9.422 16.567 1.00 84.44 173 LEU A CA 1
ATOM 1309 C C . LEU A 1 173 ? -20.962 -9.593 17.414 1.00 84.44 173 LEU A C 1
ATOM 1311 O O . LEU A 1 173 ? -21.032 -10.010 18.569 1.00 84.44 173 LEU A O 1
ATOM 1315 N N . TRP A 1 174 ? -19.812 -9.195 16.867 1.00 76.44 174 TRP A N 1
ATOM 1316 C CA . TRP A 1 174 ? -18.528 -9.189 17.569 1.00 76.44 174 TRP A CA 1
ATOM 1317 C C . TRP A 1 174 ? -18.477 -8.236 18.769 1.00 76.44 174 TRP A C 1
ATOM 1319 O O . TRP A 1 174 ? -17.593 -8.391 19.607 1.00 76.44 174 TRP A O 1
ATOM 1329 N N . SER A 1 175 ? -19.404 -7.277 18.897 1.00 80.88 175 SER A N 1
ATOM 1330 C CA . SER A 1 175 ? -19.419 -6.362 20.041 1.00 80.88 175 SER A CA 1
ATOM 1331 C C . SER A 1 175 ? -20.152 -6.911 21.272 1.00 80.88 175 SER A C 1
ATOM 1333 O O . SER A 1 175 ? -19.900 -6.441 22.381 1.00 80.88 175 SER A O 1
ATOM 1335 N N . LEU A 1 176 ? -20.987 -7.948 21.129 1.00 86.31 176 LEU A N 1
ATOM 1336 C CA . LEU A 1 176 ? -21.758 -8.534 22.236 1.00 86.31 176 LEU A CA 1
ATOM 1337 C C . LEU A 1 176 ? -20.893 -8.979 23.439 1.00 86.31 176 LEU A C 1
ATOM 1339 O O . LEU A 1 176 ? -21.261 -8.644 24.569 1.00 86.31 176 LEU A O 1
ATOM 1343 N N . PRO A 1 177 ? -19.739 -9.661 23.266 1.00 84.56 177 PRO A N 1
ATOM 1344 C CA . PRO A 1 177 ? -18.880 -10.032 24.393 1.00 84.56 177 PRO A CA 1
ATOM 1345 C C . PRO A 1 177 ? -18.425 -8.834 25.237 1.00 84.56 177 PRO A C 1
ATOM 1347 O O . PRO A 1 177 ? -18.292 -8.954 26.453 1.00 84.56 177 PRO A O 1
ATOM 1350 N N . TYR A 1 178 ? -18.246 -7.660 24.621 1.00 81.62 178 TYR A N 1
ATOM 1351 C CA . TYR A 1 178 ? -17.872 -6.436 25.331 1.00 81.62 178 TYR A CA 1
ATOM 1352 C C . TYR A 1 178 ? -19.027 -5.889 26.173 1.00 81.62 178 TYR A C 1
ATOM 1354 O O . TYR A 1 178 ? -18.793 -5.441 27.293 1.00 81.62 178 TYR A O 1
ATOM 1362 N N . TYR A 1 179 ? -20.270 -5.975 25.686 1.00 84.94 179 TYR A N 1
ATOM 1363 C CA . TYR A 1 179 ? -21.452 -5.610 26.475 1.00 84.94 179 TYR A CA 1
ATOM 1364 C C . TYR A 1 179 ? -21.608 -6.516 27.700 1.00 84.94 179 TYR A C 1
ATOM 1366 O O . TYR A 1 179 ? -21.874 -6.028 28.800 1.00 84.94 179 TYR A O 1
ATOM 1374 N N . LEU A 1 180 ? -21.367 -7.819 27.539 1.00 88.19 180 LEU A N 1
ATOM 1375 C CA . LEU A 1 180 ? -21.387 -8.775 28.648 1.00 88.19 180 LEU A CA 1
ATOM 1376 C C . LEU A 1 180 ? -20.257 -8.507 29.653 1.00 88.19 180 LEU A C 1
ATOM 1378 O O . LEU A 1 180 ? -20.515 -8.434 30.854 1.00 88.19 180 LEU A O 1
ATOM 1382 N N . ALA A 1 181 ? -19.030 -8.267 29.187 1.00 83.12 181 ALA A N 1
ATOM 1383 C CA . ALA A 1 181 ? -17.918 -7.881 30.057 1.00 83.12 181 ALA A CA 1
ATOM 1384 C C . ALA A 1 181 ? -18.199 -6.563 30.806 1.00 83.12 181 ALA A C 1
ATOM 1386 O O . ALA A 1 181 ? -17.944 -6.453 32.006 1.00 83.12 181 ALA A O 1
ATOM 1387 N N . GLY A 1 182 ? -18.790 -5.576 30.130 1.00 84.38 182 GLY A N 1
ATOM 1388 C CA . GLY A 1 182 ? -19.178 -4.317 30.757 1.00 84.38 182 GLY A CA 1
ATOM 1389 C C . GLY A 1 182 ? -20.326 -4.464 31.757 1.00 84.38 182 GLY A C 1
ATOM 1390 O O . GLY A 1 182 ? -20.393 -3.687 32.704 1.00 84.38 182 GLY A O 1
ATOM 1391 N N . SER A 1 183 ? -21.180 -5.483 31.621 1.00 88.50 183 SER A N 1
ATOM 1392 C CA . SER A 1 183 ? -22.202 -5.797 32.629 1.00 88.50 183 SER A CA 1
ATOM 1393 C C . SER A 1 183 ? -21.593 -6.305 33.941 1.00 88.50 183 SER A C 1
ATOM 1395 O O . SER A 1 183 ? -22.033 -5.893 35.013 1.00 88.50 183 SER A O 1
ATOM 1397 N N . ALA A 1 184 ? -20.523 -7.109 33.873 1.00 86.69 184 ALA A N 1
ATOM 1398 C CA . ALA A 1 184 ? -19.761 -7.502 35.054 1.00 86.69 184 ALA A CA 1
ATOM 1399 C C . ALA A 1 184 ? -19.127 -6.273 35.721 1.00 86.69 184 ALA A C 1
ATOM 1401 O O . ALA A 1 184 ? -19.248 -6.093 36.931 1.00 86.69 184 ALA A O 1
ATOM 1402 N N . LEU A 1 185 ? -18.533 -5.375 34.928 1.00 85.31 185 LEU A N 1
ATOM 1403 C CA . LEU A 1 185 ? -17.974 -4.120 35.431 1.00 85.31 185 LEU A CA 1
ATOM 1404 C C . LEU A 1 185 ? -19.038 -3.208 36.067 1.00 85.31 185 LEU A C 1
ATOM 1406 O O . LEU A 1 185 ? -18.797 -2.608 37.112 1.00 85.31 185 LEU A O 1
ATOM 1410 N N . ALA A 1 186 ? -20.231 -3.134 35.480 1.00 87.69 186 ALA A N 1
ATOM 1411 C CA . ALA A 1 186 ? -21.356 -2.409 36.057 1.00 87.69 186 ALA A CA 1
ATOM 1412 C C . ALA A 1 186 ? -21.789 -3.013 37.402 1.00 87.69 186 ALA A C 1
ATOM 1414 O O . ALA A 1 186 ? -21.977 -2.273 38.365 1.00 87.69 186 ALA A O 1
ATOM 1415 N N . GLY A 1 187 ? -21.874 -4.343 37.506 1.00 87.62 187 GLY A N 1
ATOM 1416 C CA . GLY A 1 187 ? -22.186 -5.030 38.764 1.00 87.62 187 GLY A CA 1
ATOM 1417 C C . GLY A 1 187 ? -21.136 -4.783 39.846 1.00 87.62 187 GLY A C 1
ATOM 1418 O O . GLY A 1 187 ? -21.477 -4.530 41.000 1.00 87.62 187 GLY A O 1
ATOM 1419 N N . LEU A 1 188 ? -19.861 -4.756 39.458 1.00 82.81 188 LEU A N 1
ATOM 1420 C CA . LEU A 1 188 ? -18.747 -4.367 40.320 1.00 82.81 188 LEU A CA 1
ATOM 1421 C C . LEU A 1 188 ? -18.888 -2.918 40.827 1.00 82.81 188 LEU A C 1
ATOM 1423 O O . LEU A 1 188 ? -18.723 -2.675 42.020 1.00 82.81 188 LEU A O 1
ATOM 1427 N N . LEU A 1 189 ? -19.251 -1.964 39.959 1.00 83.19 189 LEU A N 1
ATOM 1428 C CA . LEU A 1 189 ? -19.499 -0.566 40.347 1.00 83.19 189 LEU A CA 1
ATOM 1429 C C . LEU A 1 189 ? -20.675 -0.420 41.323 1.00 83.19 189 LEU A C 1
ATOM 1431 O O . LEU A 1 189 ? -20.602 0.401 42.237 1.00 83.19 189 LEU A O 1
ATOM 1435 N N . VAL A 1 190 ? -21.736 -1.210 41.139 1.00 83.62 190 VAL A N 1
ATOM 1436 C CA . VAL A 1 190 ? -22.883 -1.266 42.062 1.00 83.62 190 VAL A CA 1
ATOM 1437 C C . VAL A 1 190 ? -22.444 -1.829 43.418 1.00 83.62 190 VAL A C 1
ATOM 1439 O O . VAL A 1 190 ? -22.763 -1.258 44.459 1.00 83.62 190 VAL A O 1
ATOM 1442 N N . GLY A 1 191 ? -21.671 -2.920 43.417 1.00 78.38 191 GLY A N 1
ATOM 1443 C CA . GLY A 1 191 ? -21.178 -3.572 44.634 1.00 78.38 191 GLY A CA 1
ATOM 1444 C C . GLY A 1 191 ? -20.225 -2.698 45.453 1.00 78.38 191 GLY A C 1
ATOM 1445 O O . GLY A 1 191 ? -20.308 -2.686 46.679 1.00 78.38 191 GLY A O 1
ATOM 1446 N N . VAL A 1 192 ? -19.377 -1.907 44.790 1.00 75.25 192 VAL A N 1
ATOM 1447 C CA . VAL A 1 192 ? -18.410 -0.992 45.422 1.00 75.25 192 VAL A CA 1
ATOM 1448 C C . VAL A 1 192 ? -19.066 0.010 46.379 1.00 75.25 192 VAL A C 1
ATOM 1450 O O . VAL A 1 192 ? -18.470 0.347 47.400 1.00 75.25 192 VAL A O 1
ATOM 1453 N N . GLN A 1 193 ? -20.290 0.475 46.106 1.00 68.31 193 GLN A N 1
ATOM 1454 C CA . GLN A 1 193 ? -20.970 1.424 47.001 1.00 68.31 193 GLN A CA 1
ATOM 1455 C C . GLN A 1 193 ? -21.356 0.822 48.354 1.00 68.31 193 GLN A C 1
ATOM 1457 O O . GLN A 1 193 ? -21.522 1.558 49.323 1.00 68.31 193 GLN A O 1
ATOM 1462 N N . GLN A 1 194 ? -21.488 -0.502 48.425 1.00 72.12 194 GLN A N 1
ATOM 1463 C CA . GLN A 1 194 ? -21.818 -1.222 49.654 1.00 72.12 194 GLN A CA 1
ATOM 1464 C C . GLN A 1 194 ? -20.562 -1.645 50.433 1.00 72.12 194 GLN A C 1
ATOM 1466 O O . GLN A 1 194 ? -20.667 -2.199 51.526 1.00 72.12 194 GLN A O 1
ATOM 1471 N N . MET A 1 195 ? -19.368 -1.406 49.877 1.00 74.88 195 MET A N 1
ATOM 1472 C CA . MET A 1 195 ? -18.101 -1.864 50.436 1.00 74.88 195 MET A CA 1
ATOM 1473 C C . MET A 1 195 ? -17.361 -0.747 51.192 1.00 74.88 195 MET A C 1
ATOM 1475 O O . MET A 1 195 ? -17.345 0.408 50.759 1.00 74.88 195 MET A O 1
ATOM 1479 N N . PRO A 1 196 ? -16.682 -1.067 52.311 1.00 80.62 196 PRO A N 1
ATOM 1480 C CA . PRO A 1 196 ? -15.762 -0.144 52.961 1.00 80.62 196 PRO A CA 1
ATOM 1481 C C . PRO A 1 196 ? -14.609 0.246 52.024 1.00 80.62 196 PRO A C 1
ATOM 1483 O O . PRO A 1 196 ? -14.138 -0.549 51.212 1.00 80.62 196 PRO A O 1
ATOM 1486 N N . VAL A 1 197 ? -14.103 1.472 52.191 1.00 76.25 197 VAL A N 1
ATOM 1487 C CA . VAL A 1 197 ? -13.142 2.131 51.281 1.00 76.25 197 VAL A CA 1
ATOM 1488 C C . VAL A 1 197 ? -11.920 1.266 50.931 1.00 76.25 197 VAL A C 1
ATOM 1490 O O . VAL A 1 197 ? -11.450 1.295 49.795 1.00 76.25 197 VAL A O 1
ATOM 1493 N N . TRP A 1 198 ? -11.415 0.461 51.870 1.00 76.44 198 TRP A N 1
ATOM 1494 C CA . TRP A 1 198 ? -10.254 -0.403 51.632 1.00 76.44 198 TRP A CA 1
ATOM 1495 C C . TRP A 1 198 ? -10.553 -1.585 50.688 1.00 76.44 198 TRP A C 1
ATOM 1497 O O . TRP A 1 198 ? -9.687 -1.956 49.898 1.00 76.44 198 TRP A O 1
ATOM 1507 N N . GLN A 1 199 ? -11.773 -2.138 50.709 1.00 77.12 199 GLN A N 1
ATOM 1508 C CA . GLN A 1 199 ? -12.212 -3.185 49.772 1.00 77.12 199 GLN A CA 1
ATOM 1509 C C . GLN A 1 199 ? -12.404 -2.604 48.369 1.00 77.12 199 GLN A C 1
ATOM 1511 O O . GLN A 1 199 ? -11.957 -3.186 47.383 1.00 77.12 199 GLN A O 1
ATOM 1516 N N . THR A 1 200 ? -12.971 -1.399 48.287 1.00 69.06 200 THR A N 1
ATOM 1517 C CA . THR A 1 200 ? -13.092 -0.640 47.038 1.00 69.06 200 THR A CA 1
ATOM 1518 C C . THR A 1 200 ? -11.728 -0.360 46.410 1.00 69.06 200 THR A C 1
ATOM 1520 O O . THR A 1 200 ? -11.546 -0.563 45.209 1.00 69.06 200 THR A O 1
ATOM 1523 N N . ALA A 1 201 ? -10.740 0.047 47.212 1.00 74.25 201 ALA A N 1
ATOM 1524 C CA . ALA A 1 201 ? -9.376 0.267 46.738 1.00 74.25 201 ALA A CA 1
ATOM 1525 C C . ALA A 1 201 ? -8.736 -1.026 46.199 1.00 74.25 201 ALA A C 1
ATOM 1527 O O . ALA A 1 201 ? -8.134 -1.003 45.124 1.00 74.25 201 ALA A O 1
ATOM 1528 N N . LEU A 1 202 ? -8.927 -2.159 46.889 1.00 79.31 202 LEU A N 1
ATOM 1529 C CA . LEU A 1 202 ? -8.428 -3.472 46.461 1.00 79.31 202 LEU A CA 1
ATOM 1530 C C . LEU A 1 202 ? -8.997 -3.906 45.100 1.00 79.31 202 LEU A C 1
ATOM 1532 O O . LEU A 1 202 ? -8.334 -4.628 44.364 1.00 79.31 202 LEU A O 1
ATOM 1536 N N . MET A 1 203 ? -10.200 -3.452 44.749 1.00 68.88 203 MET A N 1
ATOM 1537 C CA . MET A 1 203 ? -10.868 -3.791 43.493 1.00 68.88 203 MET A CA 1
ATOM 1538 C C . MET A 1 203 ? -10.542 -2.822 42.348 1.00 68.88 203 MET A C 1
ATOM 1540 O O . MET A 1 203 ? -10.275 -3.241 41.221 1.00 68.88 203 MET A O 1
ATOM 1544 N N . VAL A 1 204 ? -10.553 -1.515 42.623 1.00 67.62 204 VAL A N 1
ATOM 1545 C CA . VAL A 1 204 ? -10.378 -0.472 41.601 1.00 67.62 204 VAL A CA 1
ATOM 1546 C C . VAL A 1 204 ? -8.919 -0.361 41.153 1.00 67.62 204 VAL A C 1
ATOM 1548 O O . VAL A 1 204 ? -8.663 -0.157 39.968 1.00 67.62 204 VAL A O 1
ATOM 1551 N N . VAL A 1 205 ? -7.949 -0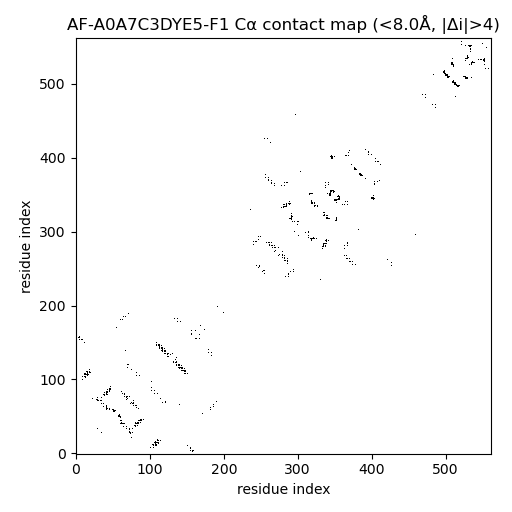.532 42.057 1.00 74.12 205 VAL A N 1
ATOM 1552 C CA . VAL A 1 205 ? -6.521 -0.374 41.728 1.00 74.12 205 VAL A CA 1
ATOM 1553 C C . VAL A 1 205 ? -6.031 -1.416 40.706 1.00 74.12 205 VAL A C 1
ATOM 1555 O O . VAL A 1 205 ? -5.449 -1.002 39.699 1.00 74.12 205 VAL A O 1
ATOM 1558 N N . PRO A 1 206 ? -6.298 -2.732 40.855 1.00 75.56 206 PRO A N 1
ATOM 1559 C CA . PRO A 1 206 ? -5.945 -3.720 39.832 1.00 75.56 206 PRO A CA 1
ATOM 1560 C C . PRO A 1 206 ? -6.644 -3.464 38.498 1.00 75.56 206 PRO A C 1
ATOM 1562 O O . PRO A 1 206 ? -6.056 -3.679 37.443 1.00 75.56 206 PRO A O 1
ATOM 1565 N N . MET A 1 207 ? -7.878 -2.961 38.528 1.00 66.31 207 MET A N 1
ATOM 1566 C CA . MET A 1 207 ? -8.630 -2.635 37.322 1.00 66.31 207 MET A CA 1
ATOM 1567 C C . MET A 1 207 ? -8.029 -1.447 36.567 1.00 66.31 207 MET A C 1
ATOM 1569 O O . MET A 1 207 ? -7.845 -1.524 35.354 1.00 66.31 207 MET A O 1
ATOM 1573 N N . LEU A 1 208 ? -7.654 -0.375 37.270 1.00 65.81 208 LEU A N 1
ATOM 1574 C CA . LEU A 1 208 ? -6.931 0.755 36.680 1.00 65.81 208 LEU A CA 1
ATOM 1575 C C . LEU A 1 208 ? -5.564 0.323 36.134 1.00 65.81 208 LEU A C 1
ATOM 1577 O O . LEU A 1 208 ? -5.174 0.761 35.053 1.00 65.81 208 LEU A O 1
ATOM 1581 N N . PHE A 1 209 ? -4.865 -0.579 36.829 1.00 76.25 209 PHE A N 1
ATOM 1582 C CA . PHE A 1 209 ? -3.618 -1.166 36.339 1.00 76.25 209 PHE A CA 1
ATOM 1583 C C . PHE A 1 209 ? -3.829 -1.998 35.067 1.00 76.25 209 PHE A C 1
ATOM 1585 O O . PHE A 1 209 ? -3.063 -1.855 34.116 1.00 76.25 209 PHE A O 1
ATOM 1592 N N . LEU A 1 210 ? -4.879 -2.823 35.004 1.00 68.25 210 LEU A N 1
ATOM 1593 C CA . LEU A 1 210 ? -5.230 -3.593 33.807 1.00 68.25 210 LEU A CA 1
ATOM 1594 C C . LEU A 1 210 ? -5.586 -2.682 32.631 1.00 68.25 210 LEU A C 1
ATOM 1596 O O . LEU A 1 210 ? -5.133 -2.942 31.522 1.00 68.25 210 LEU A O 1
ATOM 1600 N N . VAL A 1 211 ? -6.329 -1.596 32.862 1.00 63.25 211 VAL A N 1
ATOM 1601 C CA . VAL A 1 211 ? -6.631 -0.590 31.830 1.00 63.25 211 VAL A CA 1
ATOM 1602 C C . VAL A 1 211 ? -5.353 0.097 31.346 1.00 63.25 211 VAL A C 1
ATOM 1604 O O . VAL A 1 211 ? -5.145 0.207 30.140 1.00 63.25 211 VAL A O 1
ATOM 1607 N N . TYR A 1 212 ? -4.463 0.500 32.256 1.00 71.75 212 TYR A N 1
ATOM 1608 C CA . TYR A 1 212 ? -3.160 1.070 31.904 1.00 71.75 212 TYR A CA 1
ATOM 1609 C C . TYR A 1 212 ? -2.307 0.089 31.083 1.00 71.75 212 TYR A C 1
ATOM 1611 O O . TYR A 1 212 ? -1.740 0.462 30.057 1.00 71.75 212 TYR A O 1
ATOM 1619 N N . ARG A 1 213 ? -2.263 -1.188 31.483 1.00 74.06 213 ARG A N 1
ATOM 1620 C CA . ARG A 1 213 ? -1.551 -2.251 30.756 1.00 74.06 213 ARG A CA 1
ATOM 1621 C C . ARG A 1 213 ? -2.169 -2.541 29.392 1.00 74.06 213 ARG A C 1
ATOM 1623 O O . ARG A 1 213 ? -1.423 -2.702 28.433 1.00 74.06 213 ARG A O 1
ATOM 1630 N N . ALA A 1 214 ? -3.494 -2.589 29.292 1.00 62.22 214 ALA A N 1
ATOM 1631 C CA . ALA A 1 214 ? -4.203 -2.778 28.029 1.00 62.22 214 ALA A CA 1
ATOM 1632 C C . ALA A 1 214 ? -3.944 -1.608 27.069 1.00 62.22 214 ALA A C 1
ATOM 1634 O O . ALA A 1 214 ? -3.674 -1.831 25.893 1.00 62.22 214 ALA A O 1
ATOM 1635 N N . TYR A 1 215 ? -3.942 -0.373 27.581 1.00 67.69 215 TYR A N 1
ATOM 1636 C CA . TYR A 1 215 ? -3.578 0.812 26.806 1.00 67.69 215 TYR A CA 1
ATOM 1637 C C . TYR A 1 215 ? -2.124 0.754 26.314 1.00 67.69 215 TYR A C 1
ATOM 1639 O O . TYR A 1 215 ? -1.871 1.030 25.145 1.00 67.69 215 TYR A O 1
ATOM 1647 N N . GLY A 1 216 ? -1.180 0.330 27.164 1.00 69.62 216 GLY A N 1
ATOM 1648 C CA . GLY A 1 216 ? 0.213 0.109 26.758 1.00 69.62 216 GLY A CA 1
ATOM 1649 C C . GLY A 1 216 ? 0.340 -0.908 25.619 1.00 69.62 216 GLY A C 1
ATOM 1650 O O . GLY A 1 216 ? 0.924 -0.599 24.587 1.00 69.62 216 GLY A O 1
ATOM 1651 N N . LEU A 1 217 ? -0.314 -2.068 25.748 1.00 70.69 217 LEU A N 1
ATOM 1652 C CA . LEU A 1 217 ? -0.315 -3.114 24.715 1.00 70.69 217 LEU A CA 1
ATOM 1653 C C . LEU A 1 217 ? -0.927 -2.643 23.385 1.00 70.69 217 LEU A C 1
ATOM 1655 O O . LEU A 1 217 ? -0.466 -3.034 22.314 1.00 70.69 217 LEU A O 1
ATOM 1659 N N . GLN A 1 218 ? -1.954 -1.792 23.441 1.00 65.56 218 GLN A N 1
ATOM 1660 C CA . GLN A 1 218 ? -2.576 -1.204 22.254 1.00 65.56 218 GLN A CA 1
ATOM 1661 C C . GLN A 1 218 ? -1.596 -0.293 21.496 1.00 65.56 218 GLN A C 1
ATOM 1663 O O . GLN A 1 218 ? -1.536 -0.333 20.266 1.00 65.56 218 GLN A O 1
ATOM 1668 N N . ILE A 1 219 ? -0.833 0.526 22.225 1.00 68.56 219 ILE A N 1
ATOM 1669 C CA . ILE A 1 219 ? 0.187 1.408 21.646 1.00 68.56 219 ILE A CA 1
ATOM 1670 C C . ILE A 1 219 ? 1.334 0.582 21.059 1.00 68.56 219 ILE A C 1
ATOM 1672 O O . ILE A 1 219 ? 1.774 0.867 19.942 1.00 68.56 219 ILE A O 1
ATOM 1676 N N . ASP A 1 220 ? 1.757 -0.474 21.755 1.00 68.12 220 ASP A N 1
ATOM 1677 C CA . ASP A 1 220 ? 2.808 -1.376 21.284 1.00 68.12 220 ASP A CA 1
ATOM 1678 C C . ASP A 1 220 ? 2.410 -2.053 19.962 1.00 68.12 220 ASP A C 1
ATOM 1680 O O . ASP A 1 220 ? 3.190 -2.040 19.007 1.00 68.12 220 ASP A O 1
ATOM 1684 N N . PHE A 1 221 ? 1.172 -2.549 19.848 1.00 69.81 221 PHE A N 1
ATOM 1685 C CA . PHE A 1 221 ? 0.652 -3.155 18.616 1.00 69.81 221 PHE A CA 1
ATOM 1686 C C . PHE A 1 221 ? 0.684 -2.186 17.424 1.00 69.81 221 PHE A C 1
ATOM 1688 O O . PHE A 1 221 ? 1.273 -2.500 16.388 1.00 69.81 221 PHE A O 1
ATOM 1695 N N . ILE A 1 222 ? 0.138 -0.976 17.586 1.00 63.38 222 ILE A N 1
ATOM 1696 C CA . ILE A 1 222 ? 0.135 0.048 16.526 1.00 63.38 222 ILE A CA 1
ATOM 1697 C C . ILE A 1 222 ? 1.569 0.441 16.137 1.00 63.38 222 ILE A C 1
ATOM 1699 O O . ILE A 1 222 ? 1.872 0.630 14.956 1.00 63.38 222 ILE A O 1
ATOM 1703 N N . SER A 1 223 ? 2.475 0.549 17.115 1.00 67.94 223 SER A N 1
ATOM 1704 C CA . SER A 1 223 ? 3.879 0.871 16.847 1.00 67.94 223 SER A CA 1
ATOM 1705 C C . SER A 1 223 ? 4.582 -0.232 16.045 1.00 67.94 223 SER A C 1
ATOM 1707 O O . SER A 1 223 ? 5.369 0.073 15.149 1.00 67.94 223 SER A O 1
ATOM 1709 N N . SER A 1 224 ? 4.254 -1.502 16.308 1.00 68.31 224 SER A N 1
ATOM 1710 C CA . SER A 1 224 ? 4.842 -2.660 15.629 1.00 68.31 224 SER A CA 1
ATOM 1711 C C . SER A 1 224 ? 4.406 -2.796 14.169 1.00 68.31 224 SER A C 1
ATOM 1713 O O . SER A 1 224 ? 5.254 -3.083 13.321 1.00 68.31 224 SER A O 1
ATOM 1715 N N . GLU A 1 225 ? 3.133 -2.518 13.857 1.00 69.56 225 GLU A N 1
ATOM 1716 C CA . GLU A 1 225 ? 2.636 -2.495 12.475 1.00 69.56 225 GLU A CA 1
ATOM 1717 C C . GLU A 1 225 ? 3.317 -1.383 11.678 1.00 69.56 225 GLU A C 1
ATOM 1719 O O . GLU A 1 225 ? 3.797 -1.605 10.564 1.00 69.56 225 GLU A O 1
ATOM 1724 N N . LYS A 1 226 ? 3.424 -0.190 12.277 1.00 65.94 226 LYS A N 1
ATOM 1725 C CA . LYS A 1 226 ? 4.095 0.943 11.641 1.00 65.94 226 LYS A CA 1
ATOM 1726 C C . LYS A 1 226 ? 5.573 0.644 11.383 1.00 65.94 226 LYS A C 1
ATOM 1728 O O . LYS A 1 226 ? 6.063 0.903 10.287 1.00 65.94 226 LYS A O 1
ATOM 1733 N N . LYS A 1 227 ? 6.262 0.054 12.362 1.00 70.69 227 LYS A N 1
ATOM 1734 C CA . LYS A 1 227 ? 7.673 -0.319 12.243 1.00 70.69 227 LYS A CA 1
ATOM 1735 C C . LYS A 1 227 ? 7.899 -1.369 11.153 1.00 70.69 227 LYS A C 1
ATOM 1737 O O . LYS A 1 227 ? 8.817 -1.210 10.360 1.00 70.69 227 LYS A O 1
ATOM 1742 N N . HIS A 1 228 ? 7.033 -2.380 11.051 1.00 68.88 228 HIS A N 1
ATOM 1743 C CA . HIS A 1 228 ? 7.093 -3.362 9.960 1.00 68.88 228 HIS A CA 1
ATOM 1744 C C . HIS A 1 228 ? 6.917 -2.709 8.585 1.00 68.88 228 HIS A C 1
ATOM 1746 O O . HIS A 1 228 ? 7.643 -3.039 7.649 1.00 68.88 228 HIS A O 1
ATOM 1752 N N . ALA A 1 229 ? 5.978 -1.769 8.451 1.00 66.19 229 ALA A N 1
ATOM 1753 C CA . ALA A 1 229 ? 5.773 -1.054 7.195 1.00 66.19 229 ALA A CA 1
ATOM 1754 C C . ALA A 1 229 ? 6.992 -0.192 6.812 1.00 66.19 229 ALA A C 1
ATOM 1756 O O . ALA A 1 229 ? 7.394 -0.178 5.647 1.00 66.19 229 ALA A O 1
ATOM 1757 N N . GLU A 1 230 ? 7.599 0.495 7.784 1.00 67.44 230 GLU A N 1
ATOM 1758 C CA . GLU A 1 230 ? 8.817 1.294 7.588 1.00 67.44 230 GLU A CA 1
ATOM 1759 C C . GLU A 1 230 ? 10.031 0.411 7.233 1.00 67.44 230 GLU A C 1
ATOM 1761 O O . GLU A 1 230 ? 10.761 0.723 6.290 1.00 67.44 230 GLU A O 1
ATOM 1766 N N . GLU A 1 231 ? 10.214 -0.725 7.912 1.00 71.12 231 GLU A N 1
ATOM 1767 C CA . GLU A 1 231 ? 11.276 -1.697 7.616 1.00 71.12 231 GLU A CA 1
ATOM 1768 C C . GLU A 1 231 ? 11.134 -2.261 6.195 1.00 71.12 231 GLU A C 1
ATOM 1770 O O . GLU A 1 231 ? 12.095 -2.221 5.423 1.00 71.12 231 GLU A O 1
ATOM 1775 N N . LEU A 1 232 ? 9.930 -2.686 5.795 1.00 70.06 232 LEU A N 1
ATOM 1776 C CA . LEU A 1 232 ? 9.664 -3.175 4.437 1.00 70.06 232 LEU A CA 1
ATOM 1777 C C . LEU A 1 232 ? 9.947 -2.111 3.369 1.00 70.06 232 LEU A C 1
ATOM 1779 O O . LEU A 1 232 ? 10.562 -2.418 2.346 1.00 70.06 232 LEU A O 1
ATOM 1783 N N . ALA A 1 233 ? 9.542 -0.861 3.606 1.00 63.59 233 ALA A N 1
ATOM 1784 C CA . ALA A 1 233 ? 9.811 0.240 2.683 1.00 63.59 233 ALA A CA 1
ATOM 1785 C C . ALA A 1 233 ? 11.318 0.526 2.551 1.00 63.59 233 ALA A C 1
ATOM 1787 O O . ALA A 1 233 ? 11.810 0.729 1.439 1.00 63.59 233 ALA A O 1
ATOM 1788 N N . SER A 1 234 ? 12.064 0.499 3.660 1.00 63.38 234 SER A N 1
ATOM 1789 C CA . SER A 1 234 ? 13.516 0.717 3.641 1.00 63.38 234 SER A CA 1
ATOM 1790 C C . SER A 1 234 ? 14.278 -0.403 2.922 1.00 63.38 234 SER A C 1
ATOM 1792 O O . SER A 1 234 ? 15.177 -0.116 2.134 1.00 63.38 234 SER A O 1
ATOM 1794 N N . LEU A 1 235 ? 13.874 -1.667 3.104 1.00 68.50 235 LEU A N 1
ATOM 1795 C CA . LEU A 1 235 ? 14.456 -2.813 2.398 1.00 68.50 235 LEU A CA 1
ATOM 1796 C C . LEU A 1 235 ? 14.222 -2.736 0.884 1.00 68.50 235 LEU A C 1
ATOM 1798 O O . LEU A 1 235 ? 15.133 -3.015 0.105 1.00 68.50 235 LEU A O 1
ATOM 1802 N N . GLN A 1 236 ? 13.024 -2.324 0.459 1.00 63.66 236 GLN A N 1
ATOM 1803 C CA . GLN A 1 236 ? 12.716 -2.124 -0.960 1.00 63.66 236 GLN A CA 1
ATOM 1804 C C . GLN A 1 236 ? 13.574 -1.017 -1.577 1.00 63.66 236 GLN A C 1
ATOM 1806 O O . GLN A 1 236 ? 14.120 -1.206 -2.663 1.00 63.66 236 GLN A O 1
ATOM 1811 N N . MET A 1 237 ? 13.732 0.115 -0.884 1.00 63.81 237 MET A N 1
ATOM 1812 C CA . MET A 1 237 ? 14.580 1.209 -1.361 1.00 63.81 237 MET A CA 1
ATOM 1813 C C . MET A 1 237 ? 16.051 0.781 -1.449 1.00 63.81 237 MET A C 1
ATOM 1815 O O . MET A 1 237 ? 16.681 0.986 -2.484 1.00 63.81 237 MET A O 1
ATOM 1819 N N . GLY A 1 238 ? 16.571 0.097 -0.423 1.00 61.34 238 GLY A N 1
ATOM 1820 C CA . GLY A 1 238 ? 17.940 -0.427 -0.427 1.00 61.34 238 GLY A CA 1
ATOM 1821 C C . GLY A 1 238 ? 18.202 -1.441 -1.548 1.00 61.34 238 GLY A C 1
ATOM 1822 O O . GLY A 1 238 ? 19.288 -1.459 -2.123 1.00 61.34 238 GLY A O 1
ATOM 1823 N N . MET A 1 239 ? 17.205 -2.252 -1.922 1.00 67.75 239 MET A N 1
ATOM 1824 C CA . MET A 1 239 ? 17.309 -3.167 -3.066 1.00 67.75 239 MET A CA 1
ATOM 1825 C C . MET A 1 239 ? 17.368 -2.416 -4.402 1.00 67.75 239 MET A C 1
ATOM 1827 O O . MET A 1 239 ? 18.191 -2.757 -5.251 1.00 67.75 239 MET A O 1
ATOM 1831 N N . ILE A 1 240 ? 16.529 -1.389 -4.587 1.00 67.00 240 ILE A N 1
ATOM 1832 C CA . ILE A 1 240 ? 16.568 -0.532 -5.783 1.00 67.00 240 ILE A CA 1
ATOM 1833 C C . ILE A 1 240 ? 17.937 0.146 -5.894 1.00 67.00 240 ILE A C 1
ATOM 1835 O O . ILE A 1 240 ? 18.533 0.118 -6.967 1.00 67.00 240 ILE A O 1
ATOM 1839 N N . GLU A 1 241 ? 18.463 0.696 -4.797 1.00 64.00 241 GLU A N 1
ATOM 1840 C CA . GLU A 1 241 ? 19.785 1.336 -4.755 1.00 64.00 241 GLU A CA 1
ATOM 1841 C C . GLU A 1 241 ? 20.916 0.350 -5.097 1.00 64.00 241 GLU A C 1
ATOM 1843 O O . GLU A 1 241 ? 21.775 0.658 -5.922 1.00 64.00 241 GLU A O 1
ATOM 1848 N N . ALA A 1 242 ? 20.896 -0.865 -4.539 1.00 64.81 242 ALA A N 1
ATOM 1849 C CA . ALA A 1 242 ? 21.895 -1.893 -4.839 1.00 64.81 242 ALA A CA 1
ATOM 1850 C C . ALA A 1 242 ? 21.870 -2.338 -6.315 1.00 64.81 242 ALA A C 1
ATOM 1852 O O . ALA A 1 242 ? 22.919 -2.538 -6.939 1.00 64.81 242 ALA A O 1
ATOM 1853 N N . LEU A 1 243 ? 20.676 -2.474 -6.897 1.00 68.69 243 LEU A N 1
ATOM 1854 C CA . LEU A 1 243 ? 20.519 -2.784 -8.318 1.00 68.69 243 LEU A CA 1
ATOM 1855 C C . LEU A 1 243 ? 20.958 -1.605 -9.199 1.00 68.69 243 LEU A C 1
ATOM 1857 O O . LEU A 1 243 ? 21.645 -1.824 -10.195 1.00 68.69 243 LEU A O 1
ATOM 1861 N N . ALA A 1 244 ? 20.656 -0.367 -8.805 1.00 64.12 244 ALA A N 1
ATOM 1862 C CA . ALA A 1 244 ? 21.094 0.839 -9.509 1.00 64.12 244 ALA A CA 1
ATOM 1863 C C . ALA A 1 244 ? 22.626 0.966 -9.545 1.00 64.12 244 ALA A C 1
ATOM 1865 O O . ALA A 1 244 ? 23.199 1.214 -10.603 1.00 64.12 244 ALA A O 1
ATOM 1866 N N . LEU A 1 245 ? 23.307 0.696 -8.424 1.00 63.72 245 LEU A N 1
ATOM 1867 C CA . LEU A 1 245 ? 24.776 0.649 -8.356 1.00 63.72 245 LEU A CA 1
ATOM 1868 C C . LEU A 1 245 ? 25.373 -0.404 -9.299 1.00 63.72 245 LEU A C 1
ATOM 1870 O O . LEU A 1 245 ? 26.471 -0.238 -9.826 1.00 63.72 245 LEU A O 1
ATOM 1874 N N . THR A 1 246 ? 24.654 -1.503 -9.532 1.00 66.50 246 THR A N 1
ATOM 1875 C CA . THR A 1 246 ? 25.090 -2.539 -10.478 1.00 66.50 246 THR A CA 1
ATOM 1876 C C . THR A 1 246 ? 25.051 -2.035 -11.923 1.00 66.50 246 THR A C 1
ATOM 1878 O O . THR A 1 246 ? 25.942 -2.375 -12.701 1.00 66.50 246 THR A O 1
ATOM 1881 N N . ILE A 1 247 ? 24.061 -1.203 -12.269 1.00 66.25 247 ILE A N 1
ATOM 1882 C CA . ILE A 1 247 ? 23.959 -0.537 -13.578 1.00 66.25 247 ILE A CA 1
ATOM 1883 C C . ILE A 1 247 ? 25.080 0.499 -13.734 1.00 66.25 247 ILE A C 1
ATOM 1885 O O . ILE A 1 247 ? 25.748 0.522 -14.767 1.00 66.25 247 ILE A O 1
ATOM 1889 N N . GLU A 1 248 ? 25.335 1.304 -12.696 1.00 62.25 248 GLU A N 1
ATOM 1890 C CA . GLU A 1 248 ? 26.401 2.315 -12.706 1.00 62.25 248 GLU A CA 1
ATOM 1891 C C . GLU A 1 248 ? 27.784 1.685 -12.909 1.00 62.25 248 GLU A C 1
ATOM 1893 O O . GLU A 1 248 ? 28.567 2.180 -13.711 1.00 62.25 248 GLU A O 1
ATOM 1898 N N . ARG A 1 249 ? 28.081 0.548 -12.264 1.00 58.97 249 ARG A N 1
ATOM 1899 C CA . ARG A 1 249 ? 29.371 -0.150 -12.435 1.00 58.97 249 ARG A CA 1
ATOM 1900 C C . ARG A 1 249 ? 29.654 -0.623 -13.863 1.00 58.97 249 ARG A C 1
ATOM 1902 O O . ARG A 1 249 ? 30.800 -0.959 -14.152 1.00 58.97 249 ARG A O 1
ATOM 1909 N N . LYS A 1 250 ? 28.638 -0.704 -14.726 1.00 60.69 250 LYS A N 1
ATOM 1910 C CA . LYS A 1 250 ? 28.803 -0.986 -16.158 1.00 60.69 250 LYS A CA 1
ATOM 1911 C C . LYS A 1 250 ? 29.008 0.289 -17.002 1.00 60.69 250 LYS A C 1
ATOM 1913 O O . LYS A 1 250 ? 29.037 0.183 -18.223 1.00 60.69 250 LYS A O 1
ATOM 1918 N N . ASP A 1 251 ? 29.131 1.466 -16.380 1.00 59.91 251 ASP A N 1
ATOM 1919 C CA . ASP A 1 251 ? 29.231 2.787 -17.024 1.00 59.91 251 ASP A CA 1
ATOM 1920 C C . ASP A 1 251 ? 28.082 3.080 -18.018 1.00 59.91 251 ASP A C 1
ATOM 1922 O O . ASP A 1 251 ? 28.226 3.855 -18.962 1.00 59.91 251 ASP A O 1
ATOM 1926 N N . ILE A 1 252 ? 26.911 2.461 -17.813 1.00 61.50 252 ILE A N 1
ATOM 1927 C CA . ILE A 1 252 ? 25.748 2.603 -18.707 1.00 61.50 252 ILE A CA 1
ATOM 1928 C C . ILE A 1 252 ? 25.063 3.957 -18.478 1.00 61.50 252 ILE A C 1
ATOM 1930 O O . ILE A 1 252 ? 24.919 4.754 -19.407 1.00 61.50 252 ILE A O 1
ATOM 1934 N N . THR A 1 253 ? 24.676 4.226 -17.224 1.00 64.75 253 THR A N 1
ATOM 1935 C CA . THR A 1 253 ? 23.976 5.447 -16.802 1.00 64.75 253 THR A CA 1
ATOM 1936 C C . THR A 1 253 ? 24.420 5.834 -15.389 1.00 64.75 253 THR A C 1
ATOM 1938 O O . THR A 1 253 ? 24.409 5.000 -14.487 1.00 64.75 253 THR A O 1
ATOM 1941 N N . GLY A 1 254 ? 24.810 7.097 -15.183 1.00 67.19 254 GLY A N 1
ATOM 1942 C CA . GLY A 1 254 ? 25.260 7.588 -13.874 1.00 67.19 254 GLY A CA 1
ATOM 1943 C C . GLY A 1 254 ? 24.117 7.799 -12.873 1.00 67.19 254 GLY A C 1
ATOM 1944 O O . GLY A 1 254 ? 22.989 8.112 -13.268 1.00 67.19 254 GLY A O 1
ATOM 1945 N N . ILE A 1 255 ? 24.410 7.694 -11.571 1.00 69.50 255 ILE A N 1
ATOM 1946 C CA . ILE A 1 255 ? 23.415 7.848 -10.489 1.00 69.50 255 ILE A CA 1
ATOM 1947 C C . ILE A 1 255 ? 22.652 9.176 -10.577 1.00 69.50 255 ILE A C 1
ATOM 1949 O O . ILE A 1 255 ? 21.426 9.188 -10.454 1.00 69.50 255 ILE A O 1
ATOM 1953 N N . ASP A 1 256 ? 23.344 10.285 -10.845 1.00 72.25 256 ASP A N 1
ATOM 1954 C CA . ASP A 1 256 ? 22.717 11.610 -10.949 1.00 72.25 256 ASP A CA 1
ATOM 1955 C C . ASP A 1 256 ? 21.679 11.667 -12.080 1.00 72.25 256 ASP A C 1
ATOM 1957 O O . ASP A 1 256 ? 20.637 12.318 -11.967 1.00 72.25 256 ASP A O 1
ATOM 1961 N N . GLN A 1 257 ? 21.935 10.940 -13.170 1.00 77.81 257 GLN A N 1
ATOM 1962 C CA . GLN A 1 257 ? 21.027 10.847 -14.304 1.00 77.81 257 GLN A CA 1
ATOM 1963 C C . GLN A 1 257 ? 19.781 10.022 -13.956 1.00 77.81 257 GLN A C 1
ATOM 1965 O O . GLN A 1 257 ? 18.663 10.454 -14.248 1.00 77.81 257 GLN A O 1
ATOM 1970 N N . LEU A 1 258 ? 19.961 8.873 -13.295 1.00 81.25 258 LEU A N 1
ATOM 1971 C CA . LEU A 1 258 ? 18.854 8.037 -12.816 1.00 81.25 258 LEU A CA 1
ATOM 1972 C C . LEU A 1 258 ? 17.976 8.798 -11.818 1.00 81.25 258 LEU A C 1
ATOM 1974 O O . LEU A 1 258 ? 16.748 8.712 -11.876 1.00 81.25 258 LEU A O 1
ATOM 1978 N N . HIS A 1 259 ? 18.597 9.586 -10.941 1.00 81.81 259 HIS A N 1
ATOM 1979 C CA . HIS A 1 259 ? 17.893 10.424 -9.981 1.00 81.81 259 HIS A CA 1
ATOM 1980 C C . HIS A 1 259 ? 17.015 11.478 -10.675 1.00 81.81 259 HIS A C 1
ATOM 1982 O O . HIS A 1 259 ? 15.808 11.526 -10.425 1.00 81.81 259 HIS A O 1
ATOM 1988 N N . ARG A 1 260 ? 17.585 12.280 -11.589 1.00 85.31 260 ARG A N 1
ATOM 1989 C CA . ARG A 1 260 ? 16.830 13.298 -12.349 1.00 85.31 260 ARG A CA 1
ATOM 1990 C C . ARG A 1 260 ? 15.671 12.673 -13.119 1.00 85.31 260 ARG A C 1
ATOM 1992 O O . ARG A 1 260 ? 14.541 13.148 -13.036 1.00 85.31 260 ARG A O 1
ATOM 1999 N N . MET A 1 261 ? 15.925 11.557 -13.797 1.00 89.44 261 MET A N 1
ATOM 2000 C CA . MET A 1 261 ? 14.899 10.819 -14.529 1.00 89.44 261 MET A CA 1
ATOM 2001 C C . MET A 1 261 ? 13.760 10.345 -13.615 1.00 89.44 261 MET A C 1
ATOM 2003 O O . MET A 1 261 ? 12.592 10.495 -13.974 1.00 89.44 261 MET A O 1
ATOM 2007 N N . ALA A 1 262 ? 14.064 9.825 -12.423 1.00 89.12 262 ALA A N 1
ATOM 2008 C CA . ALA A 1 262 ? 13.047 9.403 -11.463 1.00 89.12 262 ALA A CA 1
ATOM 2009 C C . ALA A 1 262 ? 12.180 10.578 -10.977 1.00 89.12 262 ALA A C 1
ATOM 2011 O O . ALA A 1 262 ? 10.956 10.438 -10.893 1.00 89.12 262 ALA A O 1
ATOM 2012 N N . VAL A 1 263 ? 12.786 11.739 -10.702 1.00 88.81 263 VAL A N 1
ATOM 2013 C CA . VAL A 1 263 ? 12.057 12.965 -10.327 1.00 88.81 263 VAL A CA 1
ATOM 2014 C C . VAL A 1 263 ? 11.129 13.404 -11.458 1.00 88.81 263 VAL A C 1
ATOM 2016 O O . VAL A 1 263 ? 9.935 13.615 -11.230 1.00 88.81 263 VAL A O 1
ATOM 2019 N N . TYR A 1 264 ? 11.636 13.461 -12.690 1.00 94.19 264 TYR A N 1
ATOM 2020 C CA . TYR A 1 264 ? 10.854 13.892 -13.849 1.00 94.19 264 TYR A CA 1
ATOM 2021 C C . TYR A 1 264 ? 9.675 12.953 -14.115 1.00 94.19 264 TYR A C 1
ATOM 2023 O O . TYR A 1 264 ? 8.544 13.412 -14.274 1.00 94.19 264 TYR A O 1
ATOM 2031 N N . CYS A 1 265 ? 9.912 11.638 -14.099 1.00 96.19 265 CYS A N 1
ATOM 2032 C CA . CYS A 1 265 ? 8.863 10.645 -14.319 1.00 96.19 265 CYS A CA 1
ATOM 2033 C C . CYS A 1 265 ? 7.747 10.759 -13.272 1.00 96.19 265 CYS A C 1
ATOM 2035 O O . CYS A 1 265 ? 6.569 10.771 -13.623 1.00 96.19 265 CYS A O 1
ATOM 2037 N N . VAL A 1 266 ? 8.098 10.883 -11.987 1.00 94.44 266 VAL A N 1
ATOM 2038 C CA . VAL A 1 266 ? 7.110 11.001 -10.901 1.00 94.44 266 VAL A CA 1
ATOM 2039 C C . VAL A 1 266 ? 6.327 12.307 -10.999 1.00 94.44 266 VAL A C 1
ATOM 2041 O O . VAL A 1 266 ? 5.107 12.296 -10.823 1.00 94.44 266 VAL A O 1
ATOM 2044 N N . GLY A 1 267 ? 6.993 13.423 -11.295 1.00 94.81 267 GLY A N 1
ATOM 2045 C CA . GLY A 1 267 ? 6.327 14.712 -11.452 1.00 94.81 267 GLY A CA 1
ATOM 2046 C C . GLY A 1 267 ? 5.329 14.719 -12.613 1.00 94.81 267 GLY A C 1
ATOM 2047 O O . GLY A 1 267 ? 4.184 15.142 -12.432 1.00 94.81 267 GLY A O 1
ATOM 2048 N N . LEU A 1 268 ? 5.709 14.157 -13.765 1.00 96.69 268 LEU A N 1
ATOM 2049 C CA . LEU A 1 268 ? 4.810 13.986 -14.913 1.00 96.69 268 LEU A CA 1
ATOM 2050 C C . LEU A 1 268 ? 3.675 13.005 -14.633 1.00 96.69 268 LEU A C 1
ATOM 2052 O O . LEU A 1 268 ? 2.530 13.264 -15.001 1.00 96.69 268 LEU A O 1
ATOM 2056 N N . GLY A 1 269 ? 3.968 11.899 -13.950 1.00 96.31 269 GLY A N 1
ATOM 2057 C CA . GLY A 1 269 ? 2.966 10.924 -13.532 1.00 96.31 269 GLY A CA 1
ATOM 2058 C C . GLY A 1 269 ? 1.901 11.543 -12.632 1.00 96.31 269 GLY A C 1
ATOM 2059 O O . GLY A 1 269 ? 0.709 11.306 -12.827 1.00 96.31 269 GLY A O 1
ATOM 2060 N N . ARG A 1 270 ? 2.319 12.399 -11.691 1.00 95.69 270 ARG A N 1
ATOM 2061 C CA . ARG A 1 270 ? 1.416 13.107 -10.777 1.00 95.69 270 ARG A CA 1
ATOM 2062 C C . ARG A 1 270 ? 0.511 14.070 -11.539 1.00 95.69 270 ARG A C 1
ATOM 2064 O O . ARG A 1 270 ? -0.697 14.067 -11.324 1.00 95.69 270 ARG A O 1
ATOM 2071 N N . ALA A 1 271 ? 1.078 14.849 -12.458 1.00 94.56 271 ALA A N 1
ATOM 2072 C CA . ALA A 1 271 ? 0.309 15.751 -13.312 1.00 94.56 271 ALA A CA 1
ATOM 2073 C C . ALA A 1 271 ? -0.624 15.008 -14.288 1.00 94.56 271 ALA A C 1
ATOM 2075 O O . ALA A 1 271 ? -1.675 15.529 -14.648 1.00 94.56 271 ALA A O 1
ATOM 2076 N N . SER A 1 272 ? -0.285 13.768 -14.649 1.00 93.00 272 SER A N 1
ATOM 2077 C CA . SER A 1 272 ? -1.115 12.890 -15.484 1.00 93.00 272 SER A CA 1
ATOM 2078 C C . SER A 1 272 ? -2.193 12.121 -14.699 1.00 93.00 272 SER A C 1
ATOM 2080 O O . SER A 1 272 ? -2.952 11.364 -15.299 1.00 93.00 272 SER A O 1
ATOM 2082 N N . GLY A 1 273 ? -2.280 12.296 -13.372 1.00 93.56 273 GLY A N 1
ATOM 2083 C CA . GLY A 1 273 ? -3.306 11.673 -12.527 1.00 93.56 273 GLY A CA 1
ATOM 2084 C C . GLY A 1 273 ? -3.049 10.209 -12.148 1.00 93.56 273 GLY A C 1
ATOM 2085 O O . GLY A 1 273 ? -4.001 9.494 -11.837 1.00 93.56 273 GLY A O 1
ATOM 2086 N N . LEU A 1 274 ? -1.793 9.744 -12.176 1.00 94.38 274 LEU A N 1
ATOM 2087 C CA . LEU A 1 274 ? -1.441 8.391 -11.727 1.00 94.38 274 LEU A CA 1
ATOM 2088 C C . LEU A 1 274 ? -1.698 8.198 -10.222 1.00 94.38 274 LEU A C 1
ATOM 2090 O O . LEU A 1 274 ? -1.518 9.114 -9.420 1.00 94.38 274 LEU A O 1
ATOM 2094 N N . SER A 1 275 ? -2.085 6.978 -9.834 1.00 94.12 275 SER A N 1
ATOM 2095 C CA . SER A 1 275 ? -2.240 6.596 -8.426 1.00 94.12 275 SER A CA 1
ATOM 2096 C C . SER A 1 275 ? -0.887 6.530 -7.708 1.00 94.12 275 SER A C 1
ATOM 2098 O O . SER A 1 275 ? 0.154 6.341 -8.332 1.00 94.12 275 SER A O 1
ATOM 2100 N N . GLU A 1 276 ? -0.888 6.601 -6.375 1.00 87.25 276 GLU A N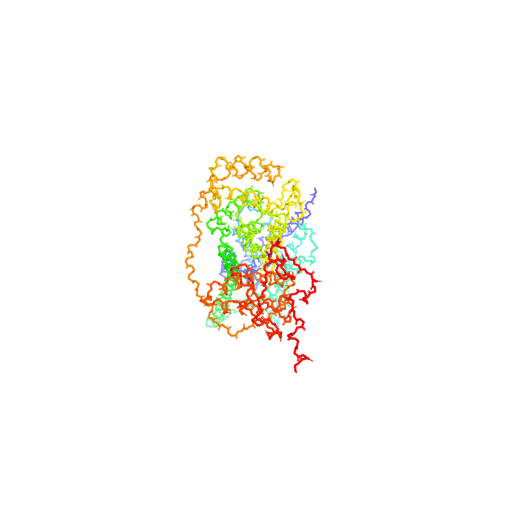 1
ATOM 2101 C CA . GLU A 1 276 ? 0.341 6.478 -5.573 1.00 87.25 276 GLU A CA 1
ATOM 2102 C C . GLU A 1 276 ? 1.103 5.164 -5.826 1.00 87.25 276 GLU A C 1
ATOM 2104 O O . GLU A 1 276 ? 2.333 5.141 -5.812 1.00 87.25 276 GLU A O 1
ATOM 2109 N N . GLU A 1 277 ? 0.399 4.061 -6.097 1.00 87.81 277 GLU A N 1
ATOM 2110 C CA . GLU A 1 277 ? 1.029 2.783 -6.459 1.00 87.81 277 GLU A CA 1
ATOM 2111 C C . GLU A 1 277 ? 1.706 2.843 -7.833 1.00 87.81 277 GLU A C 1
ATOM 2113 O O . GLU A 1 277 ? 2.840 2.382 -7.978 1.00 87.81 277 GLU A O 1
ATOM 2118 N N . ALA A 1 278 ? 1.058 3.468 -8.821 1.00 92.12 278 ALA A N 1
ATOM 2119 C CA . ALA A 1 278 ? 1.633 3.674 -10.148 1.00 92.12 278 ALA A CA 1
ATOM 2120 C C . ALA A 1 278 ? 2.836 4.633 -10.106 1.00 92.12 278 ALA A C 1
ATOM 2122 O O . ALA A 1 278 ? 3.842 4.387 -10.768 1.00 92.12 278 ALA A O 1
ATOM 2123 N N . LEU A 1 279 ? 2.798 5.675 -9.266 1.00 91.31 279 LEU A N 1
ATOM 2124 C CA . LEU A 1 279 ? 3.933 6.582 -9.052 1.00 91.31 279 LEU A CA 1
ATOM 2125 C C . LEU A 1 279 ? 5.142 5.867 -8.436 1.00 91.31 279 LEU A C 1
ATOM 2127 O O . LEU A 1 279 ? 6.277 6.110 -8.854 1.00 91.31 279 LEU A O 1
ATOM 2131 N N . LYS A 1 280 ? 4.920 4.965 -7.471 1.00 87.06 280 LYS A N 1
ATOM 2132 C CA . LYS A 1 280 ? 5.986 4.118 -6.904 1.00 87.06 280 LYS A CA 1
ATOM 2133 C C . LYS A 1 280 ? 6.575 3.182 -7.957 1.00 87.06 280 LYS A C 1
ATOM 2135 O O . LYS A 1 280 ? 7.798 3.085 -8.058 1.00 87.06 280 LYS A O 1
ATOM 2140 N N . ALA A 1 281 ? 5.723 2.551 -8.767 1.00 91.69 281 ALA A N 1
ATOM 2141 C CA . ALA A 1 281 ? 6.163 1.678 -9.849 1.00 91.69 281 ALA A CA 1
ATOM 2142 C C . ALA A 1 281 ? 6.988 2.431 -10.897 1.00 91.69 281 ALA A C 1
ATOM 2144 O O . ALA A 1 281 ? 8.067 1.975 -11.269 1.00 91.69 281 ALA A O 1
ATOM 2145 N N . LEU A 1 282 ? 6.526 3.611 -11.308 1.00 94.81 282 LEU A N 1
ATOM 2146 C CA . LEU A 1 282 ? 7.208 4.475 -12.264 1.00 94.81 282 LEU A CA 1
ATOM 2147 C C . LEU A 1 282 ? 8.555 4.981 -11.731 1.00 94.81 282 LEU A C 1
ATOM 2149 O O . LEU A 1 282 ? 9.538 4.982 -12.467 1.00 94.81 282 LEU A O 1
ATOM 2153 N N . ARG A 1 283 ? 8.640 5.343 -10.443 1.00 90.25 283 ARG A N 1
ATOM 2154 C CA . ARG A 1 283 ? 9.912 5.712 -9.801 1.00 90.25 283 ARG A CA 1
ATOM 2155 C C . ARG A 1 283 ? 10.922 4.564 -9.845 1.00 90.25 283 ARG A C 1
ATOM 2157 O O . ARG A 1 283 ? 12.070 4.784 -10.217 1.00 90.25 283 ARG A O 1
ATOM 2164 N N . ALA A 1 284 ? 10.506 3.357 -9.460 1.00 88.06 284 ALA A N 1
ATOM 2165 C CA . ALA A 1 284 ? 11.378 2.185 -9.483 1.00 88.06 284 ALA A CA 1
ATOM 2166 C C . ALA A 1 284 ? 11.789 1.818 -10.919 1.00 88.06 284 ALA A C 1
ATOM 2168 O O . ALA A 1 284 ? 12.958 1.534 -11.168 1.00 88.06 284 ALA A O 1
ATOM 2169 N N . ALA A 1 285 ? 10.851 1.884 -11.869 1.00 92.44 285 ALA A N 1
ATOM 2170 C CA . ALA A 1 285 ? 11.115 1.618 -13.278 1.00 92.44 285 ALA A CA 1
ATOM 2171 C C . ALA A 1 285 ? 12.106 2.621 -13.871 1.00 92.44 285 ALA A C 1
ATOM 2173 O O . ALA A 1 285 ? 13.016 2.199 -14.567 1.00 92.44 285 ALA A O 1
ATOM 2174 N N . ALA A 1 286 ? 11.999 3.913 -13.547 1.00 90.31 286 ALA A N 1
ATOM 2175 C CA . ALA A 1 286 ? 12.966 4.918 -13.985 1.00 90.31 286 ALA A CA 1
ATOM 2176 C C . ALA A 1 286 ? 14.399 4.526 -13.603 1.00 90.31 286 ALA A C 1
ATOM 2178 O O . ALA A 1 286 ? 15.287 4.510 -14.447 1.00 90.31 286 ALA A O 1
ATOM 2179 N N . VAL A 1 287 ? 14.621 4.114 -12.357 1.00 85.50 287 VAL A N 1
ATOM 2180 C CA . VAL A 1 287 ? 15.959 3.725 -11.890 1.00 85.50 287 VAL A CA 1
ATOM 2181 C C . VAL A 1 287 ? 16.435 2.400 -12.505 1.00 85.50 287 VAL A C 1
ATOM 2183 O O . VAL A 1 287 ? 17.626 2.235 -12.747 1.00 85.50 287 VAL A O 1
ATOM 2186 N N . LEU A 1 288 ? 15.523 1.458 -12.763 1.00 89.06 288 LEU A N 1
ATOM 2187 C CA . LEU A 1 288 ? 15.858 0.075 -13.124 1.00 89.06 288 LEU A CA 1
ATOM 2188 C C . LEU A 1 288 ? 15.618 -0.291 -14.594 1.00 89.06 288 LEU A C 1
ATOM 2190 O O . LEU A 1 288 ? 15.846 -1.444 -14.947 1.00 89.06 288 LEU A O 1
ATOM 2194 N N . HIS A 1 289 ? 15.157 0.625 -15.447 1.00 91.31 289 HIS A N 1
ATOM 2195 C CA . HIS A 1 289 ? 14.750 0.312 -16.827 1.00 91.31 289 HIS A CA 1
ATOM 2196 C C . HIS A 1 289 ? 15.834 -0.424 -17.631 1.00 91.31 289 HIS A C 1
ATOM 2198 O O . HIS A 1 289 ? 15.537 -1.392 -18.327 1.00 91.31 289 HIS A O 1
ATOM 2204 N N . ASP A 1 290 ? 17.095 -0.050 -17.413 1.00 89.50 290 ASP A N 1
ATOM 2205 C CA . ASP A 1 290 ? 18.264 -0.623 -18.077 1.00 89.50 290 ASP A CA 1
ATOM 2206 C C . ASP A 1 290 ? 18.912 -1.807 -17.334 1.00 89.50 290 ASP A C 1
ATOM 2208 O O . ASP A 1 290 ? 19.943 -2.320 -17.772 1.00 89.50 290 ASP A O 1
ATOM 2212 N N . ILE A 1 291 ? 18.331 -2.313 -16.235 1.00 86.62 291 ILE A N 1
ATOM 2213 C CA . ILE A 1 291 ? 18.939 -3.413 -15.452 1.00 86.62 291 ILE A CA 1
ATOM 2214 C C . ILE A 1 291 ? 19.189 -4.670 -16.297 1.00 86.62 291 ILE A C 1
ATOM 2216 O O . ILE A 1 291 ? 20.147 -5.410 -16.062 1.00 86.62 291 ILE A O 1
ATOM 2220 N N . GLY A 1 292 ? 18.365 -4.898 -17.322 1.00 86.94 292 GLY A N 1
ATOM 2221 C CA . GLY A 1 292 ? 18.514 -6.031 -18.229 1.00 86.94 292 GLY A CA 1
ATOM 2222 C C . GLY A 1 292 ? 19.746 -5.963 -19.131 1.00 86.94 292 GLY A C 1
ATOM 2223 O O . GLY A 1 292 ? 20.166 -6.998 -19.652 1.00 86.94 292 GLY A O 1
ATOM 2224 N N . GLN A 1 293 ? 20.385 -4.796 -19.278 1.00 86.44 293 GLN A N 1
ATOM 2225 C CA . GLN A 1 293 ? 21.626 -4.660 -20.049 1.00 86.44 293 GLN A CA 1
ATOM 2226 C C . GLN A 1 293 ? 22.789 -5.452 -19.424 1.00 86.44 293 GLN A C 1
ATOM 2228 O O . GLN A 1 293 ? 23.799 -5.710 -20.078 1.00 86.44 293 GLN A O 1
ATOM 2233 N N . ILE A 1 294 ? 22.647 -5.942 -18.184 1.00 80.81 294 ILE A N 1
ATOM 2234 C CA . ILE A 1 294 ? 23.597 -6.889 -17.582 1.00 80.81 294 ILE A CA 1
ATOM 2235 C C . ILE A 1 294 ? 23.796 -8.163 -18.423 1.00 80.81 294 ILE A C 1
ATOM 2237 O O . ILE A 1 294 ? 24.881 -8.754 -18.385 1.00 80.81 294 ILE A O 1
ATOM 2241 N N . ALA A 1 295 ? 22.772 -8.560 -19.184 1.00 81.00 295 ALA A N 1
ATOM 2242 C CA . ALA A 1 295 ? 22.779 -9.722 -20.065 1.00 81.00 295 ALA A CA 1
ATOM 2243 C C . ALA A 1 295 ? 23.358 -9.439 -21.459 1.00 81.00 295 ALA A C 1
ATOM 2245 O O . ALA A 1 295 ? 23.612 -10.381 -22.210 1.00 81.00 295 ALA A O 1
ATOM 2246 N N . VAL A 1 296 ? 23.570 -8.168 -21.812 1.00 82.94 296 VAL A N 1
ATOM 2247 C CA . VAL A 1 296 ? 24.160 -7.777 -23.094 1.00 82.94 296 VAL A CA 1
ATOM 2248 C C . VAL A 1 296 ? 25.694 -7.744 -22.943 1.00 82.94 296 VAL A C 1
ATOM 2250 O O . VAL A 1 296 ? 26.190 -7.180 -21.959 1.00 82.94 296 VAL A O 1
ATOM 2253 N N . PRO A 1 297 ? 26.455 -8.369 -23.866 1.00 80.75 297 PRO A N 1
ATOM 2254 C CA . PRO A 1 297 ? 27.918 -8.354 -23.844 1.00 80.75 297 PRO A CA 1
ATOM 2255 C C . PRO A 1 297 ? 28.515 -6.944 -23.889 1.00 80.75 297 PRO A C 1
ATOM 2257 O O . PRO A 1 297 ? 28.002 -6.062 -24.586 1.00 80.75 297 PRO A O 1
ATOM 2260 N N . ASP A 1 298 ? 29.636 -6.741 -23.197 1.00 78.88 298 ASP A N 1
ATOM 2261 C CA . ASP A 1 298 ? 30.237 -5.410 -23.033 1.00 78.88 298 ASP A CA 1
ATOM 2262 C C . ASP A 1 298 ? 30.752 -4.855 -24.369 1.00 78.88 298 ASP A C 1
ATOM 2264 O O . ASP A 1 298 ? 30.591 -3.668 -24.651 1.00 78.88 298 ASP A O 1
ATOM 2268 N N . HIS A 1 299 ? 31.266 -5.714 -25.255 1.00 78.69 299 HIS A N 1
ATOM 2269 C CA . HIS A 1 299 ? 31.699 -5.308 -26.596 1.00 78.69 299 HIS A CA 1
ATOM 2270 C C . HIS A 1 299 ? 30.555 -4.803 -27.495 1.00 78.69 299 HIS A C 1
ATOM 2272 O O . HIS A 1 299 ? 30.836 -4.098 -28.462 1.00 78.69 299 HIS A O 1
ATOM 2278 N N . ILE A 1 300 ? 29.291 -5.134 -27.191 1.00 84.06 300 ILE A N 1
ATOM 2279 C CA . ILE A 1 300 ? 28.108 -4.588 -27.879 1.00 84.06 300 ILE A CA 1
ATOM 2280 C C . ILE A 1 300 ? 27.722 -3.243 -27.255 1.00 84.06 300 ILE A C 1
ATOM 2282 O O . ILE A 1 300 ? 27.566 -2.260 -27.975 1.00 84.06 300 ILE A O 1
ATOM 2286 N N . ILE A 1 301 ? 27.613 -3.175 -25.923 1.00 78.44 301 ILE A N 1
ATOM 2287 C CA . ILE A 1 301 ? 27.218 -1.950 -25.197 1.00 78.44 301 ILE A CA 1
ATOM 2288 C C . ILE A 1 301 ? 28.228 -0.816 -25.427 1.00 78.44 301 ILE A C 1
ATOM 2290 O O . ILE A 1 301 ? 27.847 0.333 -25.642 1.00 78.44 301 ILE A O 1
ATOM 2294 N N . MET A 1 302 ? 29.522 -1.137 -25.402 1.00 76.56 302 MET A N 1
ATOM 2295 C CA . MET A 1 302 ? 30.615 -0.164 -25.481 1.00 76.56 302 MET A CA 1
ATOM 2296 C C . MET A 1 302 ? 31.103 0.085 -26.917 1.00 76.56 302 MET A C 1
ATOM 2298 O O . MET A 1 302 ? 32.093 0.795 -27.112 1.00 76.56 302 MET A O 1
ATOM 2302 N N . LYS A 1 303 ? 30.449 -0.492 -27.936 1.00 80.06 303 LYS A N 1
ATOM 2303 C CA . LYS A 1 303 ? 30.904 -0.399 -29.328 1.00 80.06 303 LYS A CA 1
ATOM 2304 C C . LYS A 1 303 ? 30.886 1.055 -29.825 1.00 80.06 303 LYS A C 1
ATOM 2306 O O . LYS A 1 303 ? 29.822 1.676 -29.866 1.00 80.06 303 LYS A O 1
ATOM 2311 N N . PRO A 1 304 ? 32.021 1.611 -30.291 1.00 71.12 304 PRO A N 1
ATOM 2312 C CA . PRO A 1 304 ? 32.024 2.925 -30.917 1.00 71.12 304 PRO A CA 1
ATOM 2313 C C . PRO A 1 304 ? 31.449 2.822 -32.338 1.00 71.12 304 PRO A C 1
ATOM 2315 O O . PRO A 1 304 ? 32.108 2.333 -33.254 1.00 71.12 304 PRO A O 1
ATOM 2318 N N . GLY A 1 305 ? 30.215 3.289 -32.538 1.00 77.56 305 GLY A N 1
ATOM 2319 C CA . GLY A 1 305 ? 29.573 3.356 -33.855 1.00 77.56 305 GLY A CA 1
ATOM 2320 C C . GLY A 1 305 ? 28.206 2.677 -33.907 1.00 77.56 305 GLY A C 1
ATOM 2321 O O . GLY A 1 305 ? 27.539 2.515 -32.892 1.00 77.56 305 GLY A O 1
ATOM 2322 N N . ARG A 1 306 ? 27.752 2.326 -35.116 1.00 82.50 306 ARG A N 1
ATOM 2323 C CA . ARG A 1 306 ? 26.468 1.635 -35.309 1.00 82.50 306 ARG A CA 1
ATOM 2324 C C . ARG A 1 306 ? 26.617 0.143 -35.006 1.00 82.50 306 ARG A C 1
ATOM 2326 O O . ARG A 1 306 ? 27.594 -0.474 -35.429 1.00 82.50 306 ARG A O 1
ATOM 2333 N N . LEU A 1 307 ? 25.622 -0.413 -34.319 1.00 87.75 307 LEU A N 1
ATOM 2334 C CA . LEU A 1 307 ? 25.494 -1.854 -34.123 1.00 87.75 307 LEU A CA 1
ATOM 2335 C C . LEU A 1 307 ? 25.116 -2.538 -35.442 1.00 87.75 307 LEU A C 1
ATOM 2337 O O . LEU A 1 307 ? 24.404 -1.953 -36.266 1.00 87.75 307 LEU A O 1
ATOM 2341 N N . THR A 1 308 ? 25.586 -3.766 -35.644 1.00 90.88 308 THR A N 1
ATOM 2342 C CA . THR A 1 308 ? 25.066 -4.630 -36.711 1.00 90.88 308 THR A CA 1
ATOM 2343 C C . THR A 1 308 ? 23.637 -5.073 -36.368 1.00 90.88 308 THR A C 1
ATOM 2345 O O . THR A 1 308 ? 23.232 -4.980 -35.205 1.00 90.88 308 THR A O 1
ATOM 2348 N N . PRO A 1 309 ? 22.840 -5.545 -37.343 1.00 90.25 309 PRO A N 1
ATOM 2349 C CA . PRO A 1 309 ? 21.500 -6.062 -37.068 1.00 90.25 309 PRO A CA 1
ATOM 2350 C C . PRO A 1 309 ? 21.487 -7.149 -35.984 1.00 90.25 309 PRO A C 1
ATOM 2352 O O . PRO A 1 309 ? 20.653 -7.108 -35.085 1.00 90.25 309 PRO A O 1
ATOM 2355 N N . GLU A 1 310 ? 22.466 -8.053 -36.008 1.00 87.00 310 GLU A N 1
ATOM 2356 C CA . GLU A 1 310 ? 22.588 -9.162 -35.057 1.00 87.00 310 GLU A CA 1
ATOM 2357 C C . GLU A 1 310 ? 22.928 -8.665 -33.645 1.00 87.00 310 GLU A C 1
ATOM 2359 O O . GLU A 1 310 ? 22.363 -9.134 -32.656 1.00 87.00 310 GLU A O 1
ATOM 2364 N N . GLU A 1 311 ? 23.827 -7.683 -33.539 1.00 87.31 311 GLU A N 1
ATOM 2365 C CA . GLU A 1 311 ? 24.162 -7.025 -32.272 1.00 87.31 311 GLU A CA 1
ATOM 2366 C C . GLU A 1 311 ? 22.959 -6.255 -31.709 1.00 87.31 311 GLU A C 1
ATOM 2368 O O . GLU A 1 311 ? 22.701 -6.280 -30.503 1.00 87.31 311 GLU A O 1
ATOM 2373 N N . PHE A 1 312 ? 22.193 -5.594 -32.579 1.00 88.81 312 PHE A N 1
ATOM 2374 C CA . PHE A 1 312 ? 20.997 -4.861 -32.184 1.00 88.81 312 PHE A CA 1
ATOM 2375 C C . PHE A 1 312 ? 19.884 -5.801 -31.709 1.00 88.81 312 PHE A C 1
ATOM 2377 O O . PHE A 1 312 ? 19.224 -5.503 -30.716 1.00 88.81 312 PHE A O 1
ATOM 2384 N N . ASP A 1 313 ? 19.709 -6.962 -32.339 1.00 87.94 313 ASP A N 1
ATOM 2385 C CA . ASP A 1 313 ? 18.753 -7.974 -31.878 1.00 87.94 313 ASP A CA 1
ATOM 2386 C C . ASP A 1 313 ? 19.122 -8.537 -30.499 1.00 87.94 313 ASP A C 1
ATOM 2388 O O . ASP A 1 313 ? 18.234 -8.795 -29.686 1.00 87.94 313 ASP A O 1
ATOM 2392 N N . ARG A 1 314 ? 20.419 -8.642 -30.176 1.00 86.69 314 ARG A N 1
ATOM 2393 C CA . ARG A 1 314 ? 20.873 -8.968 -28.812 1.00 86.69 314 ARG A CA 1
ATOM 2394 C C . ARG A 1 314 ? 20.571 -7.850 -27.818 1.00 86.69 314 ARG A C 1
ATOM 2396 O O . ARG A 1 314 ? 20.142 -8.141 -26.704 1.00 86.69 314 ARG A O 1
ATOM 2403 N N . LEU A 1 315 ? 20.750 -6.589 -28.212 1.00 87.62 315 LEU A N 1
ATOM 2404 C CA . LEU A 1 315 ? 20.428 -5.437 -27.366 1.00 87.62 315 LEU A CA 1
ATOM 2405 C C . LEU A 1 315 ? 18.925 -5.359 -27.049 1.00 87.62 315 LEU A C 1
ATOM 2407 O O . LEU A 1 315 ? 18.564 -5.069 -25.909 1.00 87.62 315 LEU A O 1
ATOM 2411 N N . LYS A 1 316 ? 18.046 -5.668 -28.014 1.00 90.31 316 LYS A N 1
ATOM 2412 C CA . LYS A 1 316 ? 16.577 -5.638 -27.846 1.00 90.31 316 LYS A CA 1
ATOM 2413 C C . LYS A 1 316 ? 16.035 -6.574 -26.767 1.00 90.31 316 LYS A C 1
ATOM 2415 O O . LYS A 1 316 ? 14.879 -6.430 -26.387 1.00 90.31 316 LYS A O 1
ATOM 2420 N N . LEU A 1 317 ? 16.832 -7.525 -26.282 1.00 89.19 317 LEU A N 1
ATOM 2421 C CA . LEU A 1 317 ? 16.416 -8.455 -25.232 1.00 89.19 317 LEU A CA 1
ATOM 2422 C C . LEU A 1 317 ? 16.365 -7.795 -23.847 1.00 89.19 317 LEU A C 1
ATOM 2424 O O . LEU A 1 317 ? 15.647 -8.274 -22.972 1.00 89.19 317 LEU A O 1
ATOM 2428 N N . HIS A 1 318 ? 17.100 -6.702 -23.621 1.00 91.50 318 HIS A N 1
ATOM 2429 C CA . HIS A 1 318 ? 17.241 -6.139 -22.278 1.00 91.50 318 HIS A CA 1
ATOM 2430 C C . HIS A 1 318 ? 15.925 -5.693 -21.598 1.00 91.50 318 HIS A C 1
ATOM 2432 O O . HIS A 1 318 ? 15.862 -5.840 -20.377 1.00 91.50 318 HIS A O 1
ATOM 2438 N N . PRO A 1 319 ? 14.858 -5.222 -22.283 1.00 93.81 319 PRO A N 1
ATOM 2439 C CA . PRO A 1 319 ? 13.607 -4.875 -21.607 1.00 93.81 319 PRO A CA 1
ATOM 2440 C C . PRO A 1 319 ? 12.921 -6.105 -21.006 1.00 93.81 319 PRO A C 1
ATOM 2442 O O . PRO A 1 319 ? 12.432 -6.054 -19.877 1.00 93.81 319 PRO A O 1
ATOM 2445 N N . ASP A 1 320 ? 12.920 -7.234 -21.723 1.00 92.88 320 ASP A N 1
ATOM 2446 C CA . ASP A 1 320 ? 12.342 -8.488 -21.228 1.00 92.88 320 ASP A CA 1
ATOM 2447 C C . ASP A 1 320 ? 13.168 -9.069 -20.080 1.00 92.88 320 ASP A C 1
ATOM 2449 O O . ASP A 1 320 ? 12.611 -9.465 -19.054 1.00 92.88 320 ASP A O 1
ATOM 2453 N N . VAL A 1 321 ? 14.495 -9.039 -20.212 1.00 89.69 321 VAL A N 1
ATOM 2454 C CA . VAL A 1 321 ? 15.417 -9.474 -19.156 1.00 89.69 321 VAL A CA 1
ATOM 2455 C C . VAL A 1 321 ? 15.267 -8.616 -17.902 1.00 89.69 321 VAL A C 1
ATOM 2457 O O . VAL A 1 321 ? 15.189 -9.138 -16.790 1.00 89.69 321 VAL A O 1
ATOM 2460 N N . GLY A 1 322 ? 15.204 -7.294 -18.067 1.00 90.50 322 GLY A N 1
ATOM 2461 C CA . GLY A 1 322 ? 15.036 -6.361 -16.961 1.00 90.50 322 GLY A CA 1
ATOM 2462 C C . GLY A 1 322 ? 13.705 -6.566 -16.244 1.00 90.50 322 GLY A C 1
ATOM 2463 O O . GLY A 1 322 ? 13.659 -6.598 -15.013 1.00 90.50 322 GLY A O 1
ATOM 2464 N N . ALA A 1 323 ? 12.635 -6.795 -17.006 1.00 91.75 323 ALA A N 1
ATOM 2465 C CA . ALA A 1 323 ? 11.330 -7.121 -16.454 1.00 91.75 323 ALA A CA 1
ATOM 2466 C C . ALA A 1 323 ? 11.351 -8.437 -15.653 1.00 91.75 323 ALA A C 1
ATOM 2468 O O . ALA A 1 323 ? 10.814 -8.469 -14.548 1.00 91.75 323 ALA A O 1
ATOM 2469 N N . GLU A 1 324 ? 12.017 -9.489 -16.141 1.00 89.62 324 GLU A N 1
ATOM 2470 C CA . GLU A 1 324 ? 12.137 -10.765 -15.417 1.00 89.62 324 GLU A CA 1
ATOM 2471 C C . GLU A 1 324 ? 12.919 -10.620 -14.097 1.00 89.62 324 GLU A C 1
ATOM 2473 O O . GLU A 1 324 ? 12.518 -11.167 -13.064 1.00 89.62 324 GLU A O 1
ATOM 2478 N N . ILE A 1 325 ? 14.017 -9.855 -14.097 1.00 85.50 325 ILE A N 1
ATOM 2479 C CA . ILE A 1 325 ? 14.811 -9.575 -12.886 1.00 85.50 325 ILE A CA 1
ATOM 2480 C C . ILE A 1 325 ? 13.935 -8.900 -11.825 1.00 85.50 325 ILE A C 1
ATOM 2482 O O . ILE A 1 325 ? 13.930 -9.295 -10.655 1.00 85.50 325 ILE A O 1
ATOM 2486 N N . VAL A 1 326 ? 13.161 -7.902 -12.239 1.00 87.06 326 VAL A N 1
ATOM 2487 C CA . VAL A 1 326 ? 12.322 -7.100 -11.347 1.00 87.06 326 VAL A CA 1
ATOM 2488 C C . VAL A 1 326 ? 11.075 -7.858 -10.876 1.00 87.06 326 VAL A C 1
ATOM 2490 O O . VAL A 1 326 ? 10.651 -7.674 -9.734 1.00 87.06 326 VAL A O 1
ATOM 2493 N N . GLU A 1 327 ? 10.521 -8.775 -11.673 1.00 85.94 327 GLU A N 1
ATOM 2494 C CA . GLU A 1 327 ? 9.443 -9.681 -11.232 1.00 85.94 327 GLU A CA 1
ATOM 2495 C C . GLU A 1 327 ? 9.896 -10.568 -10.062 1.00 85.94 327 GLU A C 1
ATOM 2497 O O . GLU A 1 327 ? 9.153 -10.773 -9.097 1.00 85.94 327 GLU A O 1
ATOM 2502 N N . ARG A 1 328 ? 11.149 -11.038 -10.086 1.00 81.06 328 ARG A N 1
ATOM 2503 C CA . ARG A 1 328 ? 11.724 -11.863 -9.008 1.00 81.06 328 ARG A CA 1
ATOM 2504 C C . ARG A 1 328 ? 12.008 -11.084 -7.730 1.00 81.06 328 ARG A C 1
ATOM 2506 O O . ARG A 1 328 ? 11.958 -11.674 -6.653 1.00 81.06 328 ARG A O 1
ATOM 2513 N N . ALA A 1 329 ? 12.258 -9.781 -7.839 1.00 76.12 329 ALA A N 1
ATOM 2514 C CA . ALA A 1 329 ? 12.423 -8.885 -6.697 1.00 76.12 329 ALA A CA 1
ATOM 2515 C C . ALA A 1 329 ? 11.110 -8.643 -5.921 1.00 76.12 329 ALA A C 1
ATOM 2517 O O . ALA A 1 329 ? 11.149 -8.118 -4.811 1.00 76.12 329 ALA A O 1
ATOM 2518 N N . ARG A 1 330 ? 9.956 -9.070 -6.466 1.00 76.00 330 ARG A N 1
ATOM 2519 C CA . ARG A 1 330 ? 8.633 -9.033 -5.812 1.00 76.00 330 ARG A CA 1
ATOM 2520 C C . ARG A 1 330 ? 8.280 -7.659 -5.238 1.00 76.00 330 ARG A C 1
ATOM 2522 O O . ARG A 1 330 ? 7.864 -7.536 -4.085 1.00 76.00 330 ARG A O 1
ATOM 2529 N N . PHE A 1 331 ? 8.418 -6.621 -6.058 1.00 76.44 331 PHE A N 1
ATOM 2530 C CA . PHE A 1 331 ? 7.895 -5.301 -5.717 1.00 76.44 331 PHE A CA 1
ATOM 2531 C C . PHE A 1 331 ? 6.391 -5.382 -5.420 1.00 76.44 331 PHE A C 1
ATOM 2533 O O . PHE A 1 331 ? 5.649 -6.075 -6.113 1.00 76.44 331 PHE A O 1
ATOM 2540 N N . GLY A 1 332 ? 5.924 -4.644 -4.409 1.00 77.50 332 GLY A N 1
ATOM 2541 C CA . GLY A 1 332 ? 4.498 -4.561 -4.055 1.00 77.50 332 GLY A CA 1
ATOM 2542 C C . GLY A 1 332 ? 3.643 -3.764 -5.052 1.00 77.50 332 GLY A C 1
ATOM 2543 O O . GLY A 1 332 ? 2.542 -3.353 -4.709 1.00 77.50 332 GLY A O 1
ATOM 2544 N N . TYR A 1 333 ? 4.172 -3.482 -6.244 1.00 84.69 333 TYR A N 1
ATOM 2545 C CA . TYR A 1 333 ? 3.578 -2.656 -7.293 1.00 84.69 333 TYR A CA 1
ATOM 2546 C C . TYR A 1 333 ? 4.155 -3.060 -8.670 1.00 84.69 333 TYR A C 1
ATOM 2548 O O . TYR A 1 333 ? 5.252 -3.626 -8.737 1.00 84.69 333 TYR A O 1
ATOM 2556 N N . PRO A 1 334 ? 3.441 -2.809 -9.786 1.00 88.50 334 PRO A N 1
ATOM 2557 C CA . PRO A 1 334 ? 3.741 -3.418 -11.086 1.00 88.50 334 PRO A CA 1
ATOM 2558 C C . PRO A 1 334 ? 4.860 -2.692 -11.859 1.00 88.50 334 PRO A C 1
ATOM 2560 O O . PRO A 1 334 ? 4.603 -1.966 -12.813 1.00 88.50 334 PRO A O 1
ATOM 2563 N N . VAL A 1 335 ? 6.124 -2.913 -11.485 1.00 93.06 335 VAL A N 1
ATOM 2564 C CA . VAL A 1 335 ? 7.295 -2.294 -12.151 1.00 93.06 335 VAL A CA 1
ATOM 2565 C C . VAL A 1 335 ? 7.614 -2.938 -13.509 1.00 93.06 335 VAL A C 1
ATOM 2567 O O . VAL A 1 335 ? 7.938 -2.258 -14.480 1.00 93.06 335 VAL A O 1
ATOM 2570 N N . ALA A 1 336 ? 7.512 -4.264 -13.599 1.00 94.12 336 ALA A N 1
ATOM 2571 C CA . ALA A 1 336 ? 7.960 -5.029 -14.761 1.00 94.12 336 ALA A CA 1
ATOM 2572 C C . ALA A 1 336 ? 7.249 -4.699 -16.089 1.00 94.12 336 ALA A C 1
ATOM 2574 O O . ALA A 1 336 ? 7.930 -4.649 -17.112 1.00 94.12 336 ALA A O 1
ATOM 2575 N N . PRO A 1 337 ? 5.928 -4.420 -16.133 1.00 95.75 337 PRO A N 1
ATOM 2576 C CA . PRO A 1 337 ? 5.277 -3.956 -17.359 1.00 95.75 337 PRO A CA 1
ATOM 2577 C C . PRO A 1 337 ? 5.863 -2.647 -17.899 1.00 95.75 337 PRO A C 1
ATOM 2579 O O . PRO A 1 337 ? 5.931 -2.474 -19.112 1.00 95.75 337 PRO A O 1
ATOM 2582 N N . ILE A 1 338 ? 6.312 -1.756 -17.008 1.00 97.00 338 ILE A N 1
ATOM 2583 C CA . ILE A 1 338 ? 6.892 -0.457 -17.363 1.00 97.00 338 ILE A CA 1
ATOM 2584 C C . ILE A 1 338 ? 8.261 -0.670 -18.008 1.00 97.00 338 ILE A C 1
ATOM 2586 O O . ILE A 1 338 ? 8.497 -0.211 -19.121 1.00 97.00 338 ILE A O 1
ATOM 2590 N N . ILE A 1 339 ? 9.128 -1.441 -17.340 1.00 95.44 339 ILE A N 1
ATOM 2591 C CA . ILE A 1 339 ? 10.458 -1.798 -17.852 1.00 95.44 339 ILE A CA 1
ATOM 2592 C C . ILE A 1 339 ? 10.339 -2.567 -19.162 1.00 95.44 339 ILE A C 1
ATOM 2594 O O . ILE A 1 339 ? 11.082 -2.311 -20.094 1.00 95.44 339 ILE A O 1
ATOM 2598 N N . ARG A 1 340 ? 9.382 -3.478 -19.302 1.00 96.44 340 ARG A N 1
ATOM 2599 C CA . ARG A 1 340 ? 9.250 -4.239 -20.545 1.00 96.44 340 ARG A CA 1
ATOM 2600 C C . ARG A 1 340 ? 8.878 -3.363 -21.744 1.00 96.44 340 ARG A C 1
ATOM 2602 O O . ARG A 1 340 ? 9.289 -3.664 -22.856 1.00 96.44 340 ARG A O 1
ATOM 2609 N N . ALA A 1 341 ? 8.098 -2.307 -21.521 1.00 96.94 341 ALA A N 1
ATOM 2610 C CA . ALA A 1 341 ? 7.524 -1.483 -22.582 1.00 96.94 341 ALA A CA 1
ATOM 2611 C C . ALA A 1 341 ? 8.249 -0.143 -22.812 1.00 96.94 341 ALA A C 1
ATOM 2613 O O . ALA A 1 341 ? 7.794 0.651 -23.630 1.00 96.94 341 ALA A O 1
ATOM 2614 N N . HIS A 1 342 ? 9.354 0.145 -22.115 1.00 96.06 342 HIS A N 1
ATOM 2615 C CA . HIS A 1 342 ? 9.998 1.468 -22.172 1.00 96.06 342 HIS A CA 1
ATOM 2616 C C . HIS A 1 342 ? 10.655 1.808 -23.527 1.00 96.06 342 HIS A C 1
ATOM 2618 O O . HIS A 1 342 ? 10.951 2.972 -23.787 1.00 96.06 342 HIS A O 1
ATOM 2624 N N . HIS A 1 343 ? 10.842 0.817 -24.405 1.00 96.00 343 HIS A N 1
ATOM 2625 C CA . HIS A 1 343 ? 11.294 0.997 -25.790 1.00 96.00 343 HIS A CA 1
ATOM 2626 C C . HIS A 1 343 ? 10.196 0.764 -26.840 1.00 96.00 343 HIS A C 1
ATOM 2628 O O . HIS A 1 343 ? 10.469 0.746 -28.048 1.00 96.00 343 HIS A O 1
ATOM 2634 N N . GLU A 1 344 ? 8.944 0.629 -26.403 1.00 97.12 344 GLU A N 1
ATOM 2635 C CA . GLU A 1 344 ? 7.805 0.682 -27.310 1.00 97.12 344 GLU A CA 1
ATOM 2636 C C . GLU A 1 344 ? 7.643 2.105 -27.847 1.00 97.12 344 GLU A C 1
ATOM 2638 O O . GLU A 1 344 ? 7.875 3.093 -27.149 1.00 97.12 344 GLU A O 1
ATOM 2643 N N . ARG A 1 345 ? 7.247 2.212 -29.114 1.00 97.44 345 ARG A N 1
ATOM 2644 C CA . ARG A 1 345 ? 7.099 3.494 -29.805 1.00 97.44 345 ARG A CA 1
ATOM 2645 C C . ARG A 1 345 ? 5.631 3.783 -30.026 1.00 97.44 345 ARG A C 1
ATOM 2647 O O . ARG A 1 345 ? 4.870 2.879 -30.349 1.00 97.44 345 ARG A O 1
ATOM 2654 N N . TRP A 1 346 ? 5.242 5.051 -29.923 1.00 97.06 346 TRP A N 1
ATOM 2655 C CA . TRP A 1 346 ? 3.852 5.467 -30.128 1.00 97.06 346 TRP A CA 1
ATOM 2656 C C . TRP A 1 346 ? 3.266 4.983 -31.470 1.00 97.06 346 TRP A C 1
ATOM 2658 O O . TRP A 1 346 ? 2.108 4.567 -31.520 1.00 97.06 346 TRP A O 1
ATOM 2668 N N . ASP A 1 347 ? 4.081 4.972 -32.527 1.00 95.75 347 ASP A N 1
ATOM 2669 C CA . ASP A 1 347 ? 3.765 4.489 -33.877 1.00 95.75 347 ASP A CA 1
ATOM 2670 C C . ASP A 1 347 ? 3.725 2.955 -34.036 1.00 95.75 347 ASP A C 1
ATOM 2672 O O . ASP A 1 347 ? 3.379 2.467 -35.112 1.00 95.75 347 ASP A O 1
ATOM 2676 N N . GLY A 1 348 ? 4.054 2.186 -32.995 1.00 95.00 348 GLY A N 1
ATOM 2677 C CA . GLY A 1 348 ? 4.094 0.721 -33.023 1.00 95.00 348 GLY A CA 1
ATOM 2678 C C . GLY A 1 348 ? 5.376 0.119 -33.599 1.00 95.00 348 GLY A C 1
ATOM 2679 O O . GLY A 1 348 ? 5.511 -1.101 -33.620 1.00 95.00 348 GLY A O 1
ATOM 2680 N N . ALA A 1 349 ? 6.348 0.928 -34.033 1.00 94.25 349 ALA A N 1
ATOM 2681 C CA . ALA A 1 349 ? 7.618 0.431 -34.578 1.00 94.25 349 ALA A CA 1
ATOM 2682 C C . ALA A 1 349 ? 8.659 0.081 -33.491 1.00 94.25 349 ALA A C 1
ATOM 2684 O O . ALA A 1 349 ? 9.846 -0.073 -33.791 1.00 94.25 349 ALA A O 1
ATOM 2685 N N . GLY A 1 350 ? 8.240 0.053 -32.222 1.00 93.69 350 GLY A N 1
ATOM 2686 C CA . GLY A 1 350 ? 9.088 -0.216 -31.062 1.00 93.69 350 GLY A CA 1
ATOM 2687 C C . GLY A 1 350 ? 9.301 -1.704 -30.796 1.00 93.69 350 GLY A C 1
ATOM 2688 O O . GLY A 1 350 ? 8.965 -2.560 -31.613 1.00 93.69 350 GLY A O 1
ATOM 2689 N N . TYR A 1 351 ? 9.904 -2.008 -29.651 1.00 94.75 351 TYR A N 1
ATOM 2690 C CA . TYR A 1 351 ? 10.196 -3.373 -29.212 1.00 94.75 351 TYR A CA 1
ATOM 2691 C C . TYR A 1 351 ? 9.996 -3.492 -27.689 1.00 94.75 351 TYR A C 1
ATOM 2693 O O . TYR A 1 351 ? 10.039 -2.470 -26.999 1.00 94.75 351 TYR A O 1
ATOM 2701 N N . PRO A 1 352 ? 9.804 -4.708 -27.137 1.00 91.31 352 PRO A N 1
ATOM 2702 C CA . PRO A 1 352 ? 9.861 -6.028 -27.784 1.00 91.31 352 PRO A CA 1
ATOM 2703 C C . PRO A 1 352 ? 8.558 -6.507 -28.443 1.00 91.31 352 PRO A C 1
ATOM 2705 O O . PRO A 1 352 ? 8.599 -7.457 -29.224 1.00 91.31 352 PRO A O 1
ATOM 2708 N N . ARG A 1 353 ? 7.405 -5.896 -28.153 1.00 92.12 353 ARG A N 1
ATOM 2709 C CA . ARG A 1 353 ? 6.080 -6.393 -28.573 1.00 92.12 353 ARG A CA 1
ATOM 2710 C C . ARG A 1 353 ? 5.429 -5.572 -29.685 1.00 92.12 353 ARG A C 1
ATOM 2712 O O . ARG A 1 353 ? 4.429 -6.034 -30.230 1.00 92.12 353 ARG A O 1
ATOM 2719 N N . GLY A 1 354 ? 5.964 -4.400 -30.029 1.00 94.12 354 GLY A N 1
ATOM 2720 C CA . GLY A 1 354 ? 5.407 -3.540 -31.079 1.00 94.12 354 GLY A CA 1
ATOM 2721 C C . GLY A 1 354 ? 4.062 -2.933 -30.673 1.00 94.12 354 GLY A C 1
ATOM 2722 O O . GLY A 1 354 ? 3.133 -2.853 -31.478 1.00 94.12 354 GLY A O 1
ATOM 2723 N N . LEU A 1 355 ? 3.921 -2.571 -29.396 1.00 96.00 355 LEU A N 1
ATOM 2724 C CA . LEU A 1 355 ? 2.718 -1.924 -28.875 1.00 96.00 355 LEU A CA 1
ATOM 2725 C C . LEU A 1 355 ? 2.606 -0.507 -29.445 1.00 96.00 355 LEU A C 1
ATOM 2727 O O . LEU A 1 355 ? 3.606 0.190 -29.573 1.00 96.00 355 LEU A O 1
ATOM 2731 N N . ALA A 1 356 ? 1.380 -0.068 -29.746 1.00 96.31 356 ALA A N 1
ATOM 2732 C CA . ALA A 1 356 ? 1.118 1.235 -30.355 1.00 96.31 356 ALA A CA 1
ATOM 2733 C C . ALA A 1 356 ? 0.098 2.057 -29.556 1.00 96.31 356 ALA A C 1
ATOM 2735 O O . ALA A 1 356 ? -0.889 1.525 -29.025 1.00 96.31 356 ALA A O 1
ATOM 2736 N N . GLY A 1 357 ? 0.307 3.373 -29.530 1.00 95.56 357 GLY A N 1
ATOM 2737 C CA . GLY A 1 357 ? -0.587 4.332 -28.888 1.00 95.56 357 GLY A CA 1
ATOM 2738 C C . GLY A 1 357 ? -0.867 4.012 -27.417 1.00 95.56 357 GLY A C 1
ATOM 2739 O O . GLY A 1 357 ? 0.034 3.755 -26.620 1.00 95.56 357 GLY A O 1
ATOM 2740 N N . GLU A 1 358 ? -2.150 3.999 -27.058 1.00 95.06 358 GLU A N 1
ATOM 2741 C CA . GLU A 1 358 ? -2.608 3.784 -25.680 1.00 95.06 358 GLU A CA 1
ATOM 2742 C C . GLU A 1 358 ? -2.492 2.327 -25.193 1.00 95.06 358 GLU A C 1
ATOM 2744 O O . GLU A 1 358 ? -2.705 2.069 -24.011 1.00 95.06 358 GLU A O 1
ATOM 2749 N N . HIS A 1 359 ? -2.098 1.380 -26.056 1.00 96.56 359 HIS A N 1
ATOM 2750 C CA . HIS A 1 359 ? -1.758 0.017 -25.621 1.00 96.56 359 HIS A CA 1
ATOM 2751 C C . HIS A 1 359 ? -0.436 -0.032 -24.844 1.00 96.56 359 HIS A C 1
ATOM 2753 O O . HIS A 1 359 ? -0.176 -1.002 -24.131 1.00 96.56 359 HIS A O 1
ATOM 2759 N N . ILE A 1 360 ? 0.395 1.006 -24.967 1.00 97.38 360 ILE A N 1
ATOM 2760 C CA . ILE A 1 360 ? 1.591 1.185 -24.150 1.00 97.38 360 ILE A CA 1
ATOM 2761 C C . ILE A 1 360 ? 1.147 1.750 -22.787 1.00 97.38 360 ILE A C 1
ATOM 2763 O O . ILE A 1 360 ? 0.472 2.791 -22.753 1.00 97.38 360 ILE A O 1
ATOM 2767 N N . PRO A 1 361 ? 1.529 1.126 -21.653 1.00 96.69 361 PRO A N 1
ATOM 2768 C CA . PRO A 1 361 ? 1.243 1.663 -20.324 1.00 96.69 361 PRO A CA 1
ATOM 2769 C C . PRO A 1 361 ? 1.642 3.139 -20.219 1.00 96.69 361 PRO A C 1
ATOM 2771 O O . PRO A 1 361 ? 2.679 3.544 -20.748 1.00 96.69 361 PRO A O 1
ATOM 2774 N N . LEU A 1 362 ? 0.816 3.963 -19.569 1.00 97.38 362 LEU A N 1
ATOM 2775 C CA . LEU A 1 362 ? 1.080 5.404 -19.463 1.00 97.38 362 LEU A CA 1
ATOM 2776 C C . LEU A 1 362 ? 2.423 5.672 -18.776 1.00 97.38 362 LEU A C 1
ATOM 2778 O O . LEU A 1 362 ? 3.184 6.532 -19.206 1.00 97.38 362 LEU A O 1
ATOM 2782 N N . GLU A 1 363 ? 2.747 4.875 -17.767 1.00 97.56 363 GLU A N 1
ATOM 2783 C CA . GLU A 1 363 ? 4.019 4.887 -17.058 1.00 97.56 363 GLU A CA 1
ATOM 2784 C C . GLU A 1 363 ? 5.205 4.652 -18.006 1.00 97.56 363 GLU A C 1
ATOM 2786 O O . GLU A 1 363 ? 6.205 5.359 -17.923 1.00 97.56 363 GLU A O 1
ATOM 2791 N N . ALA A 1 364 ? 5.084 3.707 -18.947 1.00 97.50 364 ALA A N 1
ATOM 2792 C CA . ALA A 1 364 ? 6.131 3.414 -19.928 1.00 97.50 364 ALA A CA 1
ATOM 2793 C C . ALA A 1 364 ? 6.266 4.532 -20.972 1.00 97.50 364 ALA A C 1
ATOM 2795 O O . ALA A 1 364 ? 7.380 4.873 -21.359 1.00 97.50 364 ALA A O 1
ATOM 2796 N N . ARG A 1 365 ? 5.152 5.162 -21.372 1.00 98.19 365 ARG A N 1
ATOM 2797 C CA . ARG A 1 365 ? 5.162 6.343 -22.256 1.00 98.19 365 ARG A CA 1
ATOM 2798 C C . ARG A 1 365 ? 5.849 7.542 -21.605 1.00 98.19 365 ARG A C 1
ATOM 2800 O O . ARG A 1 365 ? 6.617 8.237 -22.268 1.00 98.19 365 ARG A O 1
ATOM 2807 N N . ILE A 1 366 ? 5.594 7.765 -20.313 1.00 98.06 366 ILE A N 1
ATOM 2808 C CA . ILE A 1 366 ? 6.284 8.787 -19.515 1.00 98.06 366 ILE A CA 1
ATOM 2809 C C . ILE A 1 366 ? 7.777 8.474 -19.451 1.00 98.06 366 ILE A C 1
ATOM 2811 O O . ILE A 1 366 ? 8.590 9.331 -19.795 1.00 98.06 366 ILE A O 1
ATOM 2815 N N . LEU A 1 367 ? 8.130 7.246 -19.074 1.00 97.44 367 LEU A N 1
ATOM 2816 C CA . LEU A 1 367 ? 9.519 6.815 -18.966 1.00 97.44 367 LEU A CA 1
ATOM 2817 C C . LEU A 1 367 ? 10.281 6.971 -20.290 1.00 97.44 367 LEU A C 1
ATOM 2819 O O . LEU A 1 367 ? 11.355 7.555 -20.286 1.00 97.44 367 LEU A O 1
ATOM 2823 N N . ALA A 1 368 ? 9.713 6.543 -21.420 1.00 96.88 368 ALA A N 1
ATOM 2824 C CA . ALA A 1 368 ? 10.350 6.648 -22.735 1.00 96.88 368 ALA A CA 1
ATOM 2825 C C . ALA A 1 368 ? 10.645 8.104 -23.145 1.00 96.88 368 ALA A C 1
ATOM 2827 O O . ALA A 1 368 ? 11.715 8.410 -23.681 1.00 96.88 368 ALA A O 1
ATOM 2828 N N . ALA A 1 369 ? 9.711 9.025 -22.878 1.00 97.12 369 ALA A N 1
ATOM 2829 C CA . ALA A 1 369 ? 9.897 10.446 -23.171 1.00 97.12 369 ALA A CA 1
ATOM 2830 C C . ALA A 1 369 ? 10.979 11.074 -22.282 1.00 97.12 369 ALA A C 1
ATOM 2832 O O . ALA A 1 369 ? 11.822 11.830 -22.771 1.00 97.12 369 ALA A O 1
ATOM 2833 N N . VAL A 1 370 ? 10.973 10.740 -20.989 1.00 96.25 370 VAL A N 1
ATOM 2834 C CA . VAL A 1 370 ? 11.970 11.234 -20.036 1.00 96.25 370 VAL A CA 1
ATOM 2835 C C . VAL A 1 370 ? 13.352 10.653 -20.334 1.00 96.25 370 VAL A C 1
ATOM 2837 O O . VAL A 1 370 ? 14.311 11.417 -20.374 1.00 96.25 370 VAL A O 1
ATOM 2840 N N . ASP A 1 371 ? 13.471 9.351 -20.592 1.00 93.62 371 ASP A N 1
ATOM 2841 C CA . ASP A 1 371 ? 14.745 8.715 -20.943 1.00 93.62 371 ASP A CA 1
ATOM 2842 C C . ASP A 1 371 ? 15.334 9.337 -22.216 1.00 93.62 371 ASP A C 1
ATOM 2844 O O . ASP A 1 371 ? 16.486 9.772 -22.225 1.00 93.62 371 ASP A O 1
ATOM 2848 N N . THR A 1 372 ? 14.513 9.537 -23.253 1.00 93.19 372 THR A N 1
ATOM 2849 C CA . THR A 1 372 ? 14.942 10.229 -24.480 1.00 93.19 372 THR A CA 1
ATOM 2850 C C . THR A 1 372 ? 15.461 11.637 -24.179 1.00 93.19 372 THR A C 1
ATOM 2852 O O . THR A 1 372 ? 16.521 12.035 -24.666 1.00 93.19 372 THR A O 1
ATOM 2855 N N . PHE A 1 373 ? 14.747 12.404 -23.357 1.00 93.62 373 PHE A N 1
ATOM 2856 C CA . PHE A 1 373 ? 15.151 13.757 -22.983 1.00 93.62 373 PHE A CA 1
ATOM 2857 C C . PHE A 1 373 ? 16.476 13.784 -22.217 1.00 93.62 373 PHE A C 1
ATOM 2859 O O . PHE A 1 373 ? 17.397 14.540 -22.544 1.00 93.62 373 PHE A O 1
ATOM 2866 N N . VAL A 1 374 ? 16.586 12.938 -21.201 1.00 88.50 374 VAL A N 1
ATOM 2867 C CA . VAL A 1 374 ? 17.766 12.837 -20.353 1.00 88.50 374 VAL A CA 1
ATOM 2868 C C . VAL A 1 374 ? 18.965 12.342 -21.176 1.00 88.50 374 VAL A C 1
ATOM 2870 O O . VAL A 1 374 ? 20.051 12.909 -21.096 1.00 88.50 374 VAL A O 1
ATOM 2873 N N . ALA A 1 375 ? 18.766 11.385 -22.083 1.00 86.62 375 ALA A N 1
ATOM 2874 C CA . ALA A 1 375 ? 19.778 10.928 -23.031 1.00 86.62 375 ALA A CA 1
ATOM 2875 C C . ALA A 1 375 ? 20.298 12.036 -23.966 1.00 86.62 375 ALA A C 1
ATOM 2877 O O . ALA A 1 375 ? 21.474 12.022 -24.345 1.00 86.62 375 ALA A O 1
ATOM 2878 N N . LEU A 1 376 ? 19.442 12.976 -24.382 1.00 89.25 376 LEU A N 1
ATOM 2879 C CA . LEU A 1 376 ? 19.824 14.113 -25.230 1.00 89.25 376 LEU A CA 1
ATOM 2880 C C . LEU A 1 376 ? 20.584 15.193 -24.446 1.00 89.25 376 LEU A C 1
ATOM 2882 O O . LEU A 1 376 ? 21.495 15.811 -24.999 1.00 89.25 376 LEU A O 1
ATOM 2886 N N . THR A 1 377 ? 20.231 15.400 -23.177 1.00 87.75 377 THR A N 1
ATOM 2887 C CA . THR A 1 377 ? 20.783 16.458 -22.309 1.00 87.75 377 THR A CA 1
ATOM 2888 C C . THR A 1 377 ? 21.976 16.012 -21.454 1.00 87.75 377 THR A C 1
ATOM 2890 O O . THR A 1 377 ? 22.618 16.850 -20.824 1.00 87.75 377 THR A O 1
ATOM 2893 N N . SER A 1 378 ? 22.321 14.722 -21.458 1.00 80.50 378 SER A N 1
ATOM 2894 C CA . SER A 1 378 ? 23.494 14.168 -20.770 1.00 80.50 378 SER A CA 1
ATOM 2895 C C . SER A 1 378 ? 24.694 13.956 -21.700 1.00 80.50 378 SER A C 1
ATOM 2897 O O . SER A 1 378 ? 24.557 13.664 -22.891 1.00 80.50 378 SER A O 1
ATOM 2899 N N . ASN A 1 379 ? 25.905 14.058 -21.141 1.00 74.38 379 ASN A N 1
ATOM 2900 C CA . ASN A 1 379 ? 27.134 13.660 -21.830 1.00 74.38 379 ASN A CA 1
ATOM 2901 C C . ASN A 1 379 ? 27.222 12.129 -21.912 1.00 74.38 379 ASN A C 1
ATOM 2903 O O . ASN A 1 379 ? 26.987 11.441 -20.924 1.00 74.38 379 ASN A O 1
ATOM 2907 N N . ARG A 1 380 ? 27.613 11.602 -23.073 1.00 71.00 380 ARG A N 1
ATOM 2908 C CA . ARG A 1 380 ? 27.897 10.179 -23.310 1.00 71.00 380 ARG A CA 1
ATOM 2909 C C . ARG A 1 380 ? 29.312 10.015 -23.865 1.00 71.00 380 ARG A C 1
ATOM 2911 O O . ARG A 1 380 ? 29.848 10.943 -24.469 1.00 71.00 380 ARG A O 1
ATOM 2918 N N . HIS A 1 381 ? 29.897 8.822 -23.737 1.00 63.28 381 HIS A N 1
ATOM 2919 C CA . HIS A 1 381 ? 31.274 8.530 -24.178 1.00 63.28 381 HIS A CA 1
ATOM 2920 C C . HIS A 1 381 ? 31.584 8.954 -25.625 1.00 63.28 381 HIS A C 1
ATOM 2922 O O . HIS A 1 381 ? 32.705 9.347 -25.931 1.00 63.28 381 HIS A O 1
ATOM 2928 N N . TYR A 1 382 ? 30.584 8.917 -26.507 1.00 64.38 382 TYR A N 1
ATOM 2929 C CA . TYR A 1 382 ? 30.709 9.237 -27.930 1.00 64.38 382 TYR A CA 1
ATOM 2930 C C . TYR A 1 382 ? 30.030 10.558 -28.341 1.00 64.38 382 TYR A C 1
ATOM 2932 O O . TYR A 1 382 ? 30.080 10.923 -29.516 1.00 64.38 382 TYR A O 1
ATOM 2940 N N . ARG A 1 383 ? 29.357 11.276 -27.423 1.00 72.69 383 ARG A N 1
ATOM 2941 C CA . ARG A 1 383 ? 28.566 12.479 -27.752 1.00 72.69 383 ARG A CA 1
ATOM 2942 C C . ARG A 1 383 ? 28.438 13.435 -26.564 1.00 72.69 383 ARG A C 1
ATOM 2944 O O . ARG A 1 383 ? 28.060 13.024 -25.473 1.00 72.69 383 ARG A O 1
ATOM 2951 N N . ARG A 1 384 ? 28.660 14.734 -26.791 1.00 78.12 384 ARG A N 1
ATOM 2952 C CA . ARG A 1 384 ? 28.361 15.780 -25.795 1.00 78.12 384 ARG A CA 1
ATOM 2953 C C . ARG A 1 384 ? 26.854 16.013 -25.648 1.00 78.12 384 ARG A C 1
ATOM 2955 O O . ARG A 1 384 ? 26.107 15.813 -26.605 1.00 78.12 384 ARG A O 1
ATOM 2962 N N . ALA A 1 385 ? 26.442 16.468 -24.469 1.00 85.94 385 ALA A N 1
ATOM 2963 C CA . ALA A 1 385 ? 25.083 16.927 -24.202 1.00 85.94 385 ALA A CA 1
ATOM 2964 C C . ALA A 1 385 ? 24.641 17.992 -25.220 1.00 85.94 385 ALA A C 1
ATOM 2966 O O . ALA A 1 385 ? 25.427 18.869 -25.596 1.00 85.94 385 ALA A O 1
ATOM 2967 N N . LEU A 1 386 ? 23.386 17.916 -25.661 1.00 89.06 386 LEU A N 1
ATOM 2968 C CA . LEU A 1 386 ? 22.781 18.934 -26.514 1.00 89.06 386 LEU A CA 1
ATOM 2969 C C . LEU A 1 386 ? 22.285 20.125 -25.679 1.00 89.06 386 LEU A C 1
ATOM 2971 O O . LEU A 1 386 ? 21.890 19.937 -24.526 1.00 89.06 386 LEU A O 1
ATOM 2975 N N . PRO A 1 387 ? 22.241 21.340 -26.262 1.00 90.38 387 PRO A N 1
ATOM 2976 C CA . PRO A 1 387 ? 21.521 22.461 -25.669 1.00 90.38 387 PRO A CA 1
ATOM 2977 C C . PRO A 1 387 ? 20.054 22.103 -25.421 1.00 90.38 387 PRO A C 1
ATOM 2979 O O . PRO A 1 387 ? 19.439 21.388 -26.220 1.00 90.38 387 PRO A O 1
ATOM 2982 N N . LEU A 1 388 ? 19.495 22.625 -24.330 1.00 88.44 388 LEU A N 1
ATOM 2983 C CA . LEU A 1 388 ? 18.135 22.328 -23.885 1.00 88.44 388 LEU A CA 1
ATOM 2984 C C . LEU A 1 388 ? 17.096 22.608 -24.977 1.00 88.44 388 LEU A C 1
ATOM 2986 O O . LEU A 1 388 ? 16.217 21.784 -25.226 1.00 88.44 388 LEU A O 1
ATOM 2990 N N . GLU A 1 389 ? 17.225 23.745 -25.656 1.00 88.62 389 GLU A N 1
ATOM 2991 C CA . GLU A 1 389 ? 16.317 24.180 -26.715 1.00 88.62 389 GLU A CA 1
ATOM 2992 C C . GLU A 1 389 ? 16.275 23.142 -27.838 1.00 88.62 389 GLU A C 1
ATOM 2994 O O . GLU A 1 389 ? 15.199 22.724 -28.267 1.00 88.62 389 GLU A O 1
ATOM 2999 N N . ARG A 1 390 ? 17.449 22.632 -28.237 1.00 92.12 390 ARG A N 1
ATOM 3000 C CA . ARG A 1 390 ? 17.544 21.609 -29.279 1.00 92.12 390 ARG A CA 1
ATOM 3001 C C . ARG A 1 390 ? 17.005 20.258 -28.814 1.00 92.12 390 ARG A C 1
ATOM 3003 O O . ARG A 1 390 ? 16.398 19.546 -29.610 1.00 92.12 390 ARG A O 1
ATOM 3010 N N . ALA A 1 391 ? 17.203 19.892 -27.548 1.00 91.88 391 ALA A N 1
ATOM 3011 C CA . ALA A 1 391 ? 16.635 18.663 -26.995 1.00 91.88 391 ALA A CA 1
ATOM 3012 C C . ALA A 1 391 ? 15.095 18.697 -27.013 1.00 91.88 391 ALA A C 1
ATOM 3014 O O . ALA A 1 391 ? 14.467 17.724 -27.427 1.00 91.88 391 ALA A O 1
ATOM 3015 N N . ILE A 1 392 ? 14.487 19.830 -26.641 1.00 91.00 392 ILE A N 1
ATOM 3016 C CA . ILE A 1 392 ? 13.028 20.023 -26.679 1.00 91.00 392 ILE A CA 1
ATOM 3017 C C . ILE A 1 392 ? 12.499 20.000 -28.119 1.00 91.00 392 ILE A C 1
ATOM 3019 O O . ILE A 1 392 ? 11.449 19.408 -28.371 1.00 91.00 392 ILE A O 1
ATOM 3023 N N . GLU A 1 393 ? 13.207 20.609 -29.073 1.00 93.19 393 GLU A N 1
ATOM 3024 C CA . GLU A 1 393 ? 12.850 20.524 -30.496 1.00 93.19 393 GLU A CA 1
ATOM 3025 C C . GLU A 1 393 ? 12.816 19.074 -30.988 1.00 93.19 393 GLU A C 1
ATOM 3027 O O . GLU A 1 393 ? 11.817 18.659 -31.569 1.00 93.19 393 GLU A O 1
ATOM 3032 N N . ILE A 1 394 ? 13.851 18.281 -30.689 1.00 94.00 394 ILE A N 1
ATOM 3033 C CA . ILE A 1 394 ? 13.911 16.864 -31.078 1.00 94.00 394 ILE A CA 1
ATOM 3034 C C . ILE A 1 394 ? 12.755 16.071 -30.453 1.00 94.00 394 ILE A C 1
ATOM 3036 O O . ILE A 1 394 ? 12.124 15.268 -31.135 1.00 94.00 394 ILE A O 1
ATOM 3040 N N . LEU A 1 395 ? 12.418 16.311 -29.181 1.00 94.31 395 LEU A N 1
ATOM 3041 C CA . LEU A 1 395 ? 11.257 15.659 -28.563 1.00 94.31 395 LEU A CA 1
ATOM 3042 C C . LEU A 1 395 ? 9.948 15.996 -29.287 1.00 94.31 395 LEU A C 1
ATOM 3044 O O . LEU A 1 395 ? 9.107 15.117 -29.465 1.00 94.31 395 LEU A O 1
ATOM 3048 N N . ARG A 1 396 ? 9.771 17.253 -29.715 1.00 94.19 396 ARG A N 1
ATOM 3049 C CA . ARG A 1 396 ? 8.596 17.685 -30.488 1.00 94.19 396 ARG A CA 1
ATOM 3050 C C . ARG A 1 396 ? 8.566 17.062 -31.884 1.00 94.19 396 ARG A C 1
ATOM 3052 O O . ARG A 1 396 ? 7.486 16.715 -32.347 1.00 94.19 396 ARG A O 1
ATOM 3059 N N . GLU A 1 397 ? 9.720 16.896 -32.531 1.00 95.38 397 GLU A N 1
ATOM 3060 C CA . GLU A 1 397 ? 9.854 16.188 -33.817 1.00 95.38 397 GLU A CA 1
ATOM 3061 C C . GLU A 1 397 ? 9.483 14.692 -33.693 1.00 95.38 397 GLU A C 1
ATOM 3063 O O . GLU A 1 397 ? 8.947 14.096 -34.631 1.00 95.38 397 GLU A O 1
ATOM 3068 N N . GLU A 1 398 ? 9.734 14.084 -32.529 1.00 94.81 398 GLU A N 1
ATOM 3069 C CA . GLU A 1 398 ? 9.431 12.676 -32.236 1.00 94.81 398 GLU A CA 1
ATOM 3070 C C . GLU A 1 398 ? 8.031 12.444 -31.634 1.00 94.81 398 GLU A C 1
ATOM 3072 O O . GLU A 1 398 ? 7.584 11.294 -31.524 1.00 94.81 398 GLU A O 1
ATOM 3077 N N . ALA A 1 399 ? 7.309 13.513 -31.287 1.00 96.12 399 ALA A N 1
ATOM 3078 C CA . ALA A 1 399 ? 5.943 13.452 -30.780 1.00 96.12 399 ALA A CA 1
ATOM 3079 C C . ALA A 1 399 ? 4.985 12.879 -31.838 1.00 96.12 399 ALA A C 1
ATOM 3081 O O . ALA A 1 399 ? 4.915 13.347 -32.972 1.00 96.12 399 ALA A O 1
ATOM 3082 N N . GLY A 1 400 ? 4.231 11.847 -31.467 1.00 92.12 400 GLY A N 1
ATOM 3083 C CA . GLY A 1 400 ? 3.303 11.147 -32.359 1.00 92.12 400 GLY A CA 1
ATOM 3084 C C . GLY A 1 400 ? 3.972 10.130 -33.286 1.00 92.12 400 GLY A C 1
ATOM 3085 O O . GLY A 1 400 ? 3.264 9.408 -33.984 1.00 92.12 400 GLY A O 1
ATOM 3086 N N . ARG A 1 401 ? 5.309 10.043 -33.271 1.00 94.06 401 ARG A N 1
ATOM 3087 C CA . ARG A 1 401 ? 6.096 8.988 -33.927 1.00 94.06 401 ARG A CA 1
ATOM 3088 C C . ARG A 1 401 ? 6.635 8.025 -32.879 1.00 94.06 401 ARG A C 1
ATOM 3090 O O . ARG A 1 401 ? 6.044 6.984 -32.628 1.00 94.06 401 ARG A O 1
ATOM 3097 N N . SER A 1 402 ? 7.720 8.394 -32.207 1.00 94.06 402 SER A N 1
ATOM 3098 C CA . SER A 1 402 ? 8.309 7.566 -31.152 1.00 94.06 402 SER A CA 1
ATOM 3099 C C . SER A 1 402 ? 7.630 7.795 -29.805 1.00 94.06 402 SER A C 1
ATOM 3101 O O . SER A 1 402 ? 7.463 6.851 -29.039 1.00 94.06 402 SER A O 1
ATOM 3103 N N . LEU A 1 403 ? 7.223 9.035 -29.518 1.00 97.44 403 LEU A N 1
ATOM 3104 C CA . LEU A 1 403 ? 6.807 9.472 -28.184 1.00 97.44 403 LEU A CA 1
ATOM 3105 C C . LEU A 1 403 ? 5.334 9.885 -28.147 1.00 97.44 403 LEU A C 1
ATOM 3107 O O . LEU A 1 403 ? 4.800 10.396 -29.132 1.00 97.44 403 LEU A O 1
ATOM 3111 N N . ASP A 1 404 ? 4.684 9.716 -26.994 1.00 97.50 404 ASP A N 1
ATOM 3112 C CA . ASP A 1 404 ? 3.313 10.193 -26.778 1.00 97.50 404 ASP A CA 1
ATOM 3113 C C . ASP A 1 404 ? 3.267 11.738 -26.830 1.00 97.50 404 ASP A C 1
ATOM 3115 O O . ASP A 1 404 ? 3.917 12.395 -26.005 1.00 97.50 404 ASP A O 1
ATOM 3119 N N . PRO A 1 405 ? 2.489 12.347 -27.750 1.00 96.38 405 PRO A N 1
ATOM 3120 C CA . PRO A 1 405 ? 2.379 13.800 -27.861 1.00 96.38 405 PRO A CA 1
ATOM 3121 C C . PRO A 1 405 ? 1.952 14.503 -26.569 1.00 96.38 405 PRO A C 1
ATOM 3123 O O . PRO A 1 405 ? 2.422 15.607 -26.288 1.00 96.38 405 PRO A O 1
ATOM 3126 N N . ARG A 1 406 ? 1.067 13.882 -25.776 1.00 95.75 406 ARG A N 1
ATOM 3127 C CA . ARG A 1 406 ? 0.555 14.469 -24.527 1.00 95.75 406 ARG A CA 1
ATOM 3128 C C . ARG A 1 406 ? 1.655 14.541 -23.476 1.00 95.75 406 ARG A C 1
ATOM 3130 O O . ARG A 1 406 ? 1.801 15.562 -22.812 1.00 95.75 406 ARG A O 1
ATOM 3137 N N . VAL A 1 407 ? 2.455 13.481 -23.369 1.00 96.50 407 VAL A N 1
ATOM 3138 C CA . VAL A 1 407 ? 3.589 13.410 -22.439 1.00 96.50 407 VAL A CA 1
ATOM 3139 C C . VAL A 1 407 ? 4.677 14.406 -22.836 1.00 96.50 407 VAL A C 1
ATOM 3141 O O . VAL A 1 407 ? 5.183 15.120 -21.974 1.00 96.50 407 VAL A O 1
ATOM 3144 N N . VAL A 1 408 ? 5.015 14.500 -24.128 1.00 96.31 408 VAL A N 1
ATOM 3145 C CA . VAL A 1 408 ? 6.022 15.458 -24.622 1.00 96.31 408 VAL A CA 1
ATOM 3146 C C . VAL A 1 408 ? 5.603 16.900 -24.338 1.00 96.31 408 VAL A C 1
ATOM 3148 O O . VAL A 1 408 ? 6.425 17.705 -23.898 1.00 96.31 408 VAL A O 1
ATOM 3151 N N . HIS A 1 409 ? 4.328 17.228 -24.562 1.00 95.31 409 HIS A N 1
ATOM 3152 C CA . HIS A 1 409 ? 3.795 18.551 -24.249 1.00 95.31 409 HIS A CA 1
ATOM 3153 C C . HIS A 1 409 ? 3.922 18.865 -22.753 1.00 95.31 409 HIS A C 1
ATOM 3155 O O . HIS A 1 409 ? 4.502 19.891 -22.398 1.00 95.31 409 HIS A O 1
ATOM 3161 N N . LEU A 1 410 ? 3.482 17.940 -21.894 1.00 95.31 410 LEU A N 1
ATOM 3162 C CA . LEU A 1 410 ? 3.541 18.089 -20.440 1.00 95.31 410 LEU A CA 1
ATOM 3163 C C . LEU A 1 410 ? 4.983 18.216 -19.918 1.00 95.31 410 LEU A C 1
ATOM 3165 O O . LEU A 1 410 ? 5.260 19.057 -19.065 1.00 95.31 410 LEU A O 1
ATOM 3169 N N . LEU A 1 411 ? 5.923 17.432 -20.460 1.00 94.88 411 LEU A N 1
ATOM 3170 C CA . LEU A 1 411 ? 7.351 17.532 -20.137 1.00 94.88 411 LEU A CA 1
ATOM 3171 C C . LEU A 1 411 ? 7.915 18.909 -20.489 1.00 94.88 411 LEU A C 1
ATOM 3173 O O . LEU A 1 411 ? 8.626 19.495 -19.676 1.00 94.88 411 LEU A O 1
ATOM 3177 N N . GLY A 1 412 ? 7.568 19.450 -21.658 1.00 91.94 412 GLY A N 1
ATOM 3178 C CA . GLY A 1 412 ? 8.000 20.786 -22.064 1.00 91.94 412 GLY A CA 1
ATOM 3179 C C . GLY A 1 412 ? 7.506 21.897 -21.132 1.00 91.94 412 GLY A C 1
ATOM 3180 O O . GLY A 1 412 ? 8.253 22.836 -20.863 1.00 91.94 412 GLY A O 1
ATOM 3181 N N . GLU A 1 413 ? 6.278 21.790 -20.621 1.00 93.06 413 GLU A N 1
ATOM 3182 C CA . GLU A 1 413 ? 5.704 22.774 -19.691 1.00 93.06 413 GLU A CA 1
ATOM 3183 C C . GLU A 1 413 ? 6.277 22.651 -18.276 1.00 93.06 413 GLU A C 1
ATOM 3185 O O . GLU A 1 413 ? 6.570 23.657 -17.627 1.00 93.06 413 GLU A O 1
ATOM 3190 N N . MET A 1 414 ? 6.450 21.421 -17.789 1.00 94.12 414 MET A N 1
ATOM 3191 C CA . MET A 1 414 ? 6.828 21.164 -16.399 1.00 94.12 414 MET A CA 1
ATOM 3192 C C . MET A 1 414 ? 8.337 21.133 -16.157 1.00 94.12 414 MET A C 1
ATOM 3194 O O . MET A 1 414 ? 8.756 21.272 -15.006 1.00 94.12 414 MET A O 1
ATOM 3198 N N . TYR A 1 415 ? 9.159 20.972 -17.198 1.00 92.31 415 TYR A N 1
ATOM 3199 C CA . TYR A 1 415 ? 10.611 20.810 -17.068 1.00 92.31 415 TYR A CA 1
ATOM 3200 C C . TYR A 1 415 ? 11.285 21.812 -16.107 1.00 92.31 415 TYR A C 1
ATOM 3202 O O . TYR A 1 415 ? 12.028 21.351 -15.241 1.00 92.31 415 TYR A O 1
ATOM 3210 N N . PRO A 1 416 ? 11.024 23.138 -16.162 1.00 90.94 416 PRO A N 1
ATOM 3211 C CA . PRO A 1 416 ? 11.689 24.083 -15.262 1.00 90.94 416 PRO A CA 1
ATOM 3212 C C . PRO A 1 416 ? 11.434 23.790 -13.778 1.00 90.94 416 PRO A C 1
ATOM 3214 O O . PRO A 1 416 ? 12.345 23.902 -12.960 1.00 90.94 416 PRO A O 1
ATOM 3217 N N . ALA A 1 417 ? 10.209 23.385 -13.431 1.00 91.25 417 ALA A N 1
AT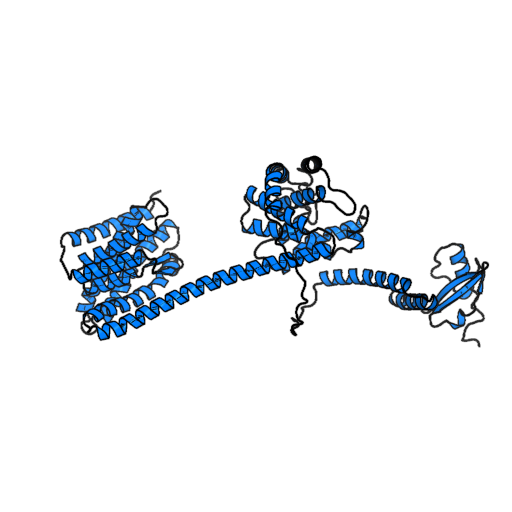OM 3218 C CA . ALA A 1 417 ? 9.847 23.026 -12.063 1.00 91.25 417 ALA A CA 1
ATOM 3219 C C . ALA A 1 417 ? 10.456 21.675 -11.655 1.00 91.25 417 ALA A C 1
ATOM 3221 O O . ALA A 1 417 ? 10.968 21.541 -10.546 1.00 91.25 417 ALA A O 1
ATOM 3222 N N . LEU A 1 418 ? 10.451 20.695 -12.565 1.00 91.69 418 LEU A N 1
ATOM 3223 C CA . LEU A 1 418 ? 11.022 19.366 -12.331 1.00 91.69 418 LEU A CA 1
ATOM 3224 C C . LEU A 1 418 ? 12.542 19.415 -12.131 1.00 91.69 418 LEU A C 1
ATOM 3226 O O . LEU A 1 418 ? 13.076 18.704 -11.282 1.00 91.69 418 LEU A O 1
ATOM 3230 N N . GLU A 1 419 ? 13.242 20.272 -12.876 1.00 90.00 419 GLU A N 1
ATOM 3231 C CA . GLU A 1 419 ? 14.684 20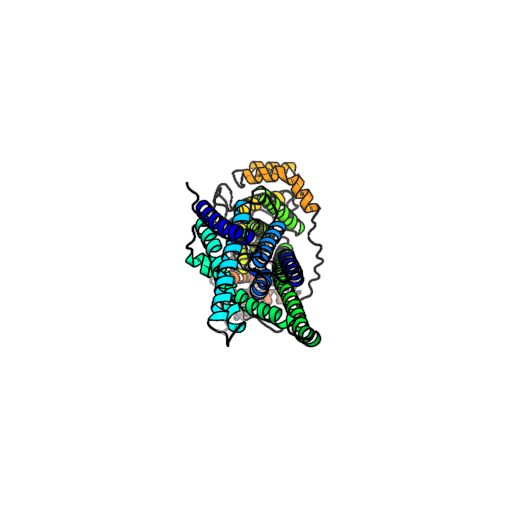.461 -12.716 1.00 90.00 419 GLU A CA 1
ATOM 3232 C C . GLU A 1 419 ? 15.022 21.131 -11.382 1.00 90.00 419 GLU A C 1
ATOM 3234 O O . GLU A 1 419 ? 15.955 20.715 -10.697 1.00 90.00 419 GLU A O 1
ATOM 3239 N N . GLN A 1 420 ? 14.232 22.120 -10.953 1.00 88.88 420 GLN A N 1
ATOM 3240 C CA . GLN A 1 420 ? 14.387 22.698 -9.617 1.00 88.88 420 GLN A CA 1
ATOM 3241 C C . GLN A 1 420 ? 14.140 21.664 -8.511 1.00 88.88 420 GLN A C 1
ATOM 3243 O O . GLN A 1 420 ? 14.906 21.610 -7.549 1.00 88.88 420 GLN A O 1
ATOM 3248 N N . GLU A 1 421 ? 13.116 20.816 -8.656 1.00 87.50 421 GLU A N 1
ATOM 3249 C CA . GLU A 1 421 ? 12.827 19.733 -7.709 1.00 87.50 421 GLU A CA 1
ATOM 3250 C C . GLU A 1 421 ? 14.012 18.758 -7.609 1.00 87.50 421 GLU A C 1
ATOM 3252 O O . GLU A 1 421 ? 14.474 18.475 -6.499 1.00 87.50 421 GLU A O 1
ATOM 3257 N N . ALA A 1 422 ? 14.568 18.331 -8.747 1.00 83.31 422 ALA A N 1
ATOM 3258 C CA . ALA A 1 422 ? 15.712 17.421 -8.798 1.00 83.31 422 ALA A CA 1
ATOM 3259 C C . ALA A 1 422 ? 16.979 18.021 -8.164 1.00 83.31 422 ALA A C 1
ATOM 3261 O O . ALA A 1 422 ? 17.682 17.344 -7.421 1.00 83.31 422 ALA A O 1
ATOM 3262 N N . LEU A 1 423 ? 17.251 19.310 -8.392 1.00 82.56 423 LEU A N 1
ATOM 3263 C CA . LEU A 1 423 ? 18.391 20.003 -7.778 1.00 82.56 423 LEU A CA 1
ATOM 3264 C C . LEU A 1 423 ? 18.210 20.219 -6.267 1.00 82.56 423 LEU A C 1
ATOM 3266 O O . LEU A 1 423 ? 19.185 20.206 -5.517 1.00 82.56 423 LEU A O 1
ATOM 3270 N N . SER A 1 424 ? 16.972 20.426 -5.813 1.00 78.12 424 SER A N 1
ATOM 3271 C CA . SER A 1 424 ? 16.652 20.638 -4.394 1.00 78.12 424 SER A CA 1
ATOM 3272 C C . SER A 1 424 ? 16.652 19.353 -3.560 1.00 78.12 424 SER A C 1
ATOM 3274 O O . SER A 1 424 ? 16.790 19.416 -2.337 1.00 78.12 424 SER A O 1
ATOM 3276 N N . THR A 1 425 ? 16.528 18.195 -4.214 1.00 68.31 425 THR A N 1
ATOM 3277 C CA . THR A 1 425 ? 16.477 16.875 -3.576 1.00 68.31 425 THR A CA 1
ATOM 3278 C C . THR A 1 425 ? 17.664 16.033 -4.040 1.00 68.31 425 THR A C 1
ATOM 3280 O O . THR A 1 425 ? 17.454 15.058 -4.750 1.00 68.31 425 THR A O 1
ATOM 3283 N N . PRO A 1 426 ? 18.916 16.370 -3.681 1.00 59.94 426 PRO A N 1
ATOM 3284 C CA . PRO A 1 426 ? 20.066 15.598 -4.138 1.00 59.94 426 PRO A CA 1
ATOM 3285 C C . PRO A 1 426 ? 19.918 14.116 -3.751 1.00 59.94 426 PRO A C 1
ATOM 3287 O O . PRO A 1 426 ? 19.328 13.822 -2.700 1.00 59.94 426 PRO A O 1
ATOM 3290 N N . PRO A 1 427 ? 20.453 13.177 -4.559 1.00 60.41 427 PRO A N 1
ATOM 3291 C CA . PRO A 1 427 ? 20.469 11.768 -4.192 1.00 60.41 427 PRO A CA 1
ATOM 3292 C C . PRO A 1 427 ? 21.059 11.648 -2.785 1.00 60.41 427 PRO A C 1
ATOM 3294 O O . PRO A 1 427 ? 22.082 12.269 -2.483 1.00 60.41 427 PRO A O 1
ATOM 3297 N N . ALA A 1 428 ? 20.361 10.934 -1.895 1.00 52.06 428 ALA A N 1
ATOM 3298 C CA . ALA A 1 428 ? 20.754 10.821 -0.497 1.00 52.06 428 ALA A CA 1
ATOM 3299 C C . ALA A 1 428 ? 22.233 10.419 -0.432 1.00 52.06 428 ALA A C 1
ATOM 3301 O O . ALA A 1 428 ? 22.615 9.362 -0.920 1.00 52.06 428 ALA A O 1
ATOM 3302 N N . ASN A 1 429 ? 23.057 11.317 0.108 1.00 41.41 429 ASN A N 1
ATOM 3303 C CA . ASN A 1 429 ? 24.511 11.239 0.125 1.00 41.41 429 ASN A CA 1
ATOM 3304 C C . ASN A 1 429 ? 24.968 9.892 0.714 1.00 41.41 429 ASN A C 1
ATOM 3306 O O . ASN A 1 429 ? 25.043 9.737 1.931 1.00 41.41 429 ASN A O 1
ATOM 3310 N N . GLN A 1 430 ? 25.257 8.907 -0.134 1.00 42.62 430 GLN A N 1
ATOM 3311 C CA . GLN A 1 430 ? 25.719 7.592 0.287 1.00 42.62 430 GLN A CA 1
ATOM 3312 C C . GLN A 1 430 ? 27.101 7.341 -0.310 1.00 42.62 430 GLN A C 1
ATOM 3314 O O . GLN A 1 430 ? 27.285 6.659 -1.313 1.00 42.62 430 GLN A O 1
ATOM 3319 N N . ARG A 1 431 ? 28.114 7.853 0.400 1.00 33.59 431 ARG A N 1
ATOM 3320 C CA . ARG A 1 431 ? 29.406 7.167 0.513 1.00 33.59 431 ARG A CA 1
ATOM 3321 C C . ARG A 1 431 ? 29.151 5.779 1.114 1.00 33.59 431 ARG A C 1
ATOM 3323 O O . ARG A 1 431 ? 29.374 5.562 2.304 1.00 33.59 431 ARG A O 1
ATOM 3330 N N . LEU A 1 432 ? 28.653 4.846 0.313 1.00 37.09 432 LEU A N 1
ATOM 3331 C CA . LEU A 1 432 ? 28.621 3.437 0.666 1.00 37.09 432 LEU A CA 1
ATOM 3332 C C . LEU A 1 432 ? 30.049 2.915 0.544 1.00 37.09 432 LEU A C 1
ATOM 3334 O O . LEU A 1 432 ? 30.495 2.462 -0.507 1.00 37.09 432 LEU A O 1
ATOM 3338 N N . HIS A 1 433 ? 30.783 2.978 1.653 1.00 30.70 433 HIS A N 1
ATOM 3339 C CA . HIS A 1 433 ? 31.829 1.997 1.890 1.00 30.70 433 HIS A CA 1
ATOM 3340 C C . HIS A 1 433 ? 31.151 0.627 1.877 1.00 30.70 433 HIS A C 1
ATOM 3342 O O . HIS A 1 433 ? 30.517 0.238 2.858 1.00 30.70 433 HIS A O 1
ATOM 3348 N N . TRP A 1 434 ? 31.268 -0.093 0.763 1.00 33.28 434 TRP A N 1
ATOM 3349 C CA . TRP A 1 434 ? 31.006 -1.524 0.724 1.00 33.28 434 TRP A CA 1
ATOM 3350 C C . TRP A 1 434 ? 31.864 -2.188 1.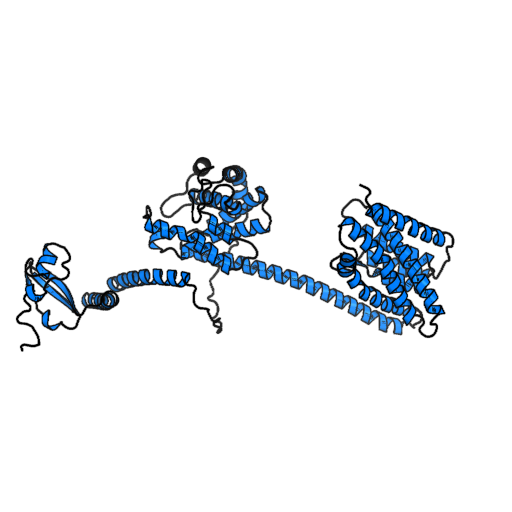808 1.00 33.28 434 TRP A C 1
ATOM 3352 O O . TRP A 1 434 ? 33.077 -2.333 1.658 1.00 33.28 434 TRP A O 1
ATOM 3362 N N . ARG A 1 435 ? 31.252 -2.536 2.942 1.00 26.97 435 ARG A N 1
ATOM 3363 C CA . ARG A 1 435 ? 31.786 -3.579 3.812 1.00 26.97 435 ARG A CA 1
ATOM 3364 C C . ARG A 1 435 ? 31.269 -4.880 3.232 1.00 26.97 435 ARG A C 1
ATOM 3366 O O . ARG A 1 435 ? 30.056 -5.065 3.168 1.00 26.97 435 ARG A O 1
ATOM 3373 N N . GLU A 1 436 ? 32.187 -5.737 2.794 1.00 24.77 436 GLU A N 1
ATOM 3374 C CA . GLU A 1 436 ? 31.860 -7.114 2.434 1.00 24.77 436 GLU A CA 1
ATOM 3375 C C . GLU A 1 436 ? 30.941 -7.707 3.511 1.00 24.77 436 GLU A C 1
ATOM 3377 O O . GLU A 1 436 ? 31.227 -7.541 4.705 1.00 24.77 436 GLU A O 1
ATOM 3382 N N . PRO A 1 437 ? 29.827 -8.358 3.129 1.00 29.69 437 PRO A N 1
ATOM 3383 C CA . PRO A 1 437 ? 29.006 -9.065 4.092 1.00 29.69 437 PRO A CA 1
ATOM 3384 C C . PRO A 1 437 ? 29.916 -10.053 4.815 1.00 29.69 437 PRO A C 1
ATOM 3386 O O . PRO A 1 437 ? 30.581 -10.863 4.168 1.00 29.69 437 PRO A O 1
ATOM 3389 N N . ALA A 1 438 ? 29.974 -9.967 6.146 1.00 32.94 438 ALA A N 1
ATOM 3390 C CA . ALA A 1 438 ? 30.632 -10.990 6.942 1.00 32.94 438 ALA A CA 1
ATOM 3391 C C . ALA A 1 438 ? 30.073 -12.338 6.484 1.00 32.94 438 ALA A C 1
ATOM 3393 O O . ALA A 1 438 ? 28.853 -12.507 6.466 1.00 32.94 438 ALA A O 1
ATOM 3394 N N . ALA A 1 439 ? 30.961 -13.233 6.048 1.00 30.72 439 ALA A N 1
ATOM 3395 C CA . ALA A 1 439 ? 30.629 -14.553 5.538 1.00 30.72 439 ALA A CA 1
ATOM 3396 C C . ALA A 1 439 ? 29.807 -15.323 6.585 1.00 30.72 439 ALA A C 1
ATOM 3398 O O . ALA A 1 439 ? 30.342 -15.993 7.465 1.00 30.72 439 ALA A O 1
ATOM 3399 N N . GLY A 1 440 ? 28.487 -15.162 6.524 1.00 30.78 440 GLY A N 1
ATOM 3400 C CA . GLY A 1 440 ? 27.528 -15.918 7.301 1.00 30.78 440 GLY A CA 1
ATOM 3401 C C . GLY A 1 440 ? 27.432 -17.301 6.683 1.00 30.78 440 GLY A C 1
ATOM 3402 O O . GLY A 1 440 ? 27.055 -17.442 5.523 1.00 30.78 440 GLY A O 1
ATOM 3403 N N . SER A 1 441 ? 27.807 -18.312 7.457 1.00 32.28 441 SER A N 1
ATOM 3404 C CA . SER A 1 441 ? 27.841 -19.731 7.105 1.00 32.28 441 SER A CA 1
ATOM 3405 C C . SER A 1 441 ? 26.441 -20.339 6.949 1.00 32.28 441 SER A C 1
ATOM 3407 O O . SER A 1 441 ? 26.047 -21.225 7.707 1.00 32.28 441 SER A O 1
ATOM 3409 N N . GLY A 1 442 ? 25.678 -19.855 5.976 1.00 32.62 442 GLY A N 1
ATOM 3410 C CA . GLY A 1 442 ? 24.398 -20.425 5.581 1.00 32.62 442 GLY A CA 1
ATOM 3411 C C . GLY A 1 442 ? 24.189 -20.245 4.089 1.00 32.62 442 GLY A C 1
ATOM 3412 O O . GLY A 1 442 ? 23.656 -19.224 3.668 1.00 32.62 442 GLY A O 1
ATOM 3413 N N . GLU A 1 443 ? 24.615 -21.226 3.293 1.00 27.20 443 GLU A N 1
ATOM 3414 C CA . GLU A 1 443 ? 24.208 -21.335 1.892 1.00 27.20 443 GLU A CA 1
ATOM 3415 C C . GLU A 1 443 ? 22.684 -21.536 1.844 1.00 27.20 443 GLU A C 1
ATOM 3417 O O . GLU A 1 443 ? 22.185 -22.552 2.340 1.00 27.20 443 GLU A O 1
ATOM 3422 N N . PRO A 1 444 ? 21.900 -20.613 1.259 1.00 32.88 444 PRO A N 1
ATOM 3423 C CA . PRO A 1 444 ? 20.548 -20.948 0.856 1.00 32.88 444 PRO A CA 1
ATOM 3424 C C . PRO A 1 444 ? 20.680 -21.962 -0.280 1.00 32.88 444 PRO A C 1
ATOM 3426 O O . PRO A 1 444 ? 21.395 -21.706 -1.248 1.00 32.88 444 PRO A O 1
ATOM 3429 N N . ALA A 1 445 ? 20.004 -23.105 -0.168 1.00 31.20 445 ALA A N 1
ATOM 3430 C CA . ALA A 1 445 ? 19.938 -24.100 -1.231 1.00 31.20 445 ALA A CA 1
ATOM 3431 C C . ALA A 1 445 ? 19.427 -23.439 -2.525 1.00 31.20 445 ALA A C 1
ATOM 3433 O O . ALA A 1 445 ? 18.231 -23.187 -2.689 1.00 31.20 445 ALA A O 1
ATOM 3434 N N . LEU A 1 446 ? 20.352 -23.103 -3.424 1.00 32.25 446 LEU A N 1
ATOM 3435 C CA . LEU A 1 446 ? 20.056 -22.498 -4.712 1.00 32.25 446 LEU A CA 1
ATOM 3436 C C . LEU A 1 446 ? 19.425 -23.570 -5.600 1.00 32.25 446 LEU A C 1
ATOM 3438 O O . LEU A 1 446 ? 20.079 -24.524 -6.021 1.00 32.25 446 LEU A O 1
ATOM 3442 N N . ALA A 1 447 ? 18.133 -23.403 -5.883 1.00 37.44 447 ALA A N 1
ATOM 3443 C CA . ALA A 1 447 ? 17.492 -24.058 -7.013 1.00 37.44 447 ALA A CA 1
ATOM 3444 C C . ALA A 1 447 ? 18.311 -23.798 -8.291 1.00 37.44 447 ALA A C 1
ATOM 3446 O O . ALA A 1 447 ? 18.935 -22.742 -8.427 1.00 37.44 447 ALA A O 1
ATOM 3447 N N . GLN A 1 448 ? 18.310 -24.768 -9.212 1.00 32.97 448 GLN A N 1
ATOM 3448 C CA . GLN A 1 448 ? 19.071 -24.697 -10.460 1.00 32.97 448 GLN A CA 1
ATOM 3449 C C . GLN A 1 448 ? 18.862 -23.339 -11.156 1.00 32.97 448 GLN A C 1
ATOM 3451 O O . GLN A 1 448 ? 17.718 -22.876 -11.244 1.00 32.97 448 GLN A O 1
ATOM 3456 N N . PRO A 1 449 ? 19.938 -22.680 -11.628 1.00 30.48 449 PRO A N 1
ATOM 3457 C CA . PRO A 1 449 ? 19.814 -21.397 -12.294 1.00 30.48 449 PRO A CA 1
ATOM 3458 C C . PRO A 1 449 ? 18.882 -21.549 -13.511 1.00 30.48 449 PRO A C 1
ATOM 3460 O O . PRO A 1 449 ? 19.067 -22.478 -14.297 1.00 30.48 449 PRO A O 1
ATOM 3463 N N . PRO A 1 450 ? 17.878 -20.669 -13.665 1.00 39.84 450 PRO A N 1
ATOM 3464 C CA . PRO A 1 450 ? 16.951 -20.681 -14.790 1.00 39.84 450 PRO A CA 1
ATOM 3465 C C . PRO A 1 450 ? 17.679 -20.754 -16.131 1.00 39.84 450 PRO A C 1
ATOM 3467 O O . PRO A 1 450 ? 18.755 -20.171 -16.285 1.00 39.84 450 PRO A O 1
ATOM 3470 N N . GLU A 1 451 ? 17.050 -21.399 -17.111 1.00 39.06 451 GLU A N 1
ATOM 3471 C CA . GLU A 1 451 ? 17.569 -21.613 -18.470 1.00 39.06 451 GLU A CA 1
ATOM 3472 C C . GLU A 1 451 ? 18.186 -20.340 -19.082 1.00 39.06 451 GLU A C 1
ATOM 3474 O O . GLU A 1 451 ? 19.271 -20.371 -19.661 1.00 39.06 451 GLU A O 1
ATOM 3479 N N . PHE A 1 452 ? 17.577 -19.179 -18.841 1.00 36.22 452 PHE A N 1
ATOM 3480 C CA . PHE A 1 452 ? 18.086 -17.889 -19.294 1.00 36.22 452 PHE A CA 1
ATOM 3481 C C . PHE A 1 452 ? 19.399 -17.444 -18.608 1.00 36.22 452 PHE A C 1
ATOM 3483 O O . PHE A 1 452 ? 20.329 -17.021 -19.294 1.00 36.22 452 PHE A O 1
ATOM 3490 N N . LEU A 1 453 ? 19.561 -17.611 -17.289 1.00 30.03 453 LEU A N 1
ATOM 3491 C CA . LEU A 1 453 ? 20.843 -17.339 -16.614 1.00 30.03 453 LEU A CA 1
ATOM 3492 C C . LEU A 1 453 ? 21.933 -18.318 -17.067 1.00 30.03 453 LEU A C 1
ATOM 3494 O O . LEU A 1 453 ? 23.101 -17.940 -17.154 1.00 30.03 453 LEU A O 1
ATOM 3498 N N . SER A 1 454 ? 21.550 -19.547 -17.424 1.00 41.00 454 SER A N 1
ATOM 3499 C CA . SER A 1 454 ? 22.462 -20.501 -18.056 1.00 41.00 454 SER A CA 1
ATOM 3500 C C . SER A 1 454 ? 22.891 -20.047 -19.460 1.00 41.00 454 SER A C 1
ATOM 3502 O O . SER A 1 454 ? 24.059 -20.213 -19.811 1.00 41.00 454 SER A O 1
ATOM 3504 N N . SER A 1 455 ? 22.008 -19.375 -20.212 1.00 40.47 455 SER A N 1
ATOM 3505 C CA . SER A 1 455 ? 22.324 -18.777 -21.517 1.00 40.47 455 SER A CA 1
ATOM 3506 C C . SER A 1 455 ? 23.230 -17.539 -21.407 1.00 40.47 455 SER A C 1
ATOM 3508 O O . SER A 1 455 ? 24.168 -17.402 -22.190 1.00 40.47 455 SER A O 1
ATOM 3510 N N . ILE A 1 456 ? 23.046 -16.703 -20.374 1.00 41.66 456 ILE A N 1
ATOM 3511 C CA . ILE A 1 456 ? 23.959 -15.590 -20.047 1.00 41.66 456 ILE A CA 1
ATOM 3512 C C . ILE A 1 456 ? 25.333 -16.129 -19.632 1.00 41.66 456 ILE A C 1
ATOM 3514 O O . ILE A 1 456 ? 26.364 -15.631 -20.079 1.00 41.66 456 ILE A O 1
ATOM 3518 N N . ALA A 1 457 ? 25.364 -17.170 -18.796 1.00 40.00 457 ALA A N 1
ATOM 3519 C CA . ALA A 1 457 ? 26.601 -17.824 -18.376 1.00 40.00 457 ALA A CA 1
ATOM 3520 C C . ALA A 1 457 ? 27.292 -18.581 -19.524 1.00 40.00 457 ALA A C 1
ATOM 3522 O O . ALA A 1 457 ? 28.507 -18.764 -19.495 1.00 40.00 457 ALA A O 1
ATOM 3523 N N . ALA A 1 458 ? 26.548 -19.047 -20.529 1.00 47.56 458 ALA A N 1
ATOM 3524 C CA . ALA A 1 458 ? 27.107 -19.629 -21.747 1.00 47.56 458 ALA A CA 1
ATOM 3525 C C . ALA A 1 458 ? 27.739 -18.549 -22.641 1.00 47.56 458 ALA A C 1
ATOM 3527 O O . ALA A 1 458 ? 28.895 -18.698 -23.021 1.00 47.56 458 ALA A O 1
ATOM 3528 N N . ALA A 1 459 ? 27.046 -17.429 -22.876 1.00 45.16 459 ALA A N 1
ATOM 3529 C CA . ALA A 1 459 ? 27.580 -16.306 -23.654 1.00 45.16 459 ALA A CA 1
ATOM 3530 C C . ALA A 1 459 ? 28.817 -15.657 -22.997 1.00 45.16 459 ALA A C 1
ATOM 3532 O O . ALA A 1 459 ? 29.779 -15.318 -23.680 1.00 45.16 459 ALA A O 1
ATOM 3533 N N . ARG A 1 460 ? 28.842 -15.543 -21.659 1.00 45.75 460 ARG A N 1
ATOM 3534 C CA . ARG A 1 460 ? 30.017 -15.044 -20.917 1.00 45.75 460 ARG A CA 1
ATOM 3535 C C . ARG A 1 460 ? 31.209 -16.001 -20.912 1.00 45.75 460 ARG A C 1
ATOM 3537 O O . ARG A 1 460 ? 32.333 -15.531 -20.767 1.00 45.75 460 ARG A O 1
ATOM 3544 N N . ARG A 1 461 ? 30.992 -17.316 -21.043 1.00 52.62 461 ARG A N 1
ATOM 3545 C CA . ARG A 1 461 ? 32.087 -18.300 -21.115 1.00 52.62 461 ARG A CA 1
ATOM 3546 C C . ARG A 1 461 ? 32.904 -18.127 -22.390 1.00 52.62 461 ARG A C 1
ATOM 3548 O O . ARG A 1 461 ? 34.123 -18.083 -22.309 1.00 52.62 461 ARG A O 1
ATOM 3555 N N . GLU A 1 462 ? 32.236 -17.920 -23.519 1.00 54.38 462 GLU A N 1
ATOM 3556 C CA . GLU A 1 462 ? 32.892 -17.662 -24.807 1.00 54.38 462 GLU A CA 1
ATOM 3557 C C . GLU A 1 462 ? 33.751 -16.381 -24.761 1.00 54.38 462 GLU A C 1
ATOM 3559 O O . GLU A 1 462 ? 34.906 -16.376 -25.181 1.00 54.38 462 GLU A O 1
ATOM 3564 N N . GLU A 1 463 ? 33.240 -15.306 -24.150 1.00 53.12 463 GLU A N 1
ATOM 3565 C CA . GLU A 1 463 ? 33.973 -14.041 -23.984 1.00 53.12 463 GLU A CA 1
ATOM 3566 C C . GLU A 1 463 ? 35.148 -14.158 -22.993 1.00 53.12 463 GLU A C 1
ATOM 3568 O O . GLU A 1 463 ? 36.226 -13.610 -23.239 1.00 53.12 463 GLU A O 1
ATOM 3573 N N . GLN A 1 464 ? 34.985 -14.915 -21.899 1.00 53.69 464 GLN A N 1
ATOM 3574 C CA . GLN A 1 464 ? 36.070 -15.202 -20.953 1.00 53.69 464 GLN A CA 1
ATOM 3575 C C . GLN A 1 464 ? 37.182 -16.041 -21.586 1.00 53.69 464 GLN A C 1
ATOM 3577 O O . GLN A 1 464 ? 38.350 -15.747 -21.344 1.00 53.69 464 GLN A O 1
ATOM 3582 N N . GLU A 1 465 ? 36.846 -17.018 -22.426 1.00 56.94 465 GLU A N 1
ATOM 3583 C CA . GLU A 1 465 ? 37.825 -17.834 -23.152 1.00 56.94 465 GLU A CA 1
ATOM 3584 C C . GLU A 1 465 ? 38.660 -16.981 -24.124 1.00 56.94 465 GLU A C 1
ATOM 3586 O O . GLU A 1 465 ? 39.883 -17.130 -24.193 1.00 56.94 465 GLU A O 1
ATOM 3591 N N . VAL A 1 466 ? 38.035 -16.019 -24.812 1.00 57.09 466 VAL A N 1
ATOM 3592 C CA . VAL A 1 466 ? 38.720 -15.082 -25.724 1.00 57.09 466 VAL A CA 1
ATOM 3593 C C . VAL A 1 466 ? 39.580 -14.054 -24.970 1.00 57.09 466 VAL A C 1
ATOM 3595 O O . VAL A 1 466 ? 40.698 -13.736 -25.389 1.00 57.09 466 VAL A O 1
ATOM 3598 N N . LEU A 1 467 ? 39.109 -13.539 -23.833 1.00 53.09 467 LEU A N 1
ATOM 3599 C CA . LEU A 1 467 ? 39.885 -12.619 -22.991 1.00 53.09 467 LEU A CA 1
ATOM 3600 C C . LEU A 1 467 ? 41.065 -13.319 -22.309 1.00 53.09 467 LEU A C 1
ATOM 3602 O O . LEU A 1 467 ? 42.164 -12.763 -22.263 1.00 53.09 467 LEU A O 1
ATOM 3606 N N . GLU A 1 468 ? 40.870 -14.541 -21.816 1.00 55.00 468 GLU A N 1
ATOM 3607 C CA . GLU A 1 468 ? 41.934 -15.380 -21.260 1.00 55.00 468 GLU A CA 1
ATOM 3608 C C . GLU A 1 468 ? 42.987 -15.697 -22.332 1.00 55.00 468 GLU A C 1
ATOM 3610 O O . GLU A 1 468 ? 44.185 -15.560 -22.077 1.00 55.00 468 GLU A O 1
ATOM 3615 N N . PHE A 1 469 ? 42.555 -15.985 -23.563 1.00 57.19 469 PHE A N 1
ATOM 3616 C CA . PHE A 1 469 ? 43.426 -16.157 -24.727 1.00 57.19 469 PHE A CA 1
ATOM 3617 C C . PHE A 1 469 ? 44.311 -14.929 -24.990 1.00 57.19 469 PHE A C 1
ATOM 3619 O O . PHE A 1 469 ? 45.536 -15.056 -25.090 1.00 57.19 469 PHE A O 1
ATOM 3626 N N . SER A 1 470 ? 43.724 -13.728 -25.025 1.00 54.56 470 SER A N 1
ATOM 3627 C CA . SER A 1 470 ? 44.482 -12.484 -25.223 1.00 54.56 470 SER A CA 1
ATOM 3628 C C . SER A 1 470 ? 45.460 -12.207 -24.077 1.00 54.56 470 SER A C 1
ATOM 3630 O O . SER A 1 470 ? 46.533 -11.642 -24.301 1.00 54.56 470 SER A O 1
ATOM 3632 N N . ARG A 1 471 ? 45.110 -12.590 -22.846 1.00 56.44 471 ARG A N 1
ATOM 3633 C CA . ARG A 1 471 ? 45.923 -12.337 -21.648 1.00 56.44 471 ARG A CA 1
ATOM 3634 C C . ARG A 1 471 ? 47.099 -13.304 -21.528 1.00 56.44 471 ARG A C 1
ATOM 3636 O O . ARG A 1 471 ? 48.190 -12.886 -21.150 1.00 56.44 471 ARG A O 1
ATOM 3643 N N . ILE A 1 472 ? 46.893 -14.571 -21.889 1.00 56.06 472 ILE A N 1
ATOM 3644 C CA . ILE A 1 472 ? 47.946 -15.593 -21.959 1.00 56.06 472 ILE A CA 1
ATOM 3645 C C . ILE A 1 472 ? 48.981 -15.218 -23.027 1.00 56.06 472 ILE A C 1
ATOM 3647 O O . ILE A 1 472 ? 50.177 -15.292 -22.757 1.00 56.06 472 ILE A O 1
ATOM 3651 N N . LEU A 1 473 ? 48.535 -14.748 -24.198 1.00 55.75 473 LEU A N 1
ATOM 3652 C CA . LEU A 1 473 ? 49.429 -14.270 -25.260 1.00 55.75 473 LEU A CA 1
ATOM 3653 C C . LEU A 1 473 ? 50.188 -12.992 -24.867 1.00 55.75 473 LEU A C 1
ATOM 3655 O O . LEU A 1 473 ? 51.348 -12.836 -25.240 1.00 55.75 473 LEU A O 1
ATOM 3659 N N . GLY A 1 474 ? 49.555 -12.093 -24.105 1.00 55.97 474 GLY A N 1
ATOM 3660 C CA . GLY A 1 474 ? 50.150 -10.820 -23.684 1.00 55.97 474 GLY A CA 1
ATOM 3661 C C . GLY A 1 474 ? 51.158 -10.912 -22.531 1.00 55.97 474 GLY A C 1
ATOM 3662 O O . GLY A 1 474 ? 52.024 -10.048 -22.428 1.00 55.97 474 GLY A O 1
ATOM 3663 N N . ASN A 1 475 ? 51.074 -11.940 -21.676 1.00 55.06 475 ASN A N 1
ATOM 3664 C CA . ASN A 1 475 ? 51.893 -12.053 -20.456 1.00 55.06 475 ASN A CA 1
ATOM 3665 C C . ASN A 1 475 ? 53.055 -13.058 -20.542 1.00 55.06 475 ASN A C 1
ATOM 3667 O O . ASN A 1 475 ? 53.885 -13.112 -19.635 1.00 55.06 475 ASN A O 1
ATOM 3671 N N . SER A 1 476 ? 53.136 -13.870 -21.593 1.00 52.50 476 SER A N 1
ATOM 3672 C CA . SER A 1 476 ? 54.235 -14.825 -21.768 1.00 52.50 476 SER A CA 1
ATOM 3673 C C . SER A 1 476 ? 55.479 -14.135 -22.339 1.00 52.50 476 SER A C 1
ATOM 3675 O O . SER A 1 476 ? 55.460 -13.661 -23.473 1.00 52.50 476 SER A O 1
ATOM 3677 N N . LEU A 1 477 ? 56.577 -14.114 -21.578 1.00 54.97 477 LEU A N 1
ATOM 3678 C CA . LEU A 1 477 ? 57.873 -13.544 -21.990 1.00 54.97 477 LEU A CA 1
ATOM 3679 C C . LEU A 1 477 ? 58.677 -14.466 -22.932 1.00 54.97 477 LEU A C 1
ATOM 3681 O O . LEU A 1 477 ? 59.762 -14.098 -23.379 1.00 54.97 477 LEU A O 1
ATOM 3685 N N . ASN A 1 478 ? 58.159 -15.659 -23.241 1.00 65.81 478 ASN A N 1
ATOM 3686 C CA . ASN A 1 478 ? 58.811 -16.659 -24.078 1.00 65.81 478 ASN A CA 1
ATOM 3687 C C . ASN A 1 478 ? 57.838 -17.208 -25.131 1.00 65.81 478 ASN A C 1
ATOM 3689 O O . ASN A 1 478 ? 56.823 -17.812 -24.787 1.00 65.81 478 ASN A O 1
ATOM 3693 N N . LEU A 1 479 ? 58.194 -17.053 -26.411 1.00 67.50 479 LEU A N 1
ATOM 3694 C CA . LEU A 1 479 ? 57.410 -17.499 -27.569 1.00 67.50 479 LEU A CA 1
ATOM 3695 C C . LEU A 1 479 ? 57.008 -18.979 -27.467 1.00 67.50 479 LEU A C 1
ATOM 3697 O O . LEU A 1 479 ? 55.908 -19.353 -27.857 1.00 67.50 479 LEU A O 1
ATOM 3701 N N . HIS A 1 480 ? 57.871 -19.833 -26.914 1.00 69.44 480 HIS A N 1
ATOM 3702 C CA . HIS A 1 480 ? 57.566 -21.257 -26.782 1.00 69.44 480 HIS A CA 1
ATOM 3703 C C . HIS A 1 480 ? 56.437 -21.531 -25.772 1.00 69.44 480 HIS A C 1
ATOM 3705 O O . HIS A 1 480 ? 55.584 -22.387 -26.012 1.00 69.44 480 HIS A O 1
ATOM 3711 N N . GLU A 1 481 ? 56.386 -20.780 -24.670 1.00 69.19 481 GLU A N 1
ATOM 3712 C CA . GLU A 1 481 ? 55.332 -20.898 -23.654 1.00 69.19 481 GLU A CA 1
ATOM 3713 C C . GLU A 1 481 ? 53.996 -20.359 -24.175 1.00 69.19 481 GLU A C 1
ATOM 3715 O O . GLU A 1 481 ? 52.959 -20.991 -23.958 1.00 69.19 481 GLU A O 1
ATOM 3720 N N . SER A 1 482 ? 54.024 -19.255 -24.933 1.00 69.62 482 SER A N 1
ATOM 3721 C CA . SER A 1 482 ? 52.844 -18.695 -25.609 1.00 69.62 482 SER A CA 1
ATOM 3722 C C . SER A 1 482 ? 52.227 -19.707 -26.568 1.00 69.62 482 SER A C 1
ATOM 3724 O O . SER A 1 482 ? 51.022 -19.952 -26.536 1.00 69.62 482 SER A O 1
ATOM 3726 N N . LEU A 1 483 ? 53.063 -20.322 -27.409 1.00 74.00 483 LEU A N 1
ATOM 3727 C CA . LEU A 1 483 ? 52.621 -21.257 -28.440 1.00 74.00 483 LEU A CA 1
ATOM 3728 C C . LEU A 1 483 ? 52.149 -22.591 -27.845 1.00 74.00 483 LEU A C 1
ATOM 3730 O O . LEU A 1 483 ? 51.170 -23.153 -28.329 1.00 74.00 483 LEU A O 1
ATOM 3734 N N . SER A 1 484 ? 52.750 -23.039 -26.740 1.00 75.38 484 SER A N 1
ATOM 3735 C CA . SER A 1 484 ? 52.283 -24.218 -25.990 1.00 75.38 484 SER A CA 1
ATOM 3736 C C . SER A 1 484 ? 50.957 -23.971 -25.268 1.00 75.38 484 SER A C 1
ATOM 3738 O O . SER A 1 484 ? 50.129 -24.868 -25.108 1.00 75.38 484 SER A O 1
ATOM 3740 N N . ALA A 1 485 ? 50.718 -22.752 -24.783 1.00 70.38 485 ALA A N 1
ATOM 3741 C CA . ALA A 1 485 ? 49.424 -22.396 -24.209 1.00 70.38 485 ALA A CA 1
ATOM 3742 C C . ALA A 1 485 ? 48.341 -22.262 -25.296 1.00 70.38 485 ALA A C 1
ATOM 3744 O O . ALA A 1 485 ? 47.229 -22.761 -25.112 1.00 70.38 485 ALA A O 1
ATOM 3745 N N . LEU A 1 486 ? 48.692 -21.671 -26.444 1.00 73.31 486 LEU A N 1
ATOM 3746 C CA . LEU A 1 486 ? 47.846 -21.586 -27.636 1.00 73.31 486 LEU A CA 1
ATOM 3747 C C . LEU A 1 486 ? 47.386 -22.978 -28.090 1.00 73.31 486 LEU A C 1
ATOM 3749 O O . LEU A 1 486 ? 46.193 -23.216 -28.251 1.00 73.31 486 LEU A O 1
ATOM 3753 N N . ALA A 1 487 ? 48.325 -23.907 -28.247 1.00 76.50 487 ALA A N 1
ATOM 3754 C CA . ALA A 1 487 ? 48.068 -25.269 -28.694 1.00 76.50 487 ALA A CA 1
ATOM 3755 C C . ALA A 1 487 ? 47.149 -26.050 -27.744 1.00 76.50 487 ALA A C 1
ATOM 3757 O O . ALA A 1 487 ? 46.146 -26.621 -28.178 1.00 76.50 487 ALA A O 1
ATOM 3758 N N . ARG A 1 488 ? 47.440 -26.025 -26.435 1.00 74.44 488 ARG A N 1
ATOM 3759 C CA . ARG A 1 488 ? 46.626 -26.704 -25.414 1.00 74.44 488 ARG A CA 1
ATOM 3760 C C . ARG A 1 488 ? 45.184 -26.211 -25.391 1.00 74.44 488 ARG A C 1
ATOM 3762 O O . ARG A 1 488 ? 44.277 -27.013 -25.186 1.00 74.44 488 ARG A O 1
ATOM 3769 N N . ASN A 1 489 ? 44.967 -24.914 -25.593 1.00 67.25 489 ASN A N 1
ATOM 3770 C CA . ASN A 1 489 ? 43.621 -24.349 -25.638 1.00 67.25 489 ASN A CA 1
ATOM 3771 C C . ASN A 1 489 ? 42.934 -24.591 -26.989 1.00 67.25 489 ASN A C 1
ATOM 3773 O O . ASN A 1 489 ? 41.771 -24.985 -26.992 1.00 67.25 489 ASN A O 1
ATOM 3777 N N . LEU A 1 490 ? 43.642 -24.479 -28.119 1.00 76.19 490 LEU A N 1
ATOM 3778 C CA . LEU A 1 490 ? 43.097 -24.843 -29.434 1.00 76.19 490 LEU A CA 1
ATOM 3779 C C . LEU A 1 490 ? 42.632 -26.299 -29.468 1.00 76.19 490 LEU A C 1
ATOM 3781 O O . LEU A 1 490 ? 41.588 -26.578 -30.043 1.00 76.19 490 LEU A O 1
ATOM 3785 N N . ARG A 1 491 ? 43.341 -27.211 -28.791 1.00 78.31 491 ARG A N 1
ATOM 3786 C CA . ARG A 1 491 ? 42.963 -28.628 -28.706 1.00 78.31 491 ARG A CA 1
ATOM 3787 C C . ARG A 1 491 ? 41.614 -28.845 -28.008 1.00 78.31 491 ARG A C 1
ATOM 3789 O O . ARG A 1 491 ? 40.949 -29.839 -28.288 1.00 78.31 491 ARG A O 1
ATOM 3796 N N . LYS A 1 492 ? 41.201 -27.933 -27.115 1.00 71.75 492 LYS A N 1
ATOM 3797 C CA . LYS A 1 492 ? 39.878 -27.973 -26.464 1.00 71.75 492 LYS A CA 1
ATOM 3798 C C . LYS A 1 492 ? 38.754 -27.573 -27.424 1.00 71.75 492 LYS A C 1
ATOM 3800 O O . LYS A 1 492 ? 37.671 -28.134 -27.332 1.00 71.75 492 LYS A O 1
ATOM 3805 N N . ALA A 1 493 ? 39.017 -26.622 -28.324 1.00 70.38 493 ALA A N 1
ATOM 3806 C CA . ALA A 1 493 ? 38.034 -26.108 -29.280 1.00 70.38 493 ALA A CA 1
ATOM 3807 C C . ALA A 1 493 ? 37.972 -26.934 -30.578 1.00 70.38 493 ALA A C 1
ATOM 3809 O O . ALA A 1 493 ? 36.902 -27.125 -31.148 1.00 70.38 493 ALA A O 1
ATOM 3810 N N . ILE A 1 494 ? 39.119 -27.432 -31.046 1.00 78.00 494 ILE A N 1
ATOM 3811 C CA . ILE A 1 494 ? 39.264 -28.215 -32.274 1.00 78.00 494 ILE A CA 1
ATOM 3812 C C . ILE A 1 494 ? 40.168 -29.416 -31.959 1.00 78.00 494 ILE A C 1
ATOM 3814 O O . ILE A 1 494 ? 41.359 -29.228 -31.701 1.00 78.00 494 ILE A O 1
ATOM 3818 N N . PRO A 1 495 ? 39.654 -30.657 -31.977 1.00 74.25 495 PRO A N 1
ATOM 3819 C CA . PRO A 1 495 ? 40.482 -31.827 -31.730 1.00 74.25 495 PRO A CA 1
ATOM 3820 C C . PRO A 1 495 ? 41.481 -32.010 -32.879 1.00 74.25 495 PRO A C 1
ATOM 3822 O O . PRO A 1 495 ? 41.096 -32.149 -34.038 1.00 74.25 495 PRO A O 1
ATOM 3825 N N . PHE A 1 496 ? 42.774 -32.026 -32.556 1.00 83.31 496 PHE A N 1
ATOM 3826 C CA . PHE A 1 496 ? 43.847 -32.299 -33.511 1.00 83.31 496 PHE A CA 1
ATOM 3827 C C . PHE A 1 496 ? 44.898 -33.232 -32.907 1.00 83.31 496 PHE A C 1
ATOM 3829 O O . PHE A 1 496 ? 45.236 -33.136 -31.723 1.00 83.31 496 PHE A O 1
ATOM 3836 N N . ASN A 1 497 ? 45.470 -34.101 -33.742 1.00 82.19 497 ASN A N 1
ATOM 3837 C CA . ASN A 1 497 ? 46.564 -34.992 -33.347 1.00 82.19 497 ASN A CA 1
ATOM 3838 C C . ASN A 1 497 ? 47.918 -34.280 -33.337 1.00 82.19 497 ASN A C 1
ATOM 3840 O O . ASN A 1 497 ? 48.786 -34.606 -32.530 1.00 82.19 497 ASN A O 1
ATOM 3844 N N . THR A 1 498 ? 48.146 -33.323 -34.240 1.00 85.56 498 THR A N 1
ATOM 3845 C CA . THR A 1 498 ? 49.410 -32.578 -34.323 1.00 85.56 498 THR A CA 1
ATOM 3846 C C . THR A 1 498 ? 49.182 -31.175 -34.869 1.00 85.56 498 THR A C 1
ATOM 3848 O O . THR A 1 498 ? 48.475 -31.005 -35.858 1.00 85.56 498 THR A O 1
ATOM 3851 N N . MET A 1 499 ? 49.794 -30.183 -34.228 1.00 87.25 499 MET A N 1
ATOM 3852 C CA . MET A 1 499 ? 49.832 -28.793 -34.666 1.00 87.25 499 MET A CA 1
ATOM 3853 C C . MET A 1 499 ? 51.284 -28.381 -34.887 1.00 87.25 499 MET A C 1
ATOM 3855 O O . MET A 1 499 ? 52.145 -28.636 -34.043 1.00 87.25 499 MET A O 1
ATOM 3859 N N . VAL A 1 500 ? 51.548 -27.728 -36.017 1.00 85.81 500 VAL A N 1
ATOM 3860 C CA . VAL A 1 500 ? 52.876 -27.223 -36.371 1.00 85.81 500 VAL A CA 1
ATOM 3861 C C . VAL A 1 500 ? 52.768 -25.759 -36.754 1.00 85.81 500 VAL A C 1
ATOM 3863 O O . VAL A 1 500 ? 51.909 -25.385 -37.550 1.00 85.81 500 VAL A O 1
ATOM 3866 N N . LEU A 1 501 ? 53.651 -24.933 -36.202 1.00 86.25 501 LEU A N 1
ATOM 3867 C CA . LEU A 1 501 ? 53.823 -23.552 -36.629 1.00 86.25 501 LEU A CA 1
ATOM 3868 C C . LEU A 1 501 ? 55.152 -23.432 -37.355 1.00 86.25 501 LEU A C 1
ATOM 3870 O O . LEU A 1 501 ? 56.197 -23.841 -36.843 1.00 86.25 501 LEU A O 1
ATOM 3874 N N . TYR A 1 502 ? 55.082 -22.868 -38.554 1.00 84.75 502 TYR A N 1
ATOM 3875 C CA . TYR A 1 502 ? 56.232 -22.648 -39.409 1.00 84.75 502 TYR A CA 1
ATOM 3876 C C . TYR A 1 502 ? 56.635 -21.179 -39.381 1.00 84.75 502 TYR A C 1
ATOM 3878 O O . TYR A 1 502 ? 55.797 -20.291 -39.540 1.00 84.75 502 TYR A O 1
ATOM 3886 N N . MET A 1 503 ? 57.932 -20.932 -39.242 1.00 82.62 503 MET A N 1
ATOM 3887 C CA . MET A 1 503 ? 58.532 -19.613 -39.388 1.00 82.62 503 MET A CA 1
ATOM 3888 C C . MET A 1 503 ? 59.242 -19.532 -40.731 1.00 82.62 503 MET A C 1
ATOM 3890 O O . MET A 1 503 ? 59.965 -20.444 -41.129 1.00 82.62 503 MET A O 1
ATOM 3894 N N . MET A 1 504 ? 59.028 -18.428 -41.441 1.00 82.75 504 MET A N 1
ATOM 3895 C CA . MET A 1 504 ? 59.668 -18.200 -42.729 1.00 82.75 504 MET A CA 1
ATOM 3896 C C . MET A 1 504 ? 61.050 -17.569 -42.534 1.00 82.75 504 MET A C 1
ATOM 3898 O O . MET A 1 504 ? 61.155 -16.490 -41.950 1.00 82.75 504 MET A O 1
ATOM 3902 N N . ARG A 1 505 ? 62.093 -18.209 -43.066 1.00 82.62 505 ARG A N 1
ATOM 3903 C CA . ARG A 1 505 ? 63.467 -17.688 -43.147 1.00 82.62 505 ARG A CA 1
ATOM 3904 C C . ARG A 1 505 ? 64.018 -17.939 -44.543 1.00 82.62 505 ARG A C 1
ATOM 3906 O O . ARG A 1 505 ? 63.912 -19.049 -45.047 1.00 82.62 505 ARG A O 1
ATOM 3913 N N . ASP A 1 506 ? 64.524 -16.901 -45.205 1.00 78.25 506 ASP A N 1
ATOM 3914 C CA . ASP A 1 506 ? 65.163 -16.994 -46.529 1.00 78.25 506 ASP A CA 1
ATOM 3915 C C . ASP A 1 506 ? 64.384 -17.837 -47.564 1.00 78.25 506 ASP A C 1
ATOM 3917 O O . ASP A 1 506 ? 64.931 -18.674 -48.282 1.00 78.25 506 ASP A O 1
ATOM 3921 N N . ARG A 1 507 ? 63.062 -17.606 -47.647 1.00 80.75 507 ARG A N 1
ATOM 3922 C CA . ARG A 1 507 ? 62.101 -18.321 -48.523 1.00 80.75 507 ARG A CA 1
ATOM 3923 C C . ARG A 1 507 ? 61.945 -19.825 -48.236 1.00 80.75 507 ARG A C 1
ATOM 3925 O O . ARG A 1 507 ? 61.404 -20.555 -49.073 1.00 80.75 507 ARG A O 1
ATOM 3932 N N . ARG A 1 508 ? 62.351 -20.272 -47.051 1.00 83.69 508 ARG A N 1
ATOM 3933 C CA . ARG A 1 508 ? 62.082 -21.599 -46.491 1.00 83.69 508 ARG A CA 1
ATOM 3934 C C . ARG A 1 508 ? 61.191 -21.490 -45.261 1.00 83.69 508 ARG A C 1
ATOM 3936 O O . ARG A 1 508 ? 61.177 -20.470 -44.578 1.00 83.69 508 ARG A O 1
ATOM 3943 N N . LEU A 1 509 ? 60.415 -22.533 -45.019 1.00 85.56 509 LEU A N 1
ATOM 3944 C CA . LEU A 1 509 ? 59.541 -22.693 -43.868 1.00 85.56 509 LEU A CA 1
ATOM 3945 C C . LEU A 1 509 ? 60.191 -23.698 -42.922 1.00 85.56 509 LEU A C 1
ATOM 3947 O O . LEU A 1 509 ? 60.312 -24.877 -43.255 1.00 85.56 509 LEU A O 1
ATOM 3951 N N . GLU A 1 510 ? 60.605 -23.216 -41.758 1.00 84.88 510 GLU A N 1
ATOM 3952 C CA . GLU A 1 510 ? 61.165 -24.023 -40.676 1.00 84.88 510 GLU A CA 1
ATOM 3953 C C . GLU A 1 510 ? 60.079 -24.270 -39.629 1.00 84.88 510 GLU A C 1
ATOM 3955 O O . GLU A 1 510 ? 59.433 -23.325 -39.173 1.00 84.88 510 GLU A O 1
ATOM 3960 N N . ALA A 1 511 ? 59.872 -25.524 -39.223 1.00 83.75 511 ALA A N 1
ATOM 3961 C CA . ALA A 1 511 ? 58.956 -25.844 -38.130 1.00 83.75 511 ALA A CA 1
ATOM 3962 C C . ALA A 1 511 ? 59.512 -25.302 -36.798 1.00 83.75 511 ALA A C 1
ATOM 3964 O O . ALA A 1 511 ? 60.413 -25.890 -36.199 1.00 83.75 511 ALA A O 1
ATOM 3965 N N . SER A 1 512 ? 58.986 -24.167 -36.335 1.00 76.94 512 SER A N 1
ATOM 3966 C CA . SER A 1 512 ? 59.442 -23.484 -35.118 1.00 76.94 512 SER A CA 1
ATOM 3967 C C . SER A 1 512 ? 58.775 -24.011 -33.853 1.00 76.94 512 SER A C 1
ATOM 3969 O O . SER A 1 512 ? 59.306 -23.856 -32.755 1.00 76.94 512 SER A O 1
ATOM 3971 N N . PHE A 1 513 ? 57.590 -24.600 -33.993 1.00 84.25 513 PHE A N 1
ATOM 3972 C CA . PHE A 1 513 ? 56.826 -25.163 -32.890 1.00 84.25 513 PHE A CA 1
ATOM 3973 C C . PHE A 1 513 ? 56.041 -26.375 -33.378 1.00 84.25 513 PHE A C 1
ATOM 3975 O O . PHE A 1 513 ? 55.395 -26.303 -34.420 1.00 84.25 513 PHE A O 1
ATOM 3982 N N . ILE A 1 514 ? 56.114 -27.482 -32.643 1.00 85.50 514 ILE A N 1
ATOM 3983 C CA . ILE A 1 514 ? 55.436 -28.735 -32.976 1.00 85.50 514 ILE A CA 1
ATOM 3984 C C . ILE A 1 514 ? 54.843 -29.294 -31.687 1.00 85.50 514 ILE A C 1
ATOM 3986 O O . ILE A 1 514 ? 55.584 -29.546 -30.736 1.00 85.50 514 ILE A O 1
ATOM 3990 N N . GLU A 1 515 ? 53.536 -29.528 -31.671 1.00 82.56 515 GLU A N 1
ATOM 3991 C CA . GLU A 1 515 ? 52.828 -30.118 -30.537 1.00 82.56 515 GLU A CA 1
ATOM 3992 C C . GLU A 1 515 ? 51.908 -31.249 -30.998 1.00 82.56 515 GLU A C 1
ATOM 3994 O O . GLU A 1 515 ? 51.074 -31.060 -31.883 1.00 82.56 515 GLU A O 1
ATOM 3999 N N . GLY A 1 516 ? 52.043 -32.428 -30.385 1.00 81.56 516 GLY A N 1
ATOM 4000 C CA .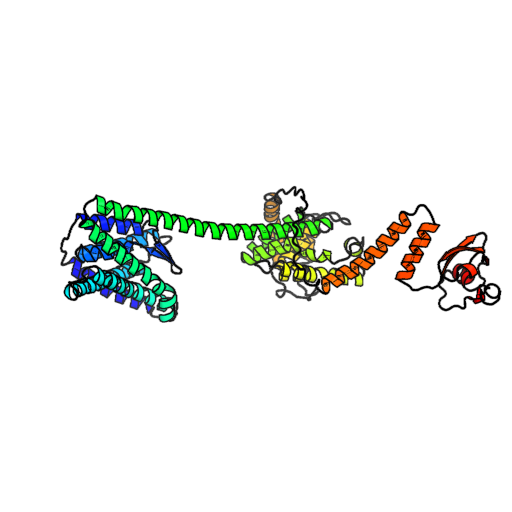 GLY A 1 516 ? 51.214 -33.601 -30.661 1.00 81.56 516 GLY A CA 1
ATOM 4001 C C . GLY A 1 516 ? 51.998 -34.866 -31.003 1.00 81.56 516 GLY A C 1
ATOM 4002 O O . GLY A 1 516 ? 53.227 -34.890 -30.943 1.00 81.56 516 GLY A O 1
ATOM 4003 N N . ASP A 1 517 ? 51.267 -35.921 -31.354 1.00 79.50 517 ASP A N 1
ATOM 4004 C CA . ASP A 1 517 ? 51.779 -37.300 -31.382 1.00 79.50 517 ASP A CA 1
ATOM 4005 C C . ASP A 1 517 ? 52.809 -37.543 -32.500 1.00 79.50 517 ASP A C 1
ATOM 4007 O O . ASP A 1 517 ? 53.669 -38.413 -32.391 1.00 79.50 517 ASP A O 1
ATOM 4011 N N . ASN A 1 518 ? 52.784 -36.723 -33.555 1.00 81.81 518 ASN A N 1
ATOM 4012 C CA . ASN A 1 518 ? 53.660 -36.856 -34.719 1.00 81.81 518 ASN A CA 1
ATOM 4013 C C . ASN A 1 518 ? 54.918 -35.978 -34.652 1.00 81.81 518 ASN A C 1
ATOM 4015 O O . ASN A 1 518 ? 55.508 -35.671 -35.686 1.00 81.81 518 ASN A O 1
ATOM 4019 N N . TYR A 1 519 ? 55.358 -35.561 -33.461 1.00 80.31 519 TYR A N 1
ATOM 4020 C CA . TYR A 1 519 ? 56.494 -34.642 -33.294 1.00 80.31 519 TYR A CA 1
ATOM 4021 C C . TYR A 1 519 ? 57.738 -35.029 -34.120 1.00 80.31 519 TYR A C 1
ATOM 4023 O O . TYR A 1 519 ? 58.345 -34.181 -34.778 1.00 80.31 519 TYR A O 1
ATOM 4031 N N . ALA A 1 520 ? 58.088 -36.319 -34.136 1.00 78.31 520 ALA A N 1
ATOM 4032 C CA . ALA A 1 520 ? 59.257 -36.839 -34.847 1.00 78.31 520 ALA A CA 1
ATOM 4033 C C . ALA A 1 520 ? 59.191 -36.655 -36.376 1.00 78.31 520 ALA A C 1
ATOM 4035 O O . ALA A 1 520 ? 60.231 -36.481 -37.008 1.00 78.31 520 ALA A O 1
ATOM 4036 N N . LEU A 1 521 ? 57.991 -36.641 -36.966 1.00 77.31 521 LEU A N 1
ATOM 4037 C CA . LEU A 1 521 ? 57.804 -36.479 -38.412 1.00 77.31 521 LEU A CA 1
ATOM 4038 C C . LEU A 1 521 ? 58.156 -35.059 -38.876 1.00 77.31 521 LEU A C 1
ATOM 4040 O O . LEU A 1 521 ? 58.773 -34.872 -39.929 1.00 77.31 521 LEU A O 1
ATOM 4044 N N . PHE A 1 522 ? 57.796 -34.066 -38.064 1.00 79.00 522 PHE A N 1
ATOM 4045 C CA . PHE A 1 522 ? 57.907 -32.647 -38.406 1.00 79.00 522 PHE A CA 1
ATOM 4046 C C . PHE A 1 522 ? 59.190 -31.991 -37.886 1.00 79.00 522 PHE A C 1
ATOM 4048 O O . PHE A 1 522 ? 59.591 -30.937 -38.386 1.00 79.00 522 PHE A O 1
ATOM 4055 N N . LYS A 1 523 ? 59.869 -32.599 -36.905 1.00 79.06 523 LYS A N 1
ATOM 4056 C CA . LYS A 1 523 ? 61.112 -32.055 -36.349 1.00 79.06 523 LYS A CA 1
ATOM 4057 C C . LYS A 1 523 ? 62.194 -31.969 -37.431 1.00 79.06 523 LYS A C 1
ATOM 4059 O O . LYS A 1 523 ? 62.527 -32.962 -38.074 1.00 79.06 523 LYS A O 1
ATOM 4064 N N . GLY A 1 524 ? 62.757 -30.776 -37.632 1.00 74.19 524 GLY A N 1
ATOM 4065 C CA . GLY A 1 524 ? 63.802 -30.547 -38.640 1.00 74.19 524 GLY A CA 1
ATOM 4066 C C . GLY A 1 524 ? 63.321 -30.744 -40.083 1.00 74.19 524 GLY A C 1
ATOM 4067 O O . GLY A 1 524 ? 64.099 -31.144 -40.950 1.00 74.19 524 GLY A O 1
ATOM 4068 N N . LEU A 1 525 ? 62.020 -30.577 -40.344 1.00 79.75 525 LEU A N 1
ATOM 4069 C CA . LEU A 1 525 ? 61.487 -30.481 -41.700 1.00 79.75 525 LEU A CA 1
ATOM 4070 C C . LEU A 1 525 ? 61.615 -29.032 -42.189 1.00 79.75 525 LEU A C 1
ATOM 4072 O O . LEU A 1 525 ? 61.082 -28.116 -41.563 1.00 79.75 525 LEU A O 1
ATOM 4076 N N . GLU A 1 526 ? 62.304 -28.847 -43.313 1.00 79.88 526 GLU A N 1
ATOM 4077 C CA . GLU A 1 526 ? 62.373 -27.574 -44.031 1.00 79.88 526 GLU A CA 1
ATOM 4078 C C . GLU A 1 526 ? 61.583 -27.687 -45.331 1.00 79.88 526 GLU A C 1
ATOM 4080 O O . GLU A 1 526 ? 61.844 -28.575 -46.147 1.00 79.88 526 GLU A O 1
ATOM 4085 N N . LEU A 1 527 ? 60.637 -26.773 -45.543 1.00 84.56 527 LEU A N 1
ATOM 4086 C CA . LEU A 1 527 ? 59.826 -26.734 -46.759 1.00 84.56 527 LEU A CA 1
ATOM 4087 C C . LEU A 1 527 ? 60.161 -25.493 -47.583 1.00 84.56 527 LEU A C 1
ATOM 4089 O O . LEU A 1 527 ? 60.299 -24.392 -47.057 1.00 84.56 527 LEU A O 1
ATOM 4093 N N . ALA A 1 528 ? 60.278 -25.652 -48.899 1.00 83.25 528 ALA A N 1
ATOM 4094 C CA . ALA A 1 528 ? 60.441 -24.514 -49.797 1.00 83.25 528 ALA A CA 1
ATOM 4095 C C . ALA A 1 528 ? 59.093 -23.815 -50.023 1.00 83.25 528 ALA A C 1
ATOM 4097 O O . ALA A 1 528 ? 58.067 -24.471 -50.219 1.00 83.25 528 ALA A O 1
ATOM 4098 N N . LEU A 1 529 ? 59.096 -22.480 -50.049 1.00 82.62 529 LEU A N 1
ATOM 4099 C CA . LEU A 1 529 ? 57.895 -21.700 -50.347 1.00 82.62 529 LEU A CA 1
ATOM 4100 C C . LEU A 1 529 ? 57.319 -22.091 -51.724 1.00 82.62 529 LEU A C 1
ATOM 4102 O O . LEU A 1 529 ? 58.052 -22.134 -52.712 1.00 82.62 529 LEU A O 1
ATOM 4106 N N . GLY A 1 530 ? 56.014 -22.368 -51.785 1.00 78.88 530 GLY A N 1
ATOM 4107 C CA . GLY A 1 530 ? 55.311 -22.778 -53.007 1.00 78.88 530 GLY A CA 1
ATOM 4108 C C . GLY A 1 530 ? 55.371 -24.265 -53.368 1.00 78.88 530 GLY A C 1
ATOM 4109 O O . GLY A 1 530 ? 54.729 -24.673 -54.335 1.00 78.88 530 GLY A O 1
ATOM 4110 N N . ARG A 1 531 ? 56.100 -25.097 -52.610 1.00 80.25 531 ARG A N 1
ATOM 4111 C CA . ARG A 1 531 ? 56.077 -26.563 -52.758 1.00 80.25 531 ARG A CA 1
ATOM 4112 C C . ARG A 1 531 ? 55.295 -27.238 -51.634 1.00 80.25 531 ARG A C 1
ATOM 4114 O O . ARG A 1 531 ? 55.291 -26.758 -50.506 1.00 80.25 531 ARG A O 1
ATOM 4121 N N . GLY A 1 532 ? 54.677 -28.372 -51.961 1.00 82.50 532 GLY A N 1
ATOM 4122 C CA . GLY A 1 532 ? 53.836 -29.126 -51.035 1.00 82.50 532 GLY A CA 1
ATOM 4123 C C . GLY A 1 532 ? 52.530 -28.404 -50.695 1.00 82.50 532 GLY A C 1
ATOM 4124 O O . GLY A 1 532 ? 52.176 -27.385 -51.299 1.00 82.50 532 GLY A O 1
ATOM 4125 N N . VAL A 1 533 ? 51.778 -28.940 -49.743 1.00 85.31 533 VAL A N 1
ATOM 4126 C CA . VAL A 1 533 ? 50.557 -28.312 -49.228 1.00 85.31 533 VAL A CA 1
ATOM 4127 C C . VAL A 1 533 ? 50.918 -27.068 -48.427 1.00 85.31 533 VAL A C 1
ATOM 4129 O O . VAL A 1 533 ? 50.421 -25.978 -48.717 1.00 85.31 533 VAL A O 1
ATOM 4132 N N . THR A 1 534 ? 51.826 -27.202 -47.463 1.00 86.94 534 THR A N 1
ATOM 4133 C CA . THR A 1 534 ? 52.143 -26.124 -46.521 1.00 86.94 534 THR A CA 1
ATOM 4134 C C . THR A 1 534 ? 52.809 -24.944 -47.233 1.00 86.94 534 THR A C 1
ATOM 4136 O O . THR A 1 534 ? 52.438 -23.789 -47.012 1.00 86.94 534 THR A O 1
ATOM 4139 N N . GLY A 1 535 ? 53.738 -25.200 -48.162 1.00 86.25 535 GLY A N 1
ATOM 4140 C CA . GLY A 1 535 ? 54.403 -24.134 -48.915 1.00 86.25 535 GLY A CA 1
ATOM 4141 C C . GLY A 1 535 ? 53.464 -23.362 -49.846 1.00 86.25 535 GLY A C 1
ATOM 4142 O O . GLY A 1 535 ? 53.640 -22.149 -49.995 1.00 86.25 535 GLY A O 1
ATOM 4143 N N . ARG A 1 536 ? 52.457 -24.022 -50.438 1.00 85.12 536 ARG A N 1
ATOM 4144 C CA . ARG A 1 536 ? 51.420 -23.363 -51.258 1.00 85.12 536 ARG A CA 1
ATOM 4145 C C . ARG A 1 536 ? 50.451 -22.550 -50.410 1.00 85.12 536 ARG A C 1
ATOM 4147 O O . ARG A 1 536 ? 50.195 -21.397 -50.747 1.00 85.12 536 ARG A O 1
ATOM 4154 N N . ALA A 1 537 ? 49.985 -23.100 -49.286 1.00 87.19 537 ALA A N 1
ATOM 4155 C CA . ALA A 1 537 ? 49.094 -22.393 -48.363 1.00 87.19 537 ALA A CA 1
ATOM 4156 C C . ALA A 1 537 ? 49.697 -21.052 -47.909 1.00 87.19 537 ALA A C 1
ATOM 4158 O O . ALA A 1 537 ? 49.023 -20.019 -47.913 1.00 87.19 537 ALA A O 1
ATOM 4159 N N . VAL A 1 538 ? 50.999 -21.041 -47.594 1.00 86.88 538 VAL A N 1
ATOM 4160 C CA . VAL A 1 538 ? 51.710 -19.817 -47.197 1.00 86.88 538 VAL A CA 1
ATOM 4161 C C . VAL A 1 538 ? 51.912 -18.855 -48.372 1.00 86.88 538 VAL A C 1
ATOM 4163 O O . VAL A 1 538 ? 51.755 -17.645 -48.197 1.00 86.88 538 VAL A O 1
ATOM 4166 N N . GLN A 1 539 ? 52.238 -19.355 -49.570 1.00 86.75 539 GLN A N 1
ATOM 4167 C CA . GLN A 1 539 ? 52.444 -18.504 -50.749 1.00 86.75 539 GLN A CA 1
ATOM 4168 C C . GLN A 1 539 ? 51.149 -17.812 -51.198 1.00 86.75 539 GLN A C 1
ATOM 4170 O O . GLN A 1 539 ? 51.168 -16.624 -51.521 1.00 86.75 539 GLN A O 1
ATOM 4175 N N . GLU A 1 540 ? 50.033 -18.537 -51.202 1.00 87.12 540 GLU A N 1
ATOM 4176 C CA . GLU A 1 540 ? 48.731 -18.033 -51.647 1.00 87.12 540 GLU A CA 1
ATOM 4177 C C . GLU A 1 540 ? 47.964 -17.289 -50.545 1.00 87.12 540 GLU A C 1
ATOM 4179 O O . GLU A 1 540 ? 46.970 -16.624 -50.837 1.00 87.12 540 GLU A O 1
ATOM 4184 N N . ARG A 1 541 ? 48.425 -17.383 -49.287 1.00 82.81 541 ARG A N 1
ATOM 4185 C CA . ARG A 1 541 ? 47.761 -16.848 -48.084 1.00 82.81 541 ARG A CA 1
ATOM 4186 C C . ARG A 1 541 ? 46.302 -17.301 -47.961 1.00 82.81 541 ARG A C 1
ATOM 4188 O O . ARG A 1 541 ? 45.444 -16.544 -47.506 1.00 82.81 541 ARG A O 1
ATOM 4195 N N . LYS A 1 542 ? 46.024 -18.537 -48.374 1.00 84.94 542 LYS A N 1
ATOM 4196 C CA . LYS A 1 542 ? 44.702 -19.166 -48.305 1.00 84.94 542 LYS A CA 1
ATOM 4197 C C . LYS A 1 542 ? 44.786 -20.460 -47.497 1.00 84.94 542 LYS A C 1
ATOM 4199 O O . LYS A 1 542 ? 45.760 -21.198 -47.653 1.00 84.94 542 LYS A O 1
ATOM 4204 N N . PRO A 1 543 ? 43.786 -20.756 -46.650 1.00 84.69 543 PRO A N 1
ATOM 4205 C CA . PRO A 1 543 ? 43.738 -22.026 -45.944 1.00 84.69 543 PRO A CA 1
ATOM 4206 C C . PRO A 1 543 ? 43.511 -23.168 -46.941 1.00 84.69 543 PRO A C 1
ATOM 4208 O O . PRO A 1 543 ? 42.630 -23.086 -47.796 1.00 84.69 543 PRO A O 1
ATOM 4211 N N . LEU A 1 544 ? 44.295 -24.237 -46.812 1.00 83.44 544 LEU A N 1
ATOM 4212 C CA . LEU A 1 544 ? 44.071 -25.500 -47.513 1.00 83.44 544 LEU A CA 1
ATOM 4213 C C . LEU A 1 544 ? 43.499 -26.505 -46.514 1.00 83.44 544 LEU A C 1
ATOM 4215 O O . LEU A 1 544 ? 44.068 -26.717 -45.447 1.00 83.44 544 LEU A O 1
ATOM 4219 N N . ILE A 1 545 ? 42.358 -27.098 -46.854 1.00 82.88 545 ILE A N 1
ATOM 4220 C CA . ILE A 1 545 ? 41.603 -28.020 -45.998 1.00 82.88 545 ILE A CA 1
ATOM 4221 C C . ILE A 1 545 ? 41.480 -29.348 -46.755 1.00 82.88 545 ILE A C 1
ATOM 4223 O O . ILE A 1 545 ? 41.270 -29.332 -47.966 1.00 82.88 545 ILE A O 1
ATOM 4227 N N . ASN A 1 546 ? 41.611 -30.485 -46.062 1.00 81.44 546 ASN A N 1
ATOM 4228 C CA . ASN A 1 546 ? 41.573 -31.842 -46.643 1.00 81.44 546 ASN A CA 1
ATOM 4229 C C . ASN A 1 546 ? 42.642 -32.122 -47.718 1.00 81.44 546 ASN A C 1
ATOM 4231 O O . ASN A 1 546 ? 42.420 -32.922 -48.624 1.00 81.44 546 ASN A O 1
ATOM 4235 N N . ALA A 1 547 ? 43.793 -31.457 -47.639 1.00 79.94 547 ALA A N 1
ATOM 4236 C CA . ALA A 1 547 ? 44.912 -31.705 -48.540 1.00 79.94 547 ALA A CA 1
ATOM 4237 C C . ALA A 1 547 ? 45.760 -32.897 -48.058 1.00 79.94 547 ALA A C 1
ATOM 4239 O O . ALA A 1 547 ? 45.871 -33.122 -46.852 1.00 79.94 547 ALA A O 1
ATOM 4240 N N . ASP A 1 548 ? 46.357 -33.649 -48.989 1.00 79.38 548 ASP A N 1
ATOM 4241 C CA . ASP A 1 548 ? 47.202 -34.799 -48.653 1.00 79.38 548 ASP A CA 1
ATOM 4242 C C . ASP A 1 548 ? 48.538 -34.315 -48.062 1.00 79.38 548 ASP A C 1
ATOM 4244 O O . ASP A 1 548 ? 49.336 -33.695 -48.775 1.00 79.38 548 ASP A O 1
ATOM 4248 N N . PRO A 1 549 ? 48.822 -34.590 -46.775 1.00 71.75 549 PRO A N 1
ATOM 4249 C CA . PRO A 1 549 ? 50.061 -34.148 -46.155 1.00 71.75 549 PRO A CA 1
ATOM 4250 C C . PRO A 1 549 ? 51.296 -34.739 -46.850 1.00 71.75 549 PRO A C 1
ATOM 4252 O O . PRO A 1 549 ? 52.342 -34.098 -46.849 1.00 71.75 549 PRO A O 1
ATOM 4255 N N . ASN A 1 550 ? 51.216 -35.901 -47.510 1.00 74.38 550 ASN A N 1
ATOM 4256 C CA . ASN A 1 550 ? 52.375 -36.539 -48.150 1.00 74.38 550 ASN A CA 1
ATOM 4257 C C . ASN A 1 550 ? 53.070 -35.664 -49.206 1.00 74.38 550 ASN A C 1
ATOM 4259 O O . ASN A 1 550 ? 54.259 -35.862 -49.472 1.00 74.38 550 ASN A O 1
ATOM 4263 N N . GLU A 1 551 ? 52.379 -34.667 -49.762 1.00 76.81 551 GLU A N 1
ATOM 4264 C CA . GLU A 1 551 ? 52.961 -33.705 -50.703 1.00 76.81 551 GLU A CA 1
ATOM 4265 C C . GLU A 1 551 ? 54.020 -32.785 -50.062 1.00 76.81 551 GLU A C 1
ATOM 4267 O O . GLU A 1 551 ? 54.857 -32.231 -50.778 1.00 76.81 551 GLU A O 1
ATOM 4272 N N . ASP A 1 552 ? 54.042 -32.654 -48.730 1.00 76.88 552 ASP A N 1
ATOM 4273 C CA . ASP A 1 552 ? 55.103 -31.957 -47.985 1.00 76.88 552 ASP A CA 1
ATOM 4274 C C . ASP A 1 552 ? 56.364 -32.831 -47.784 1.00 76.88 552 ASP A C 1
ATOM 4276 O O . ASP A 1 552 ? 57.348 -32.387 -47.192 1.00 76.88 552 ASP A O 1
ATOM 4280 N N . GLY A 1 553 ? 56.391 -34.058 -48.327 1.00 68.44 553 GLY A N 1
ATOM 4281 C CA . GLY A 1 553 ? 57.602 -34.883 -48.412 1.00 68.44 553 GLY A CA 1
ATOM 4282 C C . GLY A 1 553 ? 57.860 -35.812 -47.219 1.00 68.44 553 GLY A C 1
ATOM 4283 O O . GLY A 1 553 ? 59.012 -36.139 -46.935 1.00 68.44 553 GLY A O 1
ATOM 4284 N N . PHE A 1 554 ? 56.814 -36.286 -46.532 1.00 65.94 554 PHE A N 1
ATOM 4285 C CA . PHE A 1 554 ? 56.926 -37.169 -45.353 1.00 65.94 554 PHE A CA 1
ATOM 4286 C C . PHE A 1 554 ? 57.393 -38.608 -45.639 1.00 65.94 554 PHE A C 1
ATOM 4288 O O . PHE A 1 554 ? 57.728 -39.338 -44.704 1.00 65.94 554 PHE A O 1
ATOM 4295 N N . GLY A 1 555 ? 57.444 -39.027 -46.909 1.00 56.03 555 GLY A N 1
ATOM 4296 C CA . GLY A 1 555 ? 57.555 -40.433 -47.336 1.00 56.03 555 GLY A CA 1
ATOM 4297 C C . GLY A 1 555 ? 58.783 -41.232 -46.863 1.00 56.03 555 GLY A C 1
ATOM 4298 O O . GLY A 1 555 ? 58.812 -42.442 -47.061 1.00 56.03 555 GLY A O 1
ATOM 4299 N N . GLY A 1 556 ? 59.775 -40.600 -46.226 1.00 55.47 556 GLY A N 1
ATOM 4300 C CA . GLY A 1 556 ? 60.957 -41.262 -45.650 1.00 55.47 556 GLY A CA 1
ATOM 4301 C C . GLY A 1 556 ? 61.084 -41.179 -44.124 1.00 55.47 556 GLY A C 1
ATOM 4302 O O . GLY A 1 556 ? 62.098 -41.614 -43.590 1.00 55.47 556 GLY A O 1
ATOM 4303 N N . ARG A 1 557 ? 60.110 -40.587 -43.417 1.00 58.66 557 ARG A N 1
ATOM 4304 C CA . ARG A 1 557 ? 60.194 -40.307 -41.967 1.00 58.66 557 ARG A CA 1
ATOM 4305 C C . ARG A 1 557 ? 59.170 -41.079 -41.118 1.00 58.66 557 ARG A C 1
ATOM 4307 O O . ARG A 1 557 ? 59.098 -40.858 -39.914 1.00 58.66 557 ARG A O 1
ATOM 4314 N N . HIS A 1 558 ? 58.388 -41.976 -41.726 1.00 52.56 558 HIS A N 1
ATOM 4315 C CA . HIS A 1 558 ? 57.356 -42.764 -41.040 1.00 52.56 558 HIS A CA 1
ATOM 4316 C C . HIS A 1 558 ? 57.963 -43.711 -39.982 1.00 52.56 558 HIS A C 1
ATOM 4318 O O . HIS A 1 558 ? 58.834 -44.508 -40.332 1.00 52.56 558 HIS A O 1
ATOM 4324 N N . PRO A 1 559 ? 57.485 -43.700 -38.721 1.00 51.38 559 PRO A N 1
ATOM 4325 C CA . PRO A 1 559 ? 58.048 -44.524 -37.646 1.00 51.38 559 PRO A CA 1
ATOM 4326 C C . PRO A 1 559 ? 57.809 -46.039 -37.796 1.00 51.38 559 PRO A C 1
ATOM 4328 O O . PRO A 1 559 ? 58.401 -46.810 -37.056 1.00 51.38 559 PRO A O 1
ATOM 4331 N N . GLU A 1 560 ? 56.993 -46.488 -38.757 1.00 48.16 560 GLU A N 1
ATOM 4332 C CA . GLU A 1 560 ? 56.744 -47.920 -39.022 1.00 48.16 560 GLU A CA 1
ATOM 4333 C C . GLU A 1 560 ? 57.654 -48.533 -40.108 1.00 48.16 560 GLU A C 1
ATOM 4335 O O . GLU A 1 560 ? 57.467 -49.683 -40.505 1.00 48.16 560 GLU A O 1
ATOM 4340 N N . LYS A 1 561 ? 58.656 -47.795 -40.606 1.00 45.97 561 LYS A N 1
ATOM 4341 C CA . LYS A 1 561 ? 59.694 -48.325 -41.515 1.00 45.97 561 LYS A CA 1
ATOM 4342 C C . LYS A 1 561 ? 61.109 -47.876 -41.119 1.00 45.97 561 LYS A C 1
ATOM 4344 O O . LYS A 1 561 ? 61.875 -47.435 -41.976 1.00 45.97 561 LYS A O 1
ATOM 4349 N N . ALA A 1 562 ? 61.444 -47.996 -39.835 1.00 35.62 562 ALA A N 1
ATOM 4350 C CA . ALA A 1 562 ? 62.813 -47.931 -39.321 1.00 35.62 562 ALA A CA 1
ATOM 4351 C C . ALA A 1 562 ? 63.080 -49.121 -38.397 1.00 35.62 562 ALA A C 1
ATOM 4353 O O . ALA A 1 562 ? 62.185 -49.417 -37.573 1.00 35.62 562 ALA A O 1
#

Secondary structure (DSSP, 8-state):
---HHHHHHHHHHHHHHHHHHHHHHT-----HHHHHHHHHHHHHHHHTT-EEEETTEEEETTHHHHHHHHHHS-HHHHHHHHHHHHHHHHHHS-SS---HHHHHHHHHHHHHHHHHHHHHHHHHHHH-TTTHHHHHHHHHHHHHHHHHHHHHHHHHHHHHT--HHHHIIIIIGGGHHHHHHHHHHHHHHHHHTTS-HHHHHHHHHHHHHHHHHHHHHHHHHHHHHHHHHHHHHHHHHHHHHHHHHHHHTTTSS-HHHHHHHHHHHHHHHHHTT--HHHHHHHHHHHHHTTGGGGGS-HHHHT-SSPPPHHHHHHHTTHHHHHHHHHHHTT-SS--HHHHHHTT--TTS--SSS---GGGS-HHHHHHHHHHHHHHHHS-BTTBPPPPHHHHHHHHHHHBTTTB-HHHHHHHHHHHHHHHHHHHHS---------------S-----PPPPHHHHHHHHHHHHHHHHHHHHHHHHH-SSHHHHHHHHHHHHHHHS--SEEEEEEEETTEEEEEEEEETTHHHHTT-EEETTSHHHHHHHHHT----S--GGGGSGGG--TT--

Nearest PDB structures (foldseek):
  4r8z-assembly1_B  TM=8.963E-01  e=4.821E-12  Pseudomonas aeruginosa PAO1
  4me4-assembly1_B  TM=8.960E-01  e=1.013E-10  Persephonella marina EX-H1
  5z7c-assembly1_A  TM=5.666E-01  e=9.044E-06  Vibrio cholerae O1 biovar El Tor str. N16961
  3tmc-assembly2_B  TM=7.056E-01  e=4.951E-04  Bdellovibrio bacteriovorus HD100
  4tkr-assembly1_A  TM=5.863E-01  e=1.479E-01  Listeria monocytogenes

Radius of gyration: 42.86 Å; Cα contacts (8 Å, |Δi|>4): 628; chains: 1; bounding box: 108×72×106 Å

Solvent-accessible surface area (backbone atoms only — not comparable to full-atom values): 30656 Å² total; per-residue (Å²): 131,85,57,62,39,59,56,51,42,51,54,47,26,55,53,16,48,54,55,52,51,57,36,61,75,61,66,57,88,53,58,63,70,61,50,54,50,41,36,50,52,20,29,48,32,30,58,69,69,48,40,61,82,47,101,78,47,66,49,53,59,30,62,26,44,43,55,32,24,59,76,68,38,33,70,51,54,30,45,52,38,48,42,46,23,51,53,32,37,55,69,65,68,61,87,65,85,84,59,66,64,61,54,49,30,52,37,15,33,48,42,48,8,51,54,52,12,40,56,45,27,57,52,33,37,72,74,36,66,90,55,31,67,75,57,16,36,44,53,16,27,50,41,27,47,52,48,41,48,48,60,54,35,48,39,49,17,57,71,72,74,47,60,48,70,56,46,35,60,76,62,48,56,78,52,51,67,57,38,44,54,30,22,54,53,14,50,50,58,56,52,40,76,80,42,60,70,70,60,36,49,67,55,50,52,59,50,54,49,50,51,53,50,51,53,49,53,54,52,50,53,57,50,50,56,52,48,51,53,52,52,54,52,50,52,54,51,52,50,53,50,57,53,39,53,58,41,33,76,68,74,72,55,54,68,72,56,35,49,42,42,20,44,42,38,34,55,52,35,54,78,71,68,52,51,73,57,53,38,52,16,40,33,52,22,46,51,42,37,66,55,14,48,76,70,40,58,63,76,65,78,69,45,91,72,84,73,52,72,71,55,44,59,53,54,58,45,19,26,57,46,20,16,54,56,47,56,72,67,60,60,98,41,77,27,31,68,32,20,31,38,35,56,35,13,31,65,25,84,27,36,78,81,37,40,39,53,85,74,41,55,66,58,11,46,40,41,34,47,42,50,53,48,50,63,36,57,38,72,48,102,90,44,77,44,46,58,67,71,58,40,54,50,52,49,59,74,30,36,64,41,50,28,45,49,69,52,48,52,50,48,69,72,44,42,72,59,40,52,51,51,36,68,74,55,63,76,78,88,68,89,71,76,82,69,78,75,75,87,68,97,64,84,74,86,74,70,80,74,53,73,66,60,49,49,44,55,52,59,49,47,58,53,49,54,54,53,49,50,55,49,50,60,70,69,48,95,41,73,67,62,32,52,52,51,50,50,61,53,44,43,75,80,48,85,69,64,63,50,74,45,68,43,79,54,96,69,28,32,36,56,74,42,71,49,51,84,55,43,79,60,50,59,90,40,74,39,48,63,59,43,40,52,67,19,32,28,64,68,70,72,45,91,77,76,95,67,67,67,62,57,64,63,52,88,86,56,58,83,91,77,117